Protein AF-A0A0Q3FVW2-F1 (afdb_monomer_lite)

pLDDT: mean 77.29, std 19.33, range [20.8, 97.88]

Foldseek 3Di:
DDDDPPPPPDDDDDDDDDDDDDDPPDDDPDPPPPPDPDDPVVVVVVVVVVVVVVVVVLVCLVVCCVPPPVLLCLLLQQAQPAALLDPSVLLLQVLCCVQLVAREAEFESCLVSVVVVVDDPVVVVVVSVVCLNRSYHYHHDNPDGFWHKDWDWQDLDDADDPPPDPAKAKEKAKAWDADPVLQFIWIKIWIAINVSDTPDIDIDGGHHHNDRVVSRLVNLVVRLVVCLVVVRAHYEDADDDDDPPDPCNVSNVVSVVSNVSHPYYHHDDDDVLNRCLNVVRRPDPDPDDPCVPVVCVVCVCNSVRHIGIDIGTDPVSVVSSVCSVVDDDDPVSVVDPQAAAERADDLVCLLVSNLSNCVSQQFQKEKEKEFDDPCPPVVVVSVCVRAHDADPPDPQWDDDPRMIMGMHGHPGHDPQFFYEFEYADLPDDCVVGDDPRYHHYYYDHPVVVVVVPPPHHRRHNVSSSSGRVHDPPDDDDPPPDDPDDD

Secondary structure (DSSP, 8-state):
-------------------------SS------------HHHHHHHHHHHHHHHHHHHHTHHHHHHHHTHHHHHHTT-B-SS-TT-HHHHHHHHHHHHHHS---EEE-HHHHHHHHTTS-HHHHHHHHHHHHHHTEEEP--SS---EEEEEE-----PPPPSSS-----EEEEEEEEEETTTTEEEEEEEEE-TTS-EEEEEEEEEEE-SSHHHHHHHHHHHHHHHHHHTT--EEE-------TT-TTHHHHHHHHHGGGGSSEEE-----GGGGHHHHHHHT----SS-HHHHHHHHHHHHHTT--EEEEEE-HHHHHHHHTGGG----TTTT-----EEEEE--GGGHHHHHHHHHHHH--S-EEEEEE--TTHHHHHHHHHHHH-SBPTTS-SEEEETTEEEEEE--SS--TTPPPEEEE--TTS-HHHH--TT-EEEEEE-HHHHHHHTTSSEEP-THHHHHHHS--TTS---------S--

Structure (mmCIF, N/CA/C/O backbone):
data_AF-A0A0Q3FVW2-F1
#
_entry.id   AF-A0A0Q3FVW2-F1
#
loop_
_atom_site.group_PDB
_atom_site.id
_atom_site.type_symbol
_atom_site.label_atom_id
_atom_site.label_alt_id
_atom_site.label_comp_id
_atom_site.label_asym_id
_atom_site.label_entity_id
_atom_site.label_seq_id
_atom_site.pdbx_PDB_ins_code
_atom_site.Cartn_x
_atom_site.Cartn_y
_atom_site.Cartn_z
_atom_site.occupancy
_atom_site.B_iso_or_equiv
_atom_site.auth_seq_id
_atom_site.auth_comp_id
_atom_site.auth_asym_id
_atom_site.auth_atom_id
_atom_site.pdbx_PDB_model_num
ATOM 1 N N . MET A 1 1 ? -0.718 21.713 9.670 1.00 23.67 1 MET A N 1
ATOM 2 C CA . MET A 1 1 ? -1.608 21.724 10.854 1.00 23.67 1 MET A CA 1
ATOM 3 C C . MET A 1 1 ? -1.710 20.285 11.348 1.00 23.67 1 MET A C 1
ATOM 5 O O . MET A 1 1 ? -2.469 19.516 10.776 1.00 23.67 1 MET A O 1
ATOM 9 N N . LEU A 1 2 ? -0.857 19.885 12.296 1.00 20.80 2 LEU A N 1
ATOM 10 C CA . LEU A 1 2 ? -0.848 18.516 12.828 1.00 20.80 2 LEU A CA 1
ATOM 11 C C . LEU A 1 2 ? -2.113 18.293 13.664 1.00 20.80 2 LEU A C 1
ATOM 13 O O . LEU A 1 2 ? -2.360 19.050 14.602 1.00 20.80 2 LEU A O 1
ATOM 17 N N . ASN A 1 3 ? -2.883 17.247 13.359 1.00 21.73 3 ASN A N 1
ATOM 18 C CA . ASN A 1 3 ? -3.787 16.689 14.359 1.00 21.73 3 ASN A CA 1
ATOM 19 C C . ASN A 1 3 ? -2.905 16.147 15.486 1.00 21.73 3 ASN A C 1
ATOM 21 O O . ASN A 1 3 ? -2.055 15.294 15.226 1.00 21.73 3 ASN A O 1
ATOM 25 N N . LEU A 1 4 ? -3.085 16.641 16.714 1.00 21.98 4 LEU A N 1
ATOM 26 C CA . LEU A 1 4 ? -2.417 16.048 17.867 1.00 21.98 4 LEU A CA 1
ATOM 27 C C . LEU A 1 4 ? -2.860 14.587 17.977 1.00 21.98 4 LEU A C 1
ATOM 29 O O . LEU A 1 4 ? -4.009 14.305 18.317 1.00 21.98 4 LEU A O 1
ATOM 33 N N . ALA A 1 5 ? -1.938 13.663 17.717 1.00 24.33 5 ALA A N 1
ATOM 34 C CA . ALA A 1 5 ? -2.074 12.310 18.212 1.00 24.33 5 ALA A CA 1
ATOM 35 C C . ALA A 1 5 ? -2.044 12.394 19.742 1.00 24.33 5 ALA A C 1
ATOM 37 O O . ALA A 1 5 ? -1.029 12.774 20.331 1.00 24.33 5 ALA A O 1
ATOM 38 N N . THR A 1 6 ? -3.166 12.083 20.390 1.00 21.08 6 THR A N 1
ATOM 39 C CA . THR A 1 6 ? -3.227 11.994 21.849 1.00 21.08 6 THR A CA 1
ATOM 40 C C . THR A 1 6 ? -2.419 10.780 22.293 1.00 21.08 6 THR A C 1
ATOM 42 O O . THR A 1 6 ? -2.944 9.672 22.391 1.00 21.08 6 THR A O 1
ATOM 45 N N . PHE A 1 7 ? -1.130 10.980 22.563 1.00 23.16 7 PHE A N 1
ATOM 46 C CA . PHE A 1 7 ? -0.314 9.992 23.256 1.00 23.16 7 PHE A CA 1
ATOM 47 C C . PHE A 1 7 ? -0.873 9.815 24.671 1.00 23.16 7 PHE A C 1
ATOM 49 O O . PHE A 1 7 ? -0.680 10.670 25.535 1.00 23.16 7 PHE A O 1
ATOM 56 N N . GLN A 1 8 ? -1.575 8.707 24.919 1.00 22.61 8 GLN A N 1
ATOM 57 C CA . GLN A 1 8 ? -1.935 8.299 26.276 1.00 22.61 8 GLN A CA 1
ATOM 58 C C . GLN A 1 8 ? -0.695 7.757 26.995 1.00 22.61 8 GLN A C 1
ATOM 60 O O . GLN A 1 8 ? -0.506 6.550 27.125 1.00 22.61 8 GLN A O 1
ATOM 65 N N . LEU A 1 9 ? 0.145 8.668 27.488 1.00 23.92 9 LEU A N 1
ATOM 66 C CA . LEU A 1 9 ? 1.087 8.346 28.550 1.00 23.92 9 LEU A CA 1
ATOM 67 C C . LEU A 1 9 ? 0.301 8.347 29.870 1.00 23.92 9 LEU A C 1
ATOM 69 O O . LEU A 1 9 ? -0.035 9.403 30.404 1.00 23.92 9 LEU A O 1
ATOM 73 N N . VAL A 1 10 ? -0.058 7.165 30.376 1.00 24.05 10 VAL A N 1
ATOM 74 C CA . VAL A 1 10 ? -0.748 7.055 31.669 1.00 24.05 10 VAL A CA 1
ATOM 75 C C . VAL A 1 10 ? 0.271 7.260 32.786 1.00 24.05 10 VAL A C 1
ATOM 77 O O . VAL A 1 10 ? 0.966 6.331 33.186 1.00 24.05 10 VAL A O 1
ATOM 80 N N . GLN A 1 11 ? 0.344 8.483 33.307 1.00 28.31 11 GLN A N 1
ATOM 81 C CA . GLN A 1 11 ? 1.119 8.808 34.501 1.00 28.31 11 GLN A CA 1
ATOM 82 C C . GLN A 1 11 ? 0.186 9.467 35.525 1.00 28.31 11 GLN A C 1
ATOM 84 O O . GLN A 1 11 ? -0.362 10.543 35.286 1.00 28.31 11 GLN A O 1
ATOM 89 N N . ARG A 1 12 ? -0.067 8.779 36.647 1.00 29.97 12 ARG A N 1
ATOM 90 C CA . ARG A 1 12 ? -0.931 9.288 37.725 1.00 29.97 12 ARG A CA 1
ATOM 91 C C . ARG A 1 12 ? -0.245 10.450 38.444 1.00 29.97 12 ARG A C 1
ATOM 93 O O . ARG A 1 12 ? 0.883 10.302 38.903 1.00 29.97 12 ARG A O 1
ATOM 100 N N . VAL A 1 13 ? -0.986 11.537 38.645 1.00 31.20 13 VAL A N 1
ATOM 101 C CA . VAL A 1 13 ? -0.695 12.567 39.648 1.00 31.20 13 VAL A CA 1
ATOM 102 C C . VAL A 1 13 ? -1.976 12.820 40.441 1.00 31.20 13 VAL A C 1
ATOM 104 O O . VAL A 1 13 ? -3.027 13.078 39.859 1.00 31.20 13 VAL A O 1
ATOM 107 N N . ALA A 1 14 ? -1.877 12.750 41.765 1.00 31.91 14 ALA A N 1
ATOM 108 C CA . ALA A 1 14 ? -2.827 13.313 42.720 1.00 31.91 14 ALA A CA 1
ATOM 109 C C . ALA A 1 14 ? -1.989 14.118 43.725 1.00 31.91 14 ALA A C 1
ATOM 111 O O . ALA A 1 14 ? -0.894 13.680 44.077 1.00 31.91 14 ALA A O 1
ATOM 112 N N . GLY A 1 15 ? -2.426 15.327 44.080 1.00 31.48 15 GLY A N 1
ATOM 113 C CA . GLY A 1 15 ? -1.549 16.336 44.685 1.00 31.48 15 GLY A CA 1
ATOM 114 C C . GLY A 1 15 ? -1.789 16.638 46.166 1.00 31.48 15 GLY A C 1
ATOM 115 O O . GLY A 1 15 ? -2.793 16.225 46.734 1.00 31.48 15 GLY A O 1
ATOM 116 N N . LEU A 1 16 ? -0.865 17.446 46.699 1.00 31.83 16 LEU A N 1
ATOM 117 C CA . LEU A 1 16 ? -0.977 18.377 47.835 1.00 31.83 16 LEU A CA 1
ATOM 118 C C . LEU A 1 16 ? -1.552 17.854 49.168 1.00 31.83 16 LEU A C 1
ATOM 120 O O . LEU A 1 16 ? -2.742 17.955 49.446 1.00 31.83 16 LEU A O 1
ATOM 124 N N . ASP A 1 17 ? -0.629 17.418 50.026 1.00 32.62 17 ASP A N 1
ATOM 125 C CA . ASP A 1 17 ? -0.419 17.875 51.411 1.00 32.62 17 ASP A CA 1
ATOM 126 C C . ASP A 1 17 ? -1.635 18.266 52.283 1.00 32.62 17 ASP A C 1
ATOM 128 O O . ASP A 1 17 ? -2.078 19.414 52.312 1.00 32.62 17 ASP A O 1
ATOM 132 N N . SER A 1 18 ? -2.048 17.344 53.161 1.00 31.27 18 SER A N 1
ATOM 133 C CA . SER A 1 18 ? -2.043 17.570 54.624 1.00 31.27 18 SER A CA 1
ATOM 134 C C . SER A 1 18 ? -2.119 16.232 55.392 1.00 31.27 18 SER A C 1
ATOM 136 O O . SER A 1 18 ? -2.773 15.289 54.956 1.00 31.27 18 SER A O 1
ATOM 138 N N . GLU A 1 19 ? -1.364 16.133 56.489 1.00 30.73 19 GLU A N 1
ATOM 139 C CA . GLU A 1 19 ? -1.042 14.924 57.283 1.00 30.73 19 GLU A CA 1
ATOM 140 C C . GLU A 1 19 ? -2.177 14.439 58.242 1.00 30.73 19 GLU A C 1
ATOM 142 O O . GLU A 1 19 ? -3.188 15.131 58.360 1.00 30.73 19 GLU A O 1
ATOM 147 N N . PRO A 1 20 ? -1.981 13.420 59.125 1.00 40.66 20 PRO A N 1
ATOM 148 C CA . PRO A 1 20 ? -1.539 12.014 58.958 1.00 40.66 20 PRO A CA 1
ATOM 149 C C . PRO A 1 20 ? -2.500 11.035 59.725 1.00 40.66 20 PRO A C 1
ATOM 151 O O . PRO A 1 20 ? -3.626 11.408 60.045 1.00 40.66 20 PRO A O 1
ATOM 154 N N . PRO A 1 21 ? -2.084 9.826 60.165 1.00 41.47 21 PRO A N 1
ATOM 155 C CA . PRO A 1 21 ? -1.683 8.650 59.393 1.00 41.47 21 PRO A CA 1
ATOM 156 C C . PRO A 1 21 ? -2.607 7.435 59.657 1.00 41.47 21 PRO A C 1
ATOM 158 O O . PRO A 1 21 ? -3.233 7.323 60.710 1.00 41.47 21 PRO A O 1
ATOM 161 N N . LEU A 1 22 ? -2.573 6.429 58.778 1.00 29.55 22 LEU A N 1
ATOM 162 C CA . LEU A 1 22 ? -2.857 5.046 59.179 1.00 29.55 22 LEU A CA 1
ATOM 163 C C . LEU A 1 22 ? -1.777 4.120 58.620 1.00 29.55 22 LEU A C 1
ATOM 165 O O . LEU A 1 22 ? -1.446 4.163 57.436 1.00 29.55 22 LEU A O 1
ATOM 169 N N . ASP A 1 23 ? -1.188 3.341 59.522 1.00 36.72 23 ASP A N 1
ATOM 170 C CA . ASP A 1 23 ? 0.009 2.545 59.285 1.00 36.72 23 ASP A CA 1
ATOM 171 C C . ASP A 1 23 ? -0.305 1.290 58.455 1.00 36.72 23 ASP A C 1
ATOM 173 O O . ASP A 1 23 ? -0.976 0.367 58.914 1.00 36.72 23 ASP A O 1
ATOM 177 N N . LEU A 1 24 ? 0.205 1.268 57.223 1.00 31.33 24 LEU A N 1
ATOM 178 C CA . LEU A 1 24 ? 0.318 0.078 56.376 1.00 31.33 24 LEU A CA 1
ATOM 179 C C . LEU A 1 24 ? 1.775 -0.106 55.925 1.00 31.33 24 LEU A C 1
ATOM 181 O O . LEU A 1 24 ? 2.076 -0.396 54.763 1.00 31.33 24 LEU A O 1
ATOM 185 N N . SER A 1 25 ? 2.710 0.066 56.861 1.00 34.66 25 SER A N 1
ATOM 186 C CA . SER A 1 25 ? 4.094 -0.345 56.667 1.00 34.66 25 SER A CA 1
ATOM 187 C C . SER A 1 25 ? 4.200 -1.876 56.678 1.00 34.66 25 SER A C 1
ATOM 189 O O . SER A 1 25 ? 4.247 -2.504 57.728 1.00 34.66 25 SER A O 1
ATOM 191 N N . ASN A 1 26 ? 4.195 -2.487 55.485 1.00 35.50 26 ASN A N 1
ATOM 192 C CA . ASN A 1 26 ? 5.016 -3.651 55.089 1.00 35.50 26 ASN A CA 1
ATOM 193 C C . ASN A 1 26 ? 4.541 -4.228 53.741 1.00 35.50 26 ASN A C 1
ATOM 195 O O . ASN A 1 26 ? 3.621 -5.037 53.684 1.00 35.50 26 ASN A O 1
ATOM 199 N N . GLY A 1 27 ? 5.209 -3.853 52.645 1.00 32.59 27 GLY A N 1
ATOM 200 C CA . GLY A 1 27 ? 5.011 -4.491 51.334 1.00 32.59 27 GLY A CA 1
ATOM 201 C C . GLY A 1 27 ? 5.628 -3.708 50.178 1.00 32.59 27 GLY A C 1
ATOM 202 O O . GLY A 1 27 ? 6.456 -4.226 49.432 1.00 32.59 27 GLY A O 1
ATOM 203 N N . LEU A 1 28 ? 5.300 -2.419 50.074 1.00 35.78 28 LEU A N 1
ATOM 204 C CA . LEU A 1 28 ? 5.797 -1.551 49.007 1.00 35.78 28 LEU A CA 1
ATOM 205 C C . LEU A 1 28 ? 7.192 -0.999 49.334 1.00 35.78 28 LEU A C 1
ATOM 207 O O . LEU A 1 28 ? 7.349 0.071 49.923 1.00 35.78 28 LEU A O 1
ATOM 211 N N . LYS A 1 29 ? 8.234 -1.713 48.887 1.00 36.66 29 LYS A N 1
ATOM 212 C CA . LYS A 1 29 ? 9.569 -1.122 48.698 1.00 36.66 29 LYS A CA 1
ATOM 213 C C . LYS A 1 29 ? 9.493 -0.091 47.572 1.00 36.66 29 LYS A C 1
ATOM 215 O O . LYS A 1 29 ? 9.755 -0.398 46.411 1.00 36.66 29 LYS A O 1
ATOM 220 N N . ASN A 1 30 ? 9.133 1.135 47.941 1.00 40.81 30 ASN A N 1
ATOM 221 C CA . ASN A 1 30 ? 9.057 2.282 47.049 1.00 40.81 30 ASN A CA 1
ATOM 222 C C . ASN A 1 30 ? 10.379 2.482 46.289 1.00 40.81 30 ASN A C 1
ATOM 224 O O . ASN A 1 30 ? 11.316 3.097 46.798 1.00 40.81 30 ASN A O 1
ATOM 228 N N . LYS A 1 31 ? 10.416 2.085 45.010 1.00 42.28 31 LYS A N 1
ATOM 229 C CA . LYS A 1 31 ? 11.119 2.904 44.020 1.00 42.28 31 LYS A CA 1
ATOM 230 C C . LYS A 1 31 ? 10.343 4.215 43.945 1.00 42.28 31 LYS A C 1
ATOM 232 O O . LYS A 1 31 ? 9.355 4.301 43.221 1.00 42.28 31 LYS A O 1
ATOM 237 N N . MET A 1 32 ? 10.760 5.203 44.739 1.00 42.97 32 MET A N 1
ATOM 238 C CA . MET A 1 32 ? 10.251 6.569 44.626 1.00 42.97 32 MET A CA 1
ATOM 239 C C . MET A 1 32 ? 10.381 6.997 43.164 1.00 42.97 32 MET A C 1
ATOM 241 O O . MET A 1 32 ? 11.490 7.097 42.638 1.00 42.97 32 MET A O 1
ATOM 245 N N . LEU A 1 33 ? 9.244 7.216 42.506 1.00 42.22 33 LEU A N 1
ATOM 246 C CA . LEU A 1 33 ? 9.203 7.817 41.182 1.00 42.22 33 LEU A CA 1
ATOM 247 C C . LEU A 1 33 ? 9.634 9.276 41.332 1.00 42.22 33 LEU A C 1
ATOM 249 O O . LEU A 1 33 ? 8.835 10.138 41.690 1.00 42.22 33 LEU A O 1
ATOM 253 N N . SER A 1 34 ? 10.916 9.545 41.091 1.00 44.81 34 SER A N 1
ATOM 254 C CA . SER A 1 34 ? 11.440 10.903 41.020 1.00 44.81 34 SER A CA 1
ATOM 255 C C . SER A 1 34 ? 10.862 11.592 39.785 1.00 44.81 34 SER A C 1
ATOM 257 O O . SER A 1 34 ? 11.325 11.361 38.666 1.00 44.81 34 SER A O 1
ATOM 259 N N . VAL A 1 35 ? 9.845 12.429 39.980 1.00 48.97 35 VAL A N 1
ATOM 260 C CA . VAL A 1 35 ? 9.367 13.339 38.937 1.00 48.97 35 VAL A CA 1
ATOM 261 C C . VAL A 1 35 ? 10.406 14.447 38.786 1.00 48.97 35 VAL A C 1
ATOM 263 O O . VAL A 1 35 ? 10.513 15.329 39.637 1.00 48.97 35 VAL A O 1
ATOM 266 N N . GLY A 1 36 ? 11.209 14.367 37.726 1.00 57.25 36 GLY A N 1
ATOM 267 C CA . GLY A 1 36 ? 12.152 15.421 37.368 1.00 57.25 36 GLY A CA 1
ATOM 268 C C . GLY A 1 36 ? 11.408 16.682 36.933 1.00 57.25 36 GLY A C 1
ATOM 269 O O . GLY A 1 36 ? 10.550 16.630 36.053 1.00 57.25 36 GLY A O 1
ATOM 270 N N . LEU A 1 37 ? 11.743 17.820 37.542 1.00 59.22 37 LEU A N 1
ATOM 271 C CA . LEU A 1 37 ? 11.379 19.134 37.017 1.00 59.22 37 LEU A CA 1
ATOM 272 C C . LEU A 1 37 ? 12.413 19.527 35.955 1.00 59.22 37 LEU A C 1
ATOM 274 O O . LEU A 1 37 ? 13.389 20.214 36.252 1.00 59.22 37 LEU A O 1
ATOM 278 N N . ASP A 1 38 ? 12.212 19.042 34.730 1.00 65.19 38 ASP A N 1
ATOM 279 C CA . ASP A 1 38 ? 13.121 19.302 33.609 1.00 65.19 38 ASP A CA 1
ATOM 280 C C . ASP A 1 38 ? 13.143 20.784 33.204 1.00 65.19 38 ASP A C 1
ATOM 282 O O . ASP A 1 38 ? 12.133 21.497 33.223 1.00 65.19 38 ASP A O 1
ATOM 286 N N . ASN A 1 39 ? 14.316 21.257 32.782 1.00 80.56 39 ASN A N 1
ATOM 287 C CA . ASN A 1 39 ? 14.511 22.646 32.393 1.00 80.56 39 ASN A CA 1
ATOM 288 C C . ASN A 1 39 ? 13.911 22.929 31.003 1.00 80.56 39 ASN A C 1
ATOM 290 O O . ASN A 1 39 ? 14.435 22.505 29.971 1.00 80.56 39 ASN A O 1
ATOM 294 N N . ALA A 1 40 ? 12.852 23.742 30.956 1.00 83.06 40 ALA A N 1
ATOM 295 C CA . ALA A 1 40 ? 12.215 24.162 29.707 1.00 83.06 40 ALA A CA 1
ATOM 296 C C . ALA A 1 40 ? 13.183 24.846 28.716 1.00 83.06 40 ALA A C 1
ATOM 298 O O . ALA A 1 40 ? 13.008 24.722 27.503 1.00 83.06 40 ALA A O 1
ATOM 299 N N . GLN A 1 41 ? 14.224 25.541 29.194 1.00 83.38 41 GLN A N 1
ATOM 300 C CA . GLN A 1 41 ? 15.242 26.137 28.320 1.00 83.38 41 GLN A CA 1
ATOM 301 C C . GLN A 1 41 ? 16.121 25.074 27.651 1.00 83.38 41 GLN A C 1
ATOM 303 O O . GLN A 1 41 ? 16.447 25.215 26.473 1.00 83.38 41 GLN A O 1
ATOM 308 N N . GLU A 1 42 ? 16.462 24.001 28.366 1.00 84.62 42 GLU A N 1
ATOM 309 C CA . GLU A 1 42 ? 17.235 22.876 27.834 1.00 84.62 42 GLU A CA 1
ATOM 310 C C . GLU A 1 42 ? 16.426 22.114 26.779 1.00 84.62 42 GLU A C 1
ATOM 312 O O . GLU A 1 42 ? 16.920 21.863 25.678 1.00 84.62 42 GLU A O 1
ATOM 317 N N . LEU A 1 43 ? 15.137 21.862 27.044 1.00 85.81 43 LEU A N 1
ATOM 318 C CA . LEU A 1 43 ? 14.219 21.301 26.050 1.00 85.81 43 LEU A CA 1
ATOM 319 C C . LEU A 1 43 ? 14.137 22.183 24.792 1.00 85.81 43 LEU A C 1
ATOM 321 O O . LEU A 1 43 ? 14.230 21.671 23.677 1.00 85.81 43 LEU A O 1
ATOM 325 N N . LEU A 1 44 ? 14.021 23.507 24.939 1.00 88.31 44 LEU A N 1
ATOM 326 C CA . LEU A 1 44 ? 14.000 24.437 23.803 1.00 88.31 44 LEU A CA 1
ATOM 327 C C . LEU A 1 44 ? 15.328 24.466 23.029 1.00 88.31 44 LEU A C 1
ATOM 329 O O . LEU A 1 44 ? 15.312 24.568 21.801 1.00 88.31 44 LEU A O 1
ATOM 333 N N . GLN A 1 45 ? 16.474 24.365 23.708 1.00 88.88 45 GLN A N 1
ATOM 334 C CA . GLN A 1 45 ? 17.784 24.240 23.058 1.00 88.88 45 GLN A CA 1
ATOM 335 C C . GLN A 1 45 ? 17.900 22.918 22.291 1.00 88.88 45 GLN A C 1
ATOM 337 O O . GLN A 1 45 ? 18.324 22.920 21.133 1.00 88.88 45 GLN A O 1
ATOM 342 N N . ARG A 1 46 ? 17.445 21.806 22.882 1.00 89.00 46 ARG A N 1
ATOM 343 C CA . ARG A 1 46 ? 17.399 20.492 22.231 1.00 89.00 46 ARG A CA 1
ATOM 344 C C . ARG A 1 46 ? 16.495 20.509 21.000 1.00 89.00 46 ARG A C 1
ATOM 346 O O . ARG A 1 46 ? 16.946 20.118 19.930 1.00 89.00 46 ARG A O 1
ATOM 353 N N . ILE A 1 47 ? 15.274 21.041 21.104 1.00 91.00 47 ILE A N 1
ATOM 354 C CA . ILE A 1 47 ? 14.347 21.188 19.967 1.00 91.00 47 ILE A CA 1
ATOM 355 C C . ILE A 1 47 ? 14.986 22.013 18.842 1.00 91.00 47 ILE A C 1
ATOM 357 O O . ILE A 1 47 ? 14.917 21.608 17.683 1.00 91.00 47 ILE A O 1
ATOM 361 N N . LYS A 1 48 ? 15.648 23.138 19.154 1.00 91.00 48 LYS A N 1
ATOM 362 C CA . LYS A 1 48 ? 16.370 23.942 18.150 1.00 91.00 48 LYS A CA 1
ATOM 363 C C . LYS A 1 48 ? 17.507 23.159 17.485 1.00 91.00 48 LYS A C 1
ATOM 365 O O . LYS A 1 48 ? 17.629 23.213 16.265 1.00 91.00 48 LYS A O 1
ATOM 370 N N . SER A 1 49 ? 18.302 22.422 18.262 1.00 90.62 49 SER A N 1
ATOM 371 C CA . SER A 1 49 ? 19.401 21.589 17.755 1.00 90.62 49 SER A CA 1
ATOM 372 C C . SER A 1 49 ? 18.893 20.493 16.809 1.00 90.62 49 SER A C 1
ATOM 374 O O . SER A 1 49 ? 19.335 20.416 15.662 1.00 90.62 49 SER A O 1
ATOM 376 N N . GLU A 1 50 ? 17.893 19.713 17.231 1.00 89.31 50 GLU A N 1
ATOM 377 C CA . GLU A 1 50 ? 17.295 18.660 16.399 1.00 89.31 50 GLU A CA 1
ATOM 378 C C . GLU A 1 50 ? 16.574 19.228 15.163 1.00 89.31 50 GLU A C 1
ATOM 380 O O . GLU A 1 50 ? 16.665 18.649 14.083 1.00 89.31 50 GLU A O 1
ATOM 385 N N . THR A 1 51 ? 15.939 20.403 15.267 1.00 89.94 51 THR A N 1
ATOM 386 C CA . THR A 1 51 ? 15.338 21.096 14.109 1.00 89.94 51 THR A CA 1
ATOM 387 C C . THR A 1 51 ? 16.395 21.464 13.066 1.00 89.94 51 THR A C 1
ATOM 389 O O . THR A 1 51 ? 16.160 21.298 11.870 1.00 89.94 51 THR A O 1
ATOM 392 N N . SER A 1 52 ? 17.565 21.950 13.491 1.00 89.38 52 SER A N 1
ATOM 393 C CA . SER A 1 52 ? 18.663 22.279 12.574 1.00 89.38 52 SER A CA 1
ATOM 394 C C . SER A 1 52 ? 19.248 21.036 11.899 1.00 89.38 52 SER A C 1
ATOM 396 O O . SER A 1 52 ? 19.497 21.077 10.696 1.00 89.38 52 SER A O 1
ATOM 398 N N . LYS A 1 53 ? 19.400 19.919 12.627 1.00 87.56 53 LYS A N 1
ATOM 399 C CA . LYS A 1 53 ? 19.814 18.630 12.038 1.00 87.56 53 LYS A CA 1
ATOM 400 C C . LYS A 1 53 ? 18.806 18.142 10.997 1.00 87.56 53 LYS A C 1
ATOM 402 O O . LYS A 1 53 ? 19.191 17.845 9.873 1.00 87.56 53 LYS A O 1
ATOM 407 N N . MET A 1 54 ? 17.517 18.143 11.346 1.00 87.06 54 MET A N 1
ATOM 408 C CA . MET A 1 54 ? 16.437 17.719 10.450 1.00 87.06 54 MET A CA 1
ATOM 409 C C . MET A 1 54 ? 16.401 18.554 9.163 1.00 87.06 54 MET A C 1
ATOM 411 O O . MET A 1 54 ? 16.246 18.004 8.079 1.00 87.06 54 MET A O 1
ATOM 415 N N . LYS A 1 55 ? 16.608 19.875 9.256 1.00 88.31 55 LYS A N 1
ATOM 416 C CA . LYS A 1 55 ? 16.705 20.747 8.073 1.00 88.31 55 LYS A CA 1
ATOM 417 C C . LYS A 1 55 ? 17.860 20.374 7.147 1.00 88.31 55 LYS A C 1
ATOM 419 O O . LYS A 1 55 ? 17.674 20.434 5.941 1.00 88.31 55 LYS A O 1
ATOM 424 N N . ALA A 1 56 ? 19.021 20.007 7.692 1.00 85.69 56 ALA A N 1
ATOM 425 C CA . ALA A 1 56 ? 20.140 19.534 6.880 1.00 85.69 56 ALA A CA 1
ATOM 426 C C . ALA A 1 56 ? 19.803 18.194 6.203 1.00 85.69 56 ALA A C 1
ATOM 428 O O . ALA A 1 56 ? 20.003 18.053 5.006 1.00 85.69 56 ALA A O 1
ATOM 429 N N . MET A 1 57 ? 19.201 17.256 6.938 1.00 84.56 57 MET A N 1
ATOM 430 C CA . MET A 1 57 ? 18.834 15.927 6.426 1.00 84.56 57 MET A CA 1
ATOM 431 C C . MET A 1 57 ? 17.756 15.956 5.335 1.00 84.56 57 MET A C 1
ATOM 433 O O . MET A 1 57 ? 17.796 15.133 4.429 1.00 84.56 57 MET A O 1
ATOM 437 N N . ILE A 1 58 ? 16.810 16.902 5.387 1.00 88.44 58 ILE A N 1
ATOM 438 C CA . ILE A 1 58 ? 15.779 17.060 4.346 1.00 88.44 58 ILE A CA 1
ATOM 439 C C . ILE A 1 58 ? 16.399 17.413 2.981 1.00 88.44 58 ILE A C 1
ATOM 441 O O . ILE A 1 58 ? 15.848 17.017 1.958 1.00 88.44 58 ILE A O 1
ATOM 445 N N . ILE A 1 59 ? 17.555 18.088 2.946 1.00 88.69 59 ILE A N 1
ATOM 446 C CA . ILE A 1 59 ? 18.271 18.404 1.694 1.00 88.69 59 ILE A CA 1
ATOM 447 C C . ILE A 1 59 ? 18.741 17.117 0.992 1.00 88.69 59 ILE A C 1
ATOM 449 O O . ILE A 1 59 ? 18.714 17.038 -0.234 1.00 88.69 59 ILE A O 1
ATOM 453 N N . ASP A 1 60 ? 19.096 16.083 1.758 1.00 89.56 60 ASP A N 1
ATOM 454 C CA . ASP A 1 60 ? 19.561 14.799 1.222 1.00 89.56 60 ASP A CA 1
ATOM 455 C C . ASP A 1 60 ? 18.409 13.876 0.769 1.00 89.56 60 ASP A C 1
ATOM 457 O O . ASP A 1 60 ? 18.657 12.847 0.136 1.00 89.56 60 ASP A O 1
ATOM 461 N N . PHE A 1 61 ? 17.139 14.217 1.045 1.00 93.06 61 PHE A N 1
ATOM 462 C CA . PHE A 1 61 ? 15.996 13.344 0.735 1.00 93.06 61 PHE A CA 1
ATOM 463 C C . PHE A 1 61 ? 15.846 13.069 -0.763 1.00 93.06 61 PHE A C 1
ATOM 465 O O . PHE A 1 61 ? 15.647 11.915 -1.141 1.00 93.06 61 PHE A O 1
ATOM 472 N N . GLU A 1 62 ? 15.939 14.093 -1.612 1.00 94.69 62 GLU A N 1
ATOM 473 C CA . GLU A 1 62 ? 15.774 13.935 -3.060 1.00 94.69 62 GLU A CA 1
ATOM 474 C C . GLU A 1 62 ? 16.932 13.152 -3.709 1.00 94.69 62 GLU A C 1
ATOM 476 O O . GLU A 1 62 ? 16.652 12.157 -4.392 1.00 94.69 62 GLU A O 1
ATOM 481 N N . PRO A 1 63 ? 18.218 13.472 -3.446 1.00 93.81 63 PRO A N 1
ATOM 482 C CA . PRO A 1 63 ? 19.338 12.646 -3.895 1.00 93.81 63 PRO A CA 1
ATOM 483 C C . PRO A 1 63 ? 19.235 11.181 -3.440 1.00 93.81 63 PRO A C 1
ATOM 485 O O . PRO A 1 63 ? 19.400 10.270 -4.255 1.00 93.81 63 PRO A O 1
ATOM 488 N N . SER A 1 64 ? 18.917 10.929 -2.163 1.00 91.69 64 SER A N 1
ATOM 489 C CA . SER A 1 64 ? 18.773 9.565 -1.634 1.00 91.69 64 SER A CA 1
ATOM 490 C C . SER A 1 64 ? 17.563 8.823 -2.205 1.00 91.69 64 SER A C 1
ATOM 492 O O . SER A 1 64 ? 17.635 7.614 -2.429 1.00 91.69 64 SER A O 1
ATOM 494 N N . TYR A 1 65 ? 16.450 9.513 -2.465 1.00 94.19 65 TYR A N 1
ATOM 495 C CA . TYR A 1 65 ? 15.283 8.912 -3.106 1.00 94.19 65 TYR A CA 1
ATOM 496 C C . TYR A 1 65 ? 15.601 8.476 -4.534 1.00 94.19 65 TYR A C 1
ATOM 498 O O . TYR A 1 65 ? 15.393 7.311 -4.874 1.00 94.19 65 TYR A O 1
ATOM 506 N N . ASN A 1 66 ? 16.140 9.386 -5.349 1.00 93.12 66 ASN A N 1
ATOM 507 C CA . ASN A 1 66 ? 16.428 9.122 -6.757 1.00 93.12 66 ASN A CA 1
ATOM 508 C C . ASN A 1 66 ? 17.470 8.010 -6.931 1.00 93.12 66 ASN A C 1
ATOM 510 O O . ASN A 1 66 ? 17.340 7.194 -7.840 1.00 93.12 66 ASN A O 1
ATOM 514 N N . LYS A 1 67 ? 18.448 7.923 -6.022 1.00 90.25 67 LYS A N 1
ATOM 515 C CA . LYS A 1 67 ? 19.466 6.870 -6.028 1.00 90.25 67 LYS A CA 1
ATOM 516 C C . LYS A 1 67 ? 18.951 5.515 -5.523 1.00 90.25 67 LYS A C 1
ATOM 518 O O . LYS A 1 67 ? 19.112 4.509 -6.205 1.00 90.25 67 LYS A O 1
ATOM 523 N N . ASP A 1 68 ? 18.355 5.468 -4.328 1.00 88.25 68 ASP A N 1
ATOM 524 C CA . ASP A 1 68 ? 18.171 4.202 -3.597 1.00 88.25 68 ASP A CA 1
ATOM 525 C C . ASP A 1 68 ? 16.725 3.668 -3.616 1.00 88.25 68 ASP A C 1
ATOM 527 O O . ASP A 1 68 ? 16.495 2.498 -3.288 1.00 88.25 68 ASP A O 1
ATOM 531 N N . ILE A 1 69 ? 15.739 4.519 -3.932 1.00 92.38 69 ILE A N 1
ATOM 532 C CA . ILE A 1 69 ? 14.302 4.222 -3.796 1.00 92.38 69 ILE A CA 1
ATOM 533 C C . ILE A 1 69 ? 13.561 4.260 -5.135 1.00 92.38 69 ILE A C 1
ATOM 535 O O . ILE A 1 69 ? 12.836 3.308 -5.438 1.00 92.38 69 ILE A O 1
ATOM 539 N N . ARG A 1 70 ? 13.757 5.293 -5.965 1.00 94.44 70 ARG A N 1
ATOM 540 C CA . ARG A 1 70 ? 13.105 5.410 -7.280 1.00 94.44 70 ARG A CA 1
ATOM 541 C C . ARG A 1 70 ? 13.291 4.151 -8.147 1.00 94.44 70 ARG A C 1
ATOM 543 O O . ARG A 1 70 ? 12.272 3.658 -8.631 1.00 94.44 70 ARG A O 1
ATOM 550 N N . PRO A 1 71 ? 14.490 3.538 -8.274 1.00 92.62 71 PRO A N 1
ATOM 551 C CA . PRO A 1 71 ? 14.661 2.338 -9.103 1.00 92.62 71 PRO A CA 1
ATOM 552 C C . PRO A 1 71 ? 13.843 1.130 -8.608 1.00 92.62 71 PRO A C 1
ATOM 554 O O . PRO A 1 71 ? 13.328 0.342 -9.405 1.00 92.62 71 PRO A O 1
ATOM 557 N N . LYS A 1 72 ? 13.643 1.005 -7.287 1.00 93.25 72 LYS A N 1
ATOM 558 C CA . LYS A 1 72 ? 12.809 -0.048 -6.669 1.00 93.25 72 LYS A CA 1
ATOM 559 C C . LYS A 1 72 ? 11.318 0.175 -6.938 1.00 93.25 72 LYS A C 1
ATOM 561 O O . LYS A 1 72 ? 10.570 -0.765 -7.197 1.00 93.25 72 LYS A O 1
ATOM 566 N N . LEU A 1 73 ? 10.883 1.435 -6.947 1.00 96.00 73 LEU A N 1
ATOM 567 C CA . LEU A 1 73 ? 9.512 1.818 -7.290 1.00 96.00 73 LEU A CA 1
ATOM 568 C C . LEU A 1 73 ? 9.222 1.664 -8.791 1.00 96.00 73 LEU A C 1
ATOM 570 O O . LEU A 1 73 ? 8.141 1.195 -9.148 1.00 96.00 73 LEU A O 1
ATOM 574 N N . ALA A 1 74 ? 10.177 2.008 -9.661 1.00 95.31 74 ALA A N 1
ATOM 575 C CA . ALA A 1 74 ? 10.083 1.826 -11.110 1.00 95.31 74 ALA A CA 1
ATOM 576 C C . ALA A 1 74 ? 10.010 0.334 -11.484 1.00 95.31 74 ALA A C 1
ATOM 578 O O . ALA A 1 74 ? 9.072 -0.094 -12.158 1.00 95.31 74 ALA A O 1
ATOM 579 N N . SER A 1 75 ? 10.918 -0.491 -10.947 1.00 94.56 75 SER A N 1
ATOM 580 C CA . SER A 1 75 ? 10.890 -1.958 -11.112 1.00 94.56 75 SER A CA 1
ATOM 581 C C . SER A 1 75 ? 9.644 -2.613 -10.500 1.00 94.56 75 SER A C 1
ATOM 583 O O . SER A 1 75 ? 9.163 -3.627 -10.998 1.00 94.56 75 SER A O 1
ATOM 585 N N . SER A 1 76 ? 9.042 -2.004 -9.478 1.00 95.19 76 SER A N 1
ATOM 586 C CA . SER A 1 76 ? 7.737 -2.413 -8.945 1.00 95.19 76 SER A CA 1
ATOM 587 C C . SER A 1 76 ? 6.531 -1.844 -9.717 1.00 95.19 76 SER A C 1
ATOM 589 O O . SER A 1 76 ? 5.391 -2.154 -9.361 1.00 95.19 76 SER A O 1
ATOM 591 N N . CYS A 1 77 ? 6.732 -1.043 -10.772 1.00 95.31 77 CYS A N 1
ATOM 592 C CA . CYS A 1 77 ? 5.684 -0.335 -11.526 1.00 95.31 77 CYS A CA 1
ATOM 593 C C . CYS A 1 77 ? 4.755 0.504 -10.623 1.00 95.31 77 CYS A C 1
ATOM 595 O O . CYS A 1 77 ? 3.527 0.441 -10.730 1.00 95.31 77 CYS A O 1
ATOM 597 N N . LEU A 1 78 ? 5.349 1.263 -9.697 1.00 97.12 78 LEU A N 1
ATOM 598 C CA . LEU A 1 78 ? 4.643 2.103 -8.723 1.00 97.12 78 LEU A CA 1
ATOM 599 C C . LEU A 1 78 ? 4.722 3.606 -9.014 1.00 97.12 78 LEU A C 1
ATOM 601 O O . LEU A 1 78 ? 3.948 4.361 -8.432 1.00 97.12 78 LEU A O 1
ATOM 605 N N . LEU A 1 79 ? 5.602 4.058 -9.908 1.00 97.25 79 LEU A N 1
ATOM 606 C CA . LEU A 1 79 ? 5.647 5.465 -10.321 1.00 97.25 79 LEU A CA 1
ATOM 607 C C . LEU A 1 79 ? 4.392 5.821 -11.132 1.00 97.25 79 LEU A C 1
ATOM 609 O O . LEU A 1 79 ? 4.021 5.091 -12.049 1.00 97.25 79 LEU A O 1
ATOM 613 N N . ALA A 1 80 ? 3.717 6.918 -10.799 1.00 95.69 80 ALA A N 1
ATOM 614 C CA . ALA A 1 80 ? 2.591 7.423 -11.579 1.00 95.69 80 ALA A CA 1
ATOM 615 C C . ALA A 1 80 ? 3.078 8.014 -12.921 1.00 95.69 80 ALA A C 1
ATOM 617 O O . ALA A 1 80 ? 4.197 8.518 -12.987 1.00 95.69 80 ALA A O 1
ATOM 618 N N . PRO A 1 81 ? 2.256 7.995 -13.987 1.00 91.56 81 PRO A N 1
ATOM 619 C CA . PRO A 1 81 ? 2.632 8.552 -15.291 1.00 91.56 81 PRO A CA 1
ATOM 620 C C . PRO A 1 81 ? 2.696 10.090 -15.314 1.00 91.56 81 PRO A C 1
ATOM 622 O O . PRO A 1 81 ? 3.177 10.658 -16.288 1.00 91.56 81 PRO A O 1
ATOM 625 N N . GLY A 1 82 ? 2.195 10.765 -14.276 1.00 92.38 82 GLY A N 1
ATOM 626 C CA . GLY A 1 82 ? 2.188 12.219 -14.170 1.00 92.38 82 GLY A CA 1
ATOM 627 C C . GLY A 1 82 ? 1.558 12.713 -12.861 1.00 92.38 82 GLY A C 1
ATOM 628 O O . GLY A 1 82 ? 1.287 11.909 -11.961 1.00 92.38 82 GLY A O 1
ATOM 629 N N . PRO A 1 83 ? 1.303 14.031 -12.743 1.00 94.19 83 PRO A N 1
ATOM 630 C CA . PRO A 1 83 ? 0.677 14.654 -11.575 1.00 94.19 83 PRO A CA 1
ATOM 631 C C . PRO A 1 83 ? -0.681 14.050 -11.180 1.00 94.19 83 PRO A C 1
ATOM 633 O O . PRO A 1 83 ? -1.351 13.381 -11.970 1.00 94.19 83 PRO A O 1
ATOM 636 N N . ILE A 1 84 ? -1.158 14.348 -9.964 1.00 93.06 84 ILE A N 1
ATOM 637 C CA . ILE A 1 84 ? -2.444 13.815 -9.466 1.00 93.06 84 ILE A CA 1
ATOM 638 C C . ILE A 1 84 ? -3.654 14.284 -10.281 1.00 93.06 84 ILE A C 1
ATOM 640 O O . ILE A 1 84 ? -4.667 13.598 -10.326 1.00 93.06 84 ILE A O 1
ATOM 644 N N . THR A 1 85 ? -3.557 15.443 -10.929 1.00 91.00 85 THR A N 1
ATOM 645 C CA . THR A 1 85 ? -4.602 16.000 -11.799 1.00 91.00 85 THR A CA 1
ATOM 646 C C . THR A 1 85 ? -4.506 15.530 -13.250 1.00 91.00 85 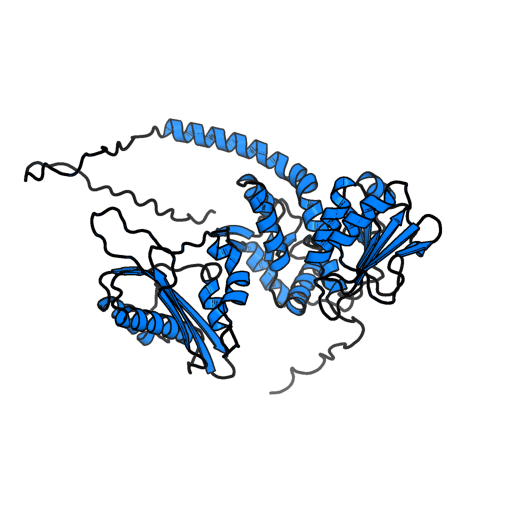THR A C 1
ATOM 648 O O . THR A 1 85 ? -5.340 15.933 -14.057 1.00 91.00 85 THR A O 1
ATOM 651 N N . ASP A 1 86 ? -3.500 14.726 -13.600 1.00 91.94 86 ASP A N 1
ATOM 652 C CA . ASP A 1 86 ? -3.262 14.311 -14.979 1.00 91.94 86 ASP A CA 1
ATOM 653 C C . ASP A 1 86 ? -4.301 13.274 -15.465 1.00 91.94 86 ASP A C 1
ATOM 655 O O . ASP A 1 86 ? -4.605 12.321 -14.734 1.00 91.94 86 ASP A O 1
ATOM 659 N N . PRO A 1 87 ? -4.840 13.401 -16.694 1.00 92.50 87 PRO A N 1
ATOM 660 C CA . PRO A 1 87 ? -5.754 12.418 -17.275 1.00 92.50 87 PRO A CA 1
ATOM 661 C C . PRO A 1 87 ? -5.230 10.972 -17.289 1.00 92.50 87 PRO A C 1
ATOM 663 O O . PRO A 1 87 ? -6.016 10.047 -17.072 1.00 92.50 87 PRO A O 1
ATOM 666 N N . TRP A 1 88 ? -3.923 10.738 -17.463 1.00 91.12 88 TRP A N 1
ATOM 667 C CA . TRP A 1 88 ? -3.329 9.399 -17.362 1.00 91.12 88 TRP A CA 1
ATOM 668 C C . TRP A 1 88 ? -3.318 8.866 -15.930 1.00 91.12 88 TRP A C 1
ATOM 670 O O . TRP A 1 88 ? -3.494 7.663 -15.731 1.00 91.12 88 TRP A O 1
ATOM 680 N N . THR A 1 89 ? -3.200 9.732 -14.921 1.00 93.81 89 THR A N 1
ATOM 681 C CA . THR A 1 89 ? -3.356 9.345 -13.509 1.00 93.81 89 THR A CA 1
ATOM 682 C C . THR A 1 89 ? -4.813 8.990 -13.187 1.00 93.81 89 THR A C 1
ATOM 684 O O . THR A 1 89 ? -5.063 8.031 -12.450 1.00 93.81 89 THR A O 1
ATOM 687 N N . VAL A 1 90 ? -5.788 9.677 -13.797 1.00 94.12 90 VAL A N 1
ATOM 688 C CA . VAL A 1 90 ? -7.219 9.314 -13.723 1.00 94.12 90 VAL A CA 1
ATOM 689 C C . VAL A 1 90 ? -7.501 7.982 -14.425 1.00 94.12 90 VAL A C 1
ATOM 691 O O . VAL A 1 90 ? -8.210 7.129 -13.883 1.00 94.12 90 VAL A O 1
ATOM 694 N N . PHE A 1 91 ? -6.937 7.774 -15.617 1.00 93.00 91 PHE A N 1
ATOM 695 C CA . PHE A 1 91 ? -7.024 6.508 -16.345 1.00 93.00 91 PHE A CA 1
ATOM 696 C C . PHE A 1 91 ? -6.443 5.358 -15.513 1.00 93.00 91 PHE A C 1
ATOM 698 O O . PHE A 1 91 ? -7.139 4.371 -15.272 1.00 93.00 91 PHE A O 1
ATOM 705 N N . LEU A 1 92 ? -5.221 5.525 -14.995 1.00 93.38 92 LEU A N 1
ATOM 706 C CA . LEU A 1 92 ? -4.572 4.586 -14.081 1.00 93.38 92 LEU A CA 1
ATOM 707 C C . LEU A 1 92 ? -5.478 4.260 -12.887 1.00 93.38 92 LEU A C 1
ATOM 709 O O . LEU A 1 92 ? -5.704 3.088 -12.608 1.00 93.38 92 LEU A O 1
ATOM 713 N N . HIS A 1 93 ? -6.061 5.270 -12.230 1.00 94.56 93 HIS A N 1
ATOM 714 C CA . HIS A 1 93 ? -6.966 5.073 -11.092 1.00 94.56 93 HIS A CA 1
ATOM 715 C C . HIS A 1 93 ? -8.109 4.102 -11.416 1.00 94.56 93 HIS A C 1
ATOM 717 O O . HIS A 1 93 ? -8.329 3.113 -10.711 1.00 94.56 93 HIS A O 1
ATOM 723 N N . ARG A 1 94 ? -8.823 4.386 -12.512 1.00 92.44 94 ARG A N 1
ATOM 724 C CA . ARG A 1 94 ? -10.000 3.630 -12.956 1.00 92.44 94 ARG A CA 1
ATOM 725 C C . ARG A 1 94 ? -9.629 2.213 -13.397 1.00 92.44 94 ARG A C 1
ATOM 727 O O . ARG A 1 94 ? -10.319 1.262 -13.027 1.00 92.44 94 ARG A O 1
ATOM 734 N N . GLN A 1 95 ? -8.538 2.051 -14.149 1.00 91.56 95 GLN A N 1
ATOM 735 C CA . GLN A 1 95 ? -8.107 0.731 -14.618 1.00 91.56 95 GLN A CA 1
ATOM 736 C C . GLN A 1 95 ? -7.526 -0.127 -13.487 1.00 91.56 95 GLN A C 1
ATOM 738 O O . GLN A 1 95 ? -7.812 -1.320 -13.436 1.00 91.56 95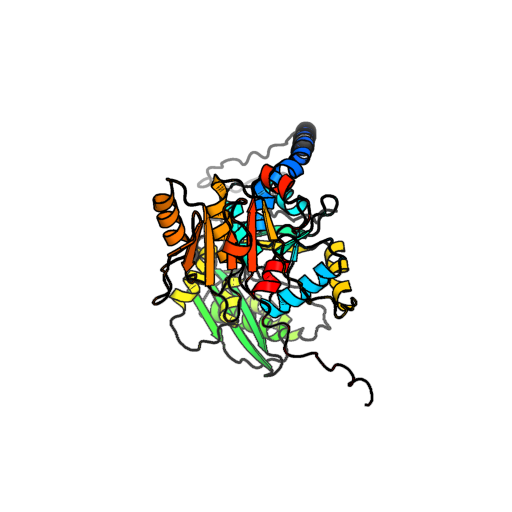 GLN A O 1
ATOM 743 N N . THR A 1 96 ? -6.801 0.453 -12.525 1.00 93.00 96 THR A N 1
ATOM 744 C CA . THR A 1 96 ? -6.333 -0.279 -11.337 1.00 93.00 96 THR A CA 1
ATOM 745 C C . THR A 1 96 ? -7.499 -0.812 -10.513 1.00 93.00 96 THR A C 1
ATOM 747 O O . THR A 1 96 ? -7.464 -1.977 -10.116 1.00 93.00 96 THR A O 1
ATOM 750 N N . PHE A 1 97 ? -8.562 -0.023 -10.320 1.00 91.62 97 PHE A N 1
ATOM 751 C CA . PHE A 1 97 ? -9.773 -0.522 -9.670 1.00 91.62 97 PHE A CA 1
ATOM 752 C C . PHE A 1 97 ? -10.417 -1.667 -10.470 1.00 91.62 97 PHE A C 1
ATOM 754 O O . PHE A 1 97 ? -10.702 -2.717 -9.900 1.00 91.62 97 PHE A O 1
ATOM 761 N N . LYS A 1 98 ? -10.564 -1.519 -11.795 1.00 90.44 98 LYS A N 1
ATOM 762 C CA . LYS A 1 98 ? -11.129 -2.558 -12.678 1.00 90.44 98 LYS A CA 1
ATOM 763 C C . LYS A 1 98 ? -10.333 -3.873 -12.663 1.00 90.44 98 LYS A C 1
ATOM 765 O O . LYS A 1 98 ? -10.934 -4.940 -12.689 1.00 90.44 98 LYS A O 1
ATOM 770 N N . ILE A 1 99 ? -9.000 -3.799 -12.646 1.00 88.94 99 ILE A N 1
ATOM 771 C CA . ILE A 1 99 ? -8.098 -4.959 -12.745 1.00 88.94 99 ILE A CA 1
ATOM 772 C C . ILE A 1 99 ? -7.871 -5.622 -11.380 1.00 88.94 99 ILE A C 1
ATOM 774 O O . ILE A 1 99 ? -7.920 -6.843 -11.270 1.00 88.94 99 ILE A O 1
ATOM 778 N N . ALA A 1 100 ? -7.586 -4.833 -10.341 1.00 87.31 100 ALA A N 1
ATOM 779 C CA . ALA A 1 100 ? -7.169 -5.346 -9.034 1.00 87.31 100 ALA A CA 1
ATOM 780 C C . ALA A 1 100 ? -8.299 -5.394 -7.991 1.00 87.31 100 ALA A C 1
ATOM 782 O O . ALA A 1 100 ? -8.092 -5.948 -6.914 1.00 87.31 100 ALA A O 1
ATOM 783 N N . ASN A 1 101 ? -9.462 -4.788 -8.268 1.00 86.69 101 ASN A N 1
ATOM 784 C CA . ASN A 1 101 ? -10.532 -4.531 -7.292 1.00 86.69 101 ASN A CA 1
ATOM 785 C C . ASN A 1 101 ? -10.028 -3.799 -6.026 1.00 86.69 101 ASN A C 1
ATOM 787 O O . ASN A 1 101 ? -10.467 -4.043 -4.900 1.00 86.69 101 ASN A O 1
ATOM 791 N N . VAL A 1 102 ? -9.057 -2.899 -6.212 1.00 86.56 102 VAL A N 1
ATOM 792 C CA . VAL A 1 102 ? -8.462 -2.064 -5.163 1.00 86.56 102 VAL A CA 1
ATOM 793 C C . VAL A 1 102 ? -8.503 -0.615 -5.627 1.00 86.56 102 VAL A C 1
ATOM 795 O O . VAL A 1 102 ? -8.022 -0.299 -6.710 1.00 86.56 102 VAL A O 1
ATOM 798 N N . ASN A 1 103 ? -9.060 0.270 -4.798 1.00 89.50 103 ASN A N 1
ATOM 799 C CA . ASN A 1 103 ? -8.973 1.712 -5.018 1.00 89.50 103 ASN A CA 1
ATOM 800 C C . ASN A 1 103 ? -7.545 2.177 -4.694 1.00 89.50 103 ASN A C 1
ATOM 802 O O . ASN A 1 103 ? -7.174 2.130 -3.515 1.00 89.50 103 ASN A O 1
ATOM 806 N N . PRO A 1 104 ? -6.747 2.628 -5.679 1.00 93.00 104 PRO A N 1
ATOM 807 C CA . PRO A 1 104 ? -5.370 3.017 -5.420 1.00 93.00 104 PRO A CA 1
ATOM 808 C C . PRO A 1 104 ? -5.303 4.276 -4.550 1.00 93.00 104 PRO A C 1
ATOM 810 O O . PRO A 1 104 ? -6.201 5.128 -4.560 1.00 93.00 104 PRO A O 1
ATOM 813 N N . SER A 1 105 ? -4.221 4.378 -3.784 1.00 94.94 105 SER A N 1
ATOM 814 C CA . SER A 1 105 ? -3.831 5.566 -3.014 1.00 94.94 105 SER A CA 1
ATOM 815 C C . SER A 1 105 ? -2.550 6.157 -3.597 1.00 94.94 105 SER A C 1
ATOM 817 O O . SER A 1 105 ? -1.880 5.508 -4.396 1.00 94.94 105 SER A O 1
ATOM 819 N N . TYR A 1 106 ? -2.213 7.377 -3.180 1.00 96.62 106 TYR A N 1
ATOM 820 C CA . TYR A 1 106 ? -1.065 8.108 -3.705 1.00 96.62 106 TYR A CA 1
ATOM 821 C C . TYR A 1 106 ? -0.206 8.674 -2.579 1.00 96.62 106 TYR A C 1
ATOM 823 O O . TYR A 1 106 ? -0.738 9.113 -1.555 1.00 96.62 106 TYR A O 1
ATOM 831 N N . LEU A 1 107 ? 1.102 8.654 -2.795 1.00 97.62 107 LEU A N 1
ATOM 832 C CA . LEU A 1 107 ? 2.141 9.243 -1.953 1.00 97.62 107 LEU A CA 1
ATOM 833 C C . LEU A 1 107 ? 3.033 10.117 -2.838 1.00 97.62 107 LEU A C 1
ATOM 835 O O . LEU A 1 107 ? 3.142 9.855 -4.038 1.00 97.62 107 LEU A O 1
ATOM 839 N N . SER A 1 108 ? 3.694 11.113 -2.261 1.00 96.94 108 SER A N 1
ATOM 840 C CA . SER A 1 108 ? 4.845 11.763 -2.894 1.00 96.94 108 SER A CA 1
ATOM 841 C C . SER A 1 108 ? 6.178 11.110 -2.492 1.00 96.94 108 SER A C 1
ATOM 843 O O . SER A 1 108 ? 6.234 10.366 -1.504 1.00 96.94 108 SER A O 1
ATOM 845 N N . PRO A 1 109 ? 7.285 11.398 -3.205 1.00 96.38 109 PRO A N 1
ATOM 846 C CA . PRO A 1 109 ? 8.633 11.094 -2.735 1.00 96.38 109 PRO A CA 1
ATOM 847 C C . PRO A 1 109 ? 8.902 11.627 -1.320 1.00 96.38 109 PRO A C 1
ATOM 849 O O . PRO A 1 109 ? 9.493 10.923 -0.499 1.00 96.38 109 PRO A O 1
ATOM 852 N N . PHE A 1 110 ? 8.391 12.821 -0.990 1.00 94.06 110 PHE A N 1
ATOM 853 C CA . PHE A 1 110 ? 8.495 13.394 0.352 1.00 94.06 110 PHE A CA 1
ATOM 854 C C . PHE A 1 110 ? 7.752 12.555 1.407 1.00 94.06 110 PHE A C 1
ATOM 856 O O . PHE A 1 110 ? 8.309 12.286 2.475 1.00 94.06 110 PHE A O 1
ATOM 863 N N . ASP A 1 111 ? 6.537 12.077 1.109 1.00 94.25 111 ASP A N 1
ATOM 864 C CA . ASP A 1 111 ? 5.782 11.189 2.008 1.00 94.25 111 ASP A CA 1
ATOM 865 C C . ASP A 1 111 ? 6.546 9.878 2.293 1.00 94.25 111 ASP A C 1
ATOM 867 O O . ASP A 1 111 ? 6.534 9.381 3.420 1.00 94.25 111 ASP A O 1
ATOM 871 N N . ILE A 1 112 ? 7.256 9.328 1.297 1.00 93.69 112 ILE A N 1
ATOM 872 C CA . ILE A 1 112 ? 8.114 8.150 1.491 1.00 93.69 112 ILE A CA 1
ATOM 873 C C . ILE A 1 112 ? 9.351 8.491 2.323 1.00 93.69 112 ILE A C 1
ATOM 875 O O . ILE A 1 112 ? 9.651 7.782 3.283 1.00 93.69 112 ILE A O 1
ATOM 879 N N . MET A 1 113 ? 10.103 9.531 1.954 1.00 92.62 113 MET A N 1
ATOM 880 C CA . MET A 1 113 ? 11.407 9.807 2.566 1.00 92.62 113 MET A CA 1
ATOM 881 C C . MET A 1 113 ? 11.285 10.292 4.008 1.00 92.62 113 MET A C 1
ATOM 883 O O . MET A 1 113 ? 12.039 9.831 4.867 1.00 92.62 113 MET A O 1
ATOM 887 N N . SER A 1 114 ? 10.283 11.124 4.303 1.00 88.44 114 SER A N 1
ATOM 888 C CA . SER A 1 114 ? 9.965 11.545 5.675 1.00 88.44 114 SER A CA 1
ATOM 889 C C . SER A 1 114 ? 9.641 10.364 6.597 1.00 88.44 114 SER A C 1
ATOM 891 O O . SER A 1 114 ? 9.960 10.403 7.785 1.00 88.44 114 SER A O 1
ATOM 893 N N . TYR A 1 115 ? 9.074 9.287 6.048 1.00 85.56 115 TYR A N 1
ATOM 894 C CA . TYR A 1 115 ? 8.767 8.061 6.776 1.00 85.56 115 TYR A CA 1
AT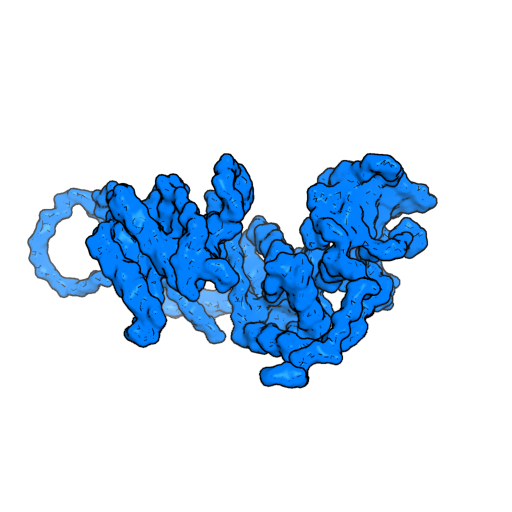OM 895 C C . TYR A 1 115 ? 9.967 7.099 6.855 1.00 85.56 115 TYR A C 1
ATOM 897 O O . TYR A 1 115 ? 10.294 6.616 7.940 1.00 85.56 115 TYR A O 1
ATOM 905 N N . LYS A 1 116 ? 10.688 6.883 5.741 1.00 84.38 116 LYS A N 1
ATOM 906 C CA . LYS A 1 116 ? 11.913 6.061 5.680 1.00 84.38 116 LYS A CA 1
ATOM 907 C C . LYS A 1 116 ? 12.993 6.573 6.637 1.00 84.38 116 LYS A C 1
ATOM 909 O O . LYS A 1 116 ? 13.681 5.765 7.252 1.00 84.38 116 LYS A O 1
ATOM 914 N N . TYR A 1 117 ? 13.127 7.892 6.793 1.00 79.25 117 TYR A N 1
ATOM 915 C CA . TYR A 1 117 ? 14.121 8.504 7.679 1.00 79.25 117 TYR A CA 1
ATOM 916 C C . TYR A 1 117 ? 14.025 8.013 9.141 1.00 79.25 117 TYR A C 1
ATOM 918 O O . TYR A 1 117 ? 15.037 7.914 9.830 1.00 79.25 117 TYR A O 1
ATOM 926 N N . GLY A 1 118 ? 12.828 7.667 9.628 1.00 69.12 118 GLY A N 1
ATOM 927 C CA . GLY A 1 118 ? 12.636 7.204 11.006 1.00 69.12 118 GLY A CA 1
ATOM 928 C C . GLY A 1 118 ? 12.946 5.721 11.256 1.00 69.12 118 GLY A C 1
ATOM 929 O O . GLY A 1 118 ? 12.705 5.246 12.368 1.00 69.12 118 GLY A O 1
ATOM 930 N N . TRP A 1 119 ? 13.379 4.963 10.245 1.00 71.69 119 TRP A N 1
ATOM 931 C CA . TRP A 1 119 ? 13.196 3.509 10.187 1.00 71.69 119 TRP A CA 1
ATOM 932 C C . TRP A 1 119 ? 14.471 2.691 9.943 1.00 71.69 119 TRP A C 1
ATOM 934 O O . TRP A 1 119 ? 15.500 3.193 9.503 1.00 71.69 119 TRP A O 1
ATOM 944 N N . LYS A 1 120 ? 14.375 1.386 10.230 1.00 67.75 120 LYS A N 1
ATOM 945 C CA . LYS A 1 120 ? 15.390 0.367 9.923 1.00 67.75 120 LYS A CA 1
ATOM 946 C C . LYS A 1 120 ? 15.072 -0.335 8.601 1.00 67.75 120 LYS A C 1
ATOM 948 O O . LYS A 1 120 ? 13.901 -0.544 8.286 1.00 67.75 120 LYS A O 1
ATOM 953 N N . ASP A 1 121 ? 16.101 -0.798 7.894 1.00 69.50 121 ASP A N 1
ATOM 954 C CA . ASP A 1 121 ? 15.983 -1.332 6.525 1.00 69.50 121 ASP A CA 1
ATOM 955 C C . ASP A 1 121 ? 14.944 -2.452 6.358 1.00 69.50 121 ASP A C 1
ATOM 957 O O . ASP A 1 121 ? 14.182 -2.430 5.3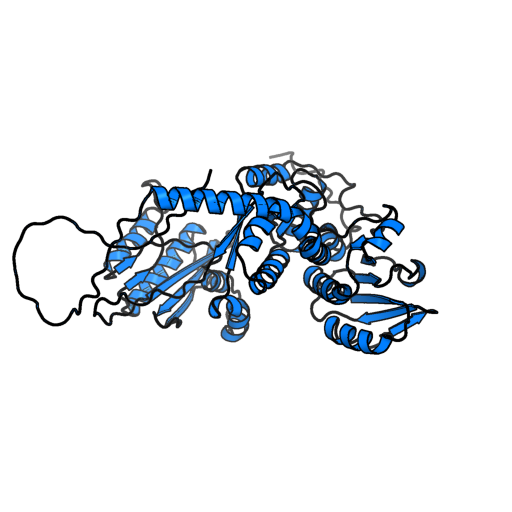98 1.00 69.50 121 ASP A O 1
ATOM 961 N N . PHE A 1 122 ? 14.806 -3.375 7.319 1.00 74.19 122 PHE A N 1
ATOM 962 C CA . PHE A 1 122 ? 13.815 -4.466 7.229 1.00 74.19 122 PHE A CA 1
ATOM 963 C C . PHE A 1 122 ? 12.356 -3.975 7.119 1.00 74.19 122 PHE A C 1
ATOM 965 O O . PHE A 1 122 ? 11.477 -4.699 6.651 1.00 74.19 122 PHE A O 1
ATOM 972 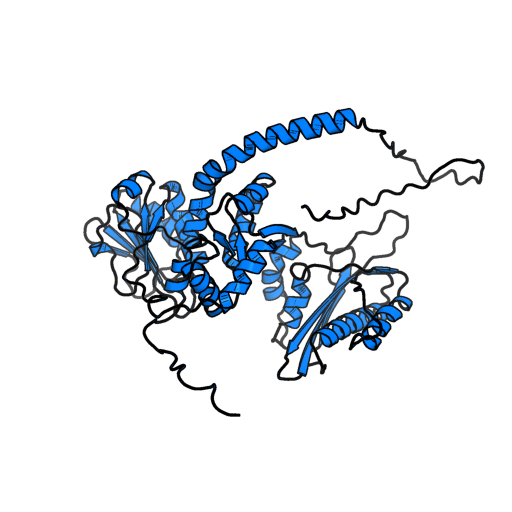N N . GLN A 1 123 ? 12.077 -2.746 7.566 1.00 78.25 123 GLN A N 1
ATOM 973 C CA . GLN A 1 123 ? 10.751 -2.138 7.482 1.00 78.25 123 GLN A CA 1
ATOM 974 C C . GLN A 1 123 ? 10.459 -1.623 6.061 1.00 78.25 123 GLN A C 1
ATOM 976 O O . GLN A 1 123 ? 9.291 -1.531 5.681 1.00 78.25 123 GLN A O 1
ATOM 981 N N . TRP A 1 124 ? 11.495 -1.347 5.255 1.00 84.88 124 TRP A N 1
ATOM 982 C CA . TRP A 1 124 ? 11.350 -0.995 3.841 1.00 84.88 124 TRP A CA 1
ATOM 983 C C . TRP A 1 124 ? 10.756 -2.156 3.038 1.00 84.88 124 TRP A C 1
ATOM 985 O O . TRP A 1 124 ? 9.733 -1.972 2.385 1.00 84.88 124 TRP A O 1
ATOM 995 N N . ASP A 1 125 ? 11.321 -3.362 3.145 1.00 84.25 125 ASP A N 1
ATOM 996 C CA . ASP A 1 125 ? 10.853 -4.536 2.386 1.00 84.25 125 ASP A CA 1
ATOM 997 C C . ASP A 1 125 ? 9.402 -4.917 2.730 1.00 84.25 125 ASP A C 1
ATOM 999 O O . ASP A 1 125 ? 8.654 -5.461 1.914 1.00 84.25 125 ASP A O 1
ATOM 1003 N N . MET A 1 126 ? 8.974 -4.613 3.957 1.00 84.75 126 MET A N 1
ATOM 1004 C CA . MET A 1 126 ? 7.578 -4.712 4.370 1.00 84.75 126 MET A CA 1
ATOM 1005 C C . MET A 1 126 ? 6.696 -3.649 3.711 1.00 84.75 126 MET A C 1
ATOM 1007 O O . MET A 1 126 ? 5.637 -3.981 3.171 1.00 84.75 126 MET A O 1
ATOM 1011 N N . LEU A 1 127 ? 7.113 -2.380 3.757 1.00 88.62 127 LEU A N 1
ATOM 1012 C CA . LEU A 1 127 ? 6.372 -1.277 3.153 1.00 88.62 127 LEU A CA 1
ATOM 1013 C C . LEU A 1 127 ? 6.245 -1.466 1.642 1.00 88.62 127 LEU A C 1
ATOM 1015 O O . LEU A 1 127 ? 5.148 -1.337 1.115 1.00 88.62 127 LEU A O 1
ATOM 1019 N N . GLU A 1 128 ? 7.315 -1.845 0.950 1.00 89.62 128 GLU A N 1
ATOM 1020 C CA . GLU A 1 128 ? 7.309 -2.040 -0.499 1.00 89.62 128 GLU A CA 1
ATOM 1021 C C . GLU A 1 128 ? 6.349 -3.162 -0.927 1.00 89.62 128 GLU A C 1
ATOM 1023 O O . GLU A 1 128 ? 5.526 -2.957 -1.824 1.00 89.62 128 GLU A O 1
ATOM 1028 N N . ARG A 1 129 ? 6.342 -4.306 -0.218 1.00 88.31 129 ARG A N 1
ATOM 1029 C CA . ARG A 1 129 ? 5.325 -5.359 -0.421 1.00 88.31 129 ARG A CA 1
ATOM 1030 C C . ARG A 1 129 ? 3.904 -4.813 -0.266 1.00 88.31 129 ARG A C 1
ATOM 1032 O O . ARG A 1 129 ? 3.030 -5.155 -1.064 1.00 88.31 129 ARG A O 1
ATOM 1039 N N . TYR A 1 130 ? 3.671 -3.948 0.720 1.00 89.75 130 TYR A N 1
ATOM 1040 C CA . TYR A 1 130 ? 2.375 -3.308 0.939 1.00 89.75 130 TYR A CA 1
ATOM 1041 C C . TYR A 1 130 ? 2.015 -2.289 -0.159 1.00 89.75 130 TYR A C 1
ATOM 1043 O O . TYR A 1 130 ? 0.871 -2.298 -0.620 1.00 89.75 130 TYR A O 1
ATOM 1051 N N . LEU A 1 131 ? 2.966 -1.474 -0.640 1.00 94.69 131 LEU A N 1
ATOM 1052 C CA . LEU A 1 131 ? 2.763 -0.553 -1.769 1.00 94.69 131 LEU A CA 1
ATOM 1053 C C . LEU A 1 131 ? 2.328 -1.317 -3.030 1.00 94.69 131 LEU A C 1
ATOM 1055 O O . LEU A 1 131 ? 1.334 -0.948 -3.660 1.00 94.69 131 LEU A O 1
ATOM 1059 N N . VAL A 1 132 ? 3.002 -2.431 -3.344 1.00 93.06 132 VAL A N 1
ATOM 1060 C CA . VAL A 1 132 ? 2.644 -3.328 -4.457 1.00 93.06 132 VAL A CA 1
ATOM 1061 C C . VAL A 1 132 ? 1.261 -3.950 -4.252 1.00 93.06 132 VAL A C 1
ATOM 1063 O O . VAL A 1 132 ? 0.408 -3.852 -5.136 1.00 93.06 132 VAL A O 1
ATOM 1066 N N . GLN A 1 133 ? 1.001 -4.549 -3.085 1.00 88.75 133 GLN A N 1
ATOM 1067 C CA . GLN A 1 133 ? -0.263 -5.238 -2.793 1.00 88.75 133 GLN A CA 1
ATOM 1068 C C . GLN A 1 133 ? -1.477 -4.296 -2.822 1.00 88.75 133 GLN A C 1
ATOM 1070 O O . GLN A 1 133 ? -2.562 -4.698 -3.244 1.00 88.75 133 GLN A O 1
ATOM 1075 N N . ARG A 1 134 ? -1.314 -3.053 -2.357 1.00 90.94 134 ARG A N 1
ATOM 1076 C CA . ARG A 1 134 ? -2.383 -2.046 -2.287 1.00 90.94 134 ARG A CA 1
ATOM 1077 C C . ARG A 1 134 ? -2.429 -1.104 -3.489 1.00 90.94 134 ARG A C 1
ATOM 1079 O O . ARG A 1 134 ? -3.305 -0.245 -3.514 1.00 90.94 134 ARG A O 1
ATOM 1086 N N . ARG A 1 135 ? -1.521 -1.260 -4.461 1.00 94.62 135 ARG A N 1
ATOM 1087 C CA . ARG A 1 135 ? -1.362 -0.360 -5.617 1.00 94.62 135 ARG A CA 1
ATOM 1088 C C . ARG A 1 135 ? -1.316 1.106 -5.184 1.00 94.62 135 ARG A C 1
ATOM 1090 O O . ARG A 1 135 ? -2.131 1.931 -5.591 1.00 94.62 135 ARG A O 1
ATOM 1097 N N . ILE A 1 136 ? -0.376 1.392 -4.289 1.00 96.94 136 ILE A N 1
ATOM 1098 C CA . ILE A 1 136 ? -0.096 2.748 -3.826 1.00 96.94 136 ILE A CA 1
ATOM 1099 C C . ILE A 1 136 ? 0.941 3.340 -4.775 1.00 96.94 136 ILE A C 1
ATOM 1101 O O . ILE A 1 136 ? 2.078 2.874 -4.811 1.00 96.94 136 ILE A O 1
ATOM 1105 N N . TYR A 1 137 ? 0.522 4.326 -5.562 1.00 97.69 137 TYR A N 1
ATOM 1106 C CA . TYR A 1 137 ? 1.348 4.929 -6.603 1.00 97.69 137 TYR A CA 1
ATOM 1107 C C . TYR A 1 137 ? 2.062 6.180 -6.105 1.00 97.69 137 TYR A C 1
ATOM 1109 O O . TYR A 1 137 ? 1.537 6.918 -5.270 1.00 97.69 137 TYR A O 1
ATOM 1117 N N . ILE A 1 138 ? 3.257 6.420 -6.631 1.00 97.88 138 ILE A N 1
ATOM 1118 C CA . ILE A 1 138 ? 4.099 7.544 -6.234 1.00 97.88 138 ILE A CA 1
ATOM 1119 C C . ILE A 1 138 ? 4.015 8.617 -7.309 1.00 97.88 138 ILE A C 1
ATOM 1121 O O . ILE A 1 138 ? 4.348 8.363 -8.464 1.00 97.88 138 ILE A O 1
ATOM 1125 N N . ILE A 1 139 ? 3.522 9.792 -6.934 1.00 96.94 139 ILE A N 1
ATOM 1126 C CA . ILE A 1 139 ? 3.406 10.954 -7.815 1.00 96.94 139 ILE A CA 1
ATOM 1127 C C . ILE A 1 139 ? 4.600 11.853 -7.540 1.00 96.94 139 ILE A C 1
ATOM 1129 O O . ILE A 1 139 ? 4.818 12.231 -6.393 1.00 96.94 139 ILE A O 1
ATOM 1133 N N . ASP A 1 140 ? 5.355 12.173 -8.586 1.00 94.38 140 ASP A N 1
ATOM 1134 C CA . ASP A 1 140 ? 6.630 12.889 -8.510 1.00 94.38 140 ASP A CA 1
ATOM 1135 C C . ASP A 1 140 ? 6.416 14.394 -8.239 1.00 94.38 140 ASP A C 1
ATOM 1137 O O . ASP A 1 140 ? 6.489 15.239 -9.127 1.00 94.38 140 ASP A O 1
ATOM 1141 N N . ASP A 1 141 ? 6.043 14.706 -6.998 1.00 93.75 141 ASP A N 1
ATOM 1142 C CA . ASP A 1 141 ? 5.757 16.046 -6.481 1.00 93.75 141 ASP A CA 1
ATOM 1143 C C . ASP A 1 141 ? 6.429 16.196 -5.108 1.00 93.75 141 ASP A C 1
ATOM 1145 O O . ASP A 1 141 ? 5.936 15.683 -4.105 1.00 93.75 141 ASP A O 1
ATOM 1149 N N . TRP A 1 142 ? 7.582 16.865 -5.062 1.00 93.12 142 TRP A N 1
ATOM 1150 C CA . TRP A 1 142 ? 8.333 17.101 -3.822 1.00 93.12 142 TRP A CA 1
ATOM 1151 C C . TRP A 1 142 ? 7.746 18.208 -2.936 1.00 93.12 142 TRP A C 1
ATOM 1153 O O . TRP A 1 142 ? 8.034 18.245 -1.740 1.00 93.12 142 TRP A O 1
ATOM 1163 N N . GLU A 1 143 ? 6.911 19.081 -3.500 1.00 90.62 143 GLU A N 1
ATOM 1164 C CA . GLU A 1 143 ? 6.344 20.247 -2.816 1.00 90.62 143 GLU A CA 1
ATOM 1165 C C . GLU A 1 143 ? 5.075 19.882 -2.026 1.00 90.62 143 GLU A C 1
ATOM 1167 O O . GLU A 1 143 ? 4.757 20.506 -1.007 1.00 90.62 143 GLU A O 1
ATOM 1172 N N . SER A 1 144 ? 4.351 18.846 -2.466 1.00 88.31 144 SER A N 1
ATOM 1173 C CA . SER A 1 144 ? 3.104 18.391 -1.845 1.00 88.31 144 SER A CA 1
ATOM 1174 C C . SER A 1 144 ? 3.255 17.087 -1.057 1.00 88.31 144 SER A C 1
ATOM 1176 O O . SER A 1 144 ? 3.739 16.069 -1.551 1.00 88.31 144 SER A O 1
ATOM 1178 N N . SER A 1 145 ? 2.682 17.056 0.149 1.00 92.50 145 SER A N 1
ATOM 1179 C CA . SER A 1 145 ? 2.318 15.797 0.812 1.00 92.50 145 SER A CA 1
ATOM 1180 C C . SER A 1 145 ? 0.940 15.335 0.327 1.00 92.50 145 SER A C 1
ATOM 1182 O O . SER A 1 145 ? -0.043 16.085 0.392 1.00 92.50 145 SER A O 1
ATOM 1184 N N . LEU A 1 146 ? 0.846 14.097 -0.160 1.00 94.19 146 LEU A N 1
ATOM 1185 C CA . LEU A 1 146 ? -0.400 13.515 -0.666 1.00 94.19 146 LEU A CA 1
ATOM 1186 C C . LEU A 1 146 ? -1.076 12.626 0.379 1.00 94.19 146 LEU A C 1
ATOM 1188 O O . LEU A 1 146 ? -2.306 12.651 0.508 1.00 94.19 146 LEU A O 1
ATOM 1192 N N . SER A 1 147 ? -0.295 11.877 1.158 1.00 94.50 147 SER A N 1
ATOM 1193 C CA . SER A 1 147 ? -0.798 11.074 2.273 1.00 94.50 147 SER A CA 1
ATOM 1194 C C . SER A 1 147 ? 0.237 10.899 3.380 1.00 94.50 147 SER A C 1
ATOM 1196 O O . SER A 1 147 ? 1.431 10.816 3.133 1.00 94.50 147 SER A O 1
ATOM 1198 N N . THR A 1 148 ? -0.224 10.709 4.612 1.00 90.94 148 THR A N 1
ATOM 1199 C CA . THR A 1 148 ? 0.629 10.230 5.706 1.00 90.94 148 THR A CA 1
ATOM 1200 C C . THR A 1 148 ? 0.644 8.703 5.730 1.00 90.94 148 THR A C 1
ATOM 1202 O O . THR A 1 148 ? -0.409 8.070 5.605 1.00 90.94 148 THR A O 1
ATOM 1205 N N . ILE A 1 149 ? 1.824 8.110 5.921 1.00 90.75 149 ILE A N 1
ATOM 1206 C CA . ILE A 1 149 ? 1.970 6.680 6.210 1.00 90.75 149 ILE A CA 1
ATOM 1207 C C . ILE A 1 149 ? 1.924 6.499 7.734 1.00 90.75 149 ILE A C 1
ATOM 1209 O O . ILE A 1 149 ? 2.725 7.072 8.467 1.00 90.75 149 ILE A O 1
ATOM 1213 N N . GLU A 1 150 ? 0.962 5.721 8.221 1.00 87.31 150 GLU A N 1
ATOM 1214 C CA . GLU A 1 150 ? 0.808 5.375 9.634 1.00 87.31 150 GLU A CA 1
ATOM 1215 C C . GLU A 1 150 ? 1.321 3.950 9.879 1.00 87.31 150 GLU A C 1
ATOM 1217 O O . GLU A 1 150 ? 0.890 3.002 9.213 1.00 87.31 150 GLU A O 1
ATOM 1222 N N . THR A 1 151 ? 2.201 3.783 10.872 1.00 83.88 151 THR A N 1
ATOM 1223 C CA . THR A 1 151 ? 2.573 2.463 11.396 1.00 83.88 151 THR A CA 1
ATOM 1224 C C . THR A 1 151 ? 1.589 2.059 12.483 1.00 83.88 151 THR A C 1
ATOM 1226 O O . THR A 1 151 ? 1.527 2.677 13.545 1.00 83.88 151 THR A O 1
ATOM 1229 N N . LEU A 1 152 ? 0.836 0.997 12.237 1.00 81.25 152 LEU A N 1
ATOM 1230 C CA . LEU A 1 152 ? -0.085 0.400 13.189 1.00 81.25 152 LEU A CA 1
ATOM 1231 C C . LEU A 1 152 ? 0.539 -0.898 13.708 1.00 81.25 152 LEU A C 1
ATOM 1233 O O . LEU A 1 152 ? 0.963 -1.753 12.933 1.00 81.25 152 LEU A O 1
ATOM 1237 N N . MET A 1 153 ? 0.592 -1.050 15.029 1.00 75.88 153 MET A N 1
ATOM 1238 C CA . MET A 1 153 ? 1.027 -2.291 15.670 1.00 75.88 153 MET A CA 1
ATOM 1239 C C . MET A 1 153 ? -0.195 -3.060 16.149 1.00 75.88 153 MET A C 1
ATOM 1241 O O . MET A 1 153 ? -1.103 -2.480 16.753 1.00 75.88 153 MET A O 1
ATOM 1245 N N . TYR A 1 154 ? -0.221 -4.364 15.879 1.00 73.25 154 TYR A N 1
ATOM 1246 C CA . TYR A 1 154 ? -1.312 -5.206 16.336 1.00 73.25 154 TYR A CA 1
ATOM 1247 C C . TYR A 1 154 ? -1.150 -5.543 17.821 1.00 73.25 154 TYR A C 1
ATOM 1249 O O . TYR A 1 154 ? -0.284 -6.316 18.228 1.00 73.25 154 TYR A O 1
ATOM 1257 N N . ASP A 1 155 ? -2.009 -4.939 18.632 1.00 72.50 155 ASP A N 1
ATOM 1258 C CA . ASP A 1 155 ? -2.126 -5.199 20.059 1.00 72.50 155 ASP A CA 1
ATOM 1259 C C . ASP A 1 155 ? -3.058 -6.398 20.284 1.00 72.50 155 ASP A C 1
ATOM 1261 O O . ASP A 1 155 ? -4.274 -6.287 20.120 1.00 72.50 155 ASP A O 1
ATOM 1265 N N . HIS A 1 156 ? -2.485 -7.557 20.614 1.00 67.06 156 HIS A N 1
ATOM 1266 C CA . HIS A 1 156 ? -3.225 -8.799 20.892 1.00 67.06 156 HIS A CA 1
ATOM 1267 C C . HIS A 1 156 ? -3.899 -8.819 22.275 1.00 67.06 156 HIS A C 1
ATOM 1269 O O . HIS A 1 156 ? -4.655 -9.739 22.560 1.00 67.06 156 HIS A O 1
ATOM 1275 N N . GLY A 1 157 ? -3.659 -7.813 23.120 1.00 63.72 157 GLY A N 1
ATOM 1276 C CA . GLY A 1 157 ? -4.206 -7.736 24.470 1.00 63.72 157 GLY A CA 1
ATOM 1277 C C . GLY A 1 157 ? -3.269 -6.992 25.418 1.00 63.72 157 GLY A C 1
ATOM 1278 O O . GLY A 1 157 ? -2.045 -7.147 25.362 1.00 63.72 157 GLY A O 1
ATOM 1279 N N . LEU A 1 158 ? -3.858 -6.213 26.326 1.00 61.81 158 LEU A N 1
ATOM 1280 C CA . LEU A 1 158 ? -3.130 -5.640 27.452 1.00 61.81 158 LEU A CA 1
ATOM 1281 C C . LEU A 1 158 ? -2.803 -6.756 28.446 1.00 61.81 158 LEU A C 1
ATOM 1283 O O . LEU A 1 158 ? -3.695 -7.503 28.844 1.00 61.81 158 LEU A O 1
ATOM 1287 N N . LYS A 1 159 ? -1.544 -6.823 28.890 1.00 59.91 159 LYS A N 1
ATOM 1288 C CA . LYS A 1 159 ? -1.232 -7.521 30.139 1.00 59.91 159 LYS A CA 1
ATOM 1289 C C . LYS A 1 159 ? -1.893 -6.790 31.306 1.00 59.91 159 LYS A C 1
ATOM 1291 O O . LYS A 1 159 ? -2.048 -5.568 31.259 1.00 59.91 159 LYS A O 1
ATOM 1296 N N . GLU A 1 160 ? -2.249 -7.553 32.332 1.00 58.56 160 GLU A N 1
ATOM 1297 C CA . GLU A 1 160 ? -2.750 -7.042 33.606 1.00 58.56 160 GLU A CA 1
ATOM 1298 C C . GLU A 1 160 ? -1.853 -5.903 34.139 1.00 58.56 160 GLU A C 1
ATOM 1300 O O . GLU A 1 160 ? -0.621 -6.007 34.064 1.00 58.56 160 GLU A O 1
ATOM 1305 N N . PRO A 1 161 ? -2.431 -4.788 34.631 1.00 57.25 161 PRO A N 1
ATOM 1306 C CA . PRO A 1 161 ? -1.689 -3.842 35.451 1.00 57.25 161 PRO A CA 1
ATOM 1307 C C . PRO A 1 161 ? -1.108 -4.574 36.662 1.00 57.25 161 PRO A C 1
ATOM 1309 O O . PRO A 1 161 ? -1.802 -5.377 37.271 1.00 57.25 161 PRO A O 1
ATOM 1312 N N . ASP A 1 162 ? 0.132 -4.270 37.039 1.00 58.22 162 ASP A N 1
ATOM 1313 C CA . ASP A 1 162 ? 0.772 -4.824 38.242 1.00 58.22 162 ASP A CA 1
ATOM 1314 C C . ASP A 1 162 ? 0.159 -4.176 39.505 1.00 58.22 162 ASP A C 1
ATOM 1316 O O . ASP A 1 162 ? 0.746 -3.296 40.137 1.00 58.22 162 ASP A O 1
ATOM 1320 N N . ASP A 1 163 ? -1.105 -4.521 39.782 1.00 60.78 163 ASP A N 1
ATOM 1321 C CA . ASP A 1 163 ? -1.940 -4.004 40.874 1.00 60.78 163 ASP A CA 1
ATOM 1322 C C . ASP A 1 163 ? -2.179 -5.029 41.998 1.00 60.78 163 ASP A C 1
ATOM 1324 O O . ASP A 1 163 ? -2.851 -4.725 42.987 1.00 60.78 163 ASP A O 1
ATOM 1328 N N . GLY A 1 164 ? -1.570 -6.213 41.881 1.00 57.72 164 GLY A N 1
ATOM 1329 C CA . GLY A 1 164 ? -1.670 -7.301 42.851 1.00 57.72 164 GLY A CA 1
ATOM 1330 C C . GLY A 1 164 ? -2.945 -8.140 42.737 1.00 57.72 164 GLY A C 1
ATOM 1331 O O . GLY A 1 164 ? -3.200 -8.951 43.628 1.00 57.72 164 GLY A O 1
ATOM 1332 N N . THR A 1 165 ? -3.744 -7.964 41.681 1.00 58.72 165 THR A N 1
ATOM 1333 C CA . THR A 1 165 ? -4.801 -8.913 41.308 1.00 58.72 165 THR A CA 1
ATOM 1334 C C . THR A 1 165 ? -4.324 -9.854 40.194 1.00 58.72 165 THR A C 1
ATOM 1336 O O . THR A 1 165 ? -3.554 -9.442 39.337 1.00 58.72 165 THR A O 1
ATOM 1339 N N . ASP A 1 166 ? -4.762 -11.120 40.235 1.00 64.81 166 ASP A N 1
ATOM 1340 C CA . ASP A 1 166 ? -4.540 -12.137 39.187 1.00 64.81 166 ASP A CA 1
ATOM 1341 C C . ASP A 1 166 ? -5.833 -12.304 38.348 1.00 64.81 166 ASP A C 1
ATOM 1343 O O . ASP A 1 166 ? -6.411 -13.395 38.272 1.00 64.81 166 ASP A O 1
ATOM 1347 N N . ILE A 1 167 ? -6.402 -11.208 37.827 1.00 68.25 167 ILE A N 1
ATOM 1348 C CA . ILE A 1 167 ? -7.722 -11.213 37.176 1.00 68.25 167 ILE A CA 1
ATOM 1349 C C . ILE A 1 167 ? -7.577 -10.957 35.664 1.00 68.25 167 ILE A C 1
ATOM 1351 O O . ILE A 1 167 ? -7.572 -9.796 35.229 1.00 68.25 167 ILE A O 1
ATOM 1355 N N . PRO A 1 168 ? -7.611 -12.013 34.829 1.00 73.06 168 PRO A N 1
ATOM 1356 C CA . PRO A 1 168 ? -7.253 -11.917 33.420 1.00 73.06 168 PRO A CA 1
ATOM 1357 C C . PRO A 1 168 ? -8.104 -10.913 32.639 1.00 73.06 168 PRO A C 1
ATOM 1359 O O . PRO A 1 168 ? -9.322 -10.781 32.826 1.00 73.06 168 PRO A O 1
ATOM 1362 N N . PHE A 1 169 ? -7.444 -10.213 31.719 1.00 78.00 169 PHE A N 1
ATOM 1363 C CA . PHE A 1 169 ? -8.082 -9.295 30.781 1.00 78.00 169 PHE A CA 1
ATOM 1364 C C . PHE A 1 169 ? -8.352 -9.998 29.451 1.00 78.00 169 PHE A C 1
ATOM 1366 O O . PHE A 1 169 ? -7.500 -10.713 28.928 1.00 78.00 169 PHE A O 1
ATOM 1373 N N . TYR A 1 170 ? -9.522 -9.737 28.865 1.00 83.62 170 TYR A N 1
ATOM 1374 C CA . TYR A 1 170 ? -9.894 -10.285 27.564 1.00 83.62 170 TYR A CA 1
ATOM 1375 C C . TYR A 1 170 ? -10.069 -9.172 26.531 1.00 83.62 170 TYR A C 1
ATOM 1377 O O . TYR A 1 170 ? -10.643 -8.114 26.806 1.00 83.62 170 TYR A O 1
ATOM 1385 N N . LYS A 1 171 ? -9.601 -9.411 25.305 1.00 85.00 171 LYS A N 1
ATOM 1386 C CA . LYS A 1 171 ? -9.836 -8.515 24.167 1.00 85.00 171 LYS A CA 1
ATOM 1387 C C . LYS A 1 171 ? -10.931 -9.114 23.292 1.00 85.00 171 LYS A C 1
ATOM 1389 O O . LYS A 1 171 ? -10.806 -10.242 22.822 1.00 85.00 171 LYS A O 1
ATOM 1394 N N . GLY A 1 172 ? -12.004 -8.356 23.082 1.00 87.12 172 GLY A N 1
ATOM 1395 C CA . GLY A 1 172 ? -13.097 -8.740 22.199 1.00 87.12 172 GLY A CA 1
ATOM 1396 C C . GLY A 1 172 ? -13.010 -8.006 20.867 1.00 87.12 172 GLY A C 1
ATOM 1397 O O . GLY A 1 172 ? -12.872 -6.786 20.829 1.00 87.12 172 GLY A O 1
ATOM 1398 N N . GLU A 1 173 ? -13.130 -8.740 19.770 1.00 87.69 173 GLU A N 1
ATOM 1399 C CA . GLU A 1 173 ? -13.176 -8.194 18.416 1.00 87.69 173 GLU A CA 1
ATOM 1400 C C . GLU A 1 173 ? -14.410 -8.689 17.683 1.00 87.69 173 GLU A C 1
ATOM 1402 O O . GLU A 1 173 ? -14.827 -9.834 17.848 1.00 87.69 173 GLU A O 1
ATOM 1407 N N . CYS A 1 174 ? -14.976 -7.839 16.832 1.00 88.81 174 CYS A N 1
ATOM 1408 C CA . CYS A 1 174 ? -16.094 -8.195 15.973 1.00 88.81 174 CYS A CA 1
ATOM 1409 C C . CYS A 1 174 ? -16.100 -7.351 14.692 1.00 88.81 174 CYS A C 1
ATOM 1411 O O . CYS A 1 174 ? -15.772 -6.163 14.724 1.00 88.81 174 CYS A O 1
ATOM 1413 N N . ASP A 1 175 ? -16.520 -7.948 13.579 1.00 89.69 175 ASP A N 1
ATOM 1414 C CA . ASP A 1 175 ? -16.906 -7.228 12.360 1.00 89.69 175 ASP A CA 1
ATOM 1415 C C . ASP A 1 175 ? -17.976 -8.019 11.591 1.00 89.69 175 ASP A C 1
ATOM 1417 O O . ASP A 1 175 ? -18.209 -9.203 11.853 1.00 89.69 175 ASP A O 1
ATOM 1421 N N . ALA A 1 176 ? -18.639 -7.362 10.640 1.00 89.94 176 ALA A N 1
ATOM 1422 C CA . ALA A 1 176 ? -19.699 -7.951 9.832 1.00 89.94 176 ALA A CA 1
ATOM 1423 C C . ALA A 1 176 ? -19.558 -7.601 8.343 1.00 89.94 176 ALA A C 1
ATOM 1425 O O . ALA A 1 176 ? -19.254 -6.460 7.982 1.00 89.94 176 ALA A O 1
ATOM 1426 N N . SER A 1 177 ? -19.849 -8.576 7.479 1.00 91.12 177 SER A N 1
ATOM 1427 C CA . SER A 1 177 ? -19.977 -8.402 6.031 1.00 91.12 177 SER A CA 1
ATOM 1428 C C . SER A 1 177 ? -21.457 -8.478 5.671 1.00 91.12 177 SER A C 1
ATOM 1430 O O . SER A 1 177 ? -22.072 -9.521 5.867 1.00 91.12 177 SER A O 1
ATOM 1432 N N . TYR A 1 178 ? -22.033 -7.375 5.193 1.00 92.50 178 TYR A N 1
ATOM 1433 C CA . TYR A 1 178 ? -23.452 -7.252 4.843 1.00 92.50 178 TYR A CA 1
ATOM 1434 C C . TYR A 1 178 ? -23.630 -7.188 3.326 1.00 92.50 178 TYR A C 1
ATOM 1436 O O . TYR A 1 178 ? -22.915 -6.442 2.657 1.00 92.50 178 TYR A O 1
ATOM 1444 N N . ASP A 1 179 ? -24.608 -7.932 2.819 1.00 91.44 179 ASP A N 1
ATOM 1445 C CA . ASP A 1 179 ? -25.042 -7.920 1.429 1.00 91.44 179 ASP A CA 1
ATOM 1446 C C . ASP A 1 179 ? -26.388 -7.186 1.294 1.00 91.44 179 ASP A C 1
ATOM 1448 O O . ASP A 1 179 ? -27.421 -7.593 1.835 1.00 91.44 179 ASP A O 1
ATOM 1452 N N . GLU A 1 180 ? -26.361 -6.095 0.530 1.00 90.56 180 GLU A N 1
ATOM 1453 C CA . GLU A 1 180 ? -27.508 -5.230 0.252 1.00 90.56 180 GLU A CA 1
ATOM 1454 C C . GLU A 1 180 ? -28.585 -5.927 -0.600 1.00 90.56 180 GLU A C 1
ATOM 1456 O O . GLU A 1 180 ? -29.760 -5.561 -0.508 1.00 90.56 180 GLU A O 1
ATOM 1461 N N . HIS A 1 181 ? -28.211 -6.936 -1.398 1.00 91.75 181 HIS A N 1
ATOM 1462 C CA . HIS A 1 181 ? -29.127 -7.664 -2.277 1.00 91.75 181 HIS A CA 1
ATOM 1463 C C . HIS A 1 181 ? -29.955 -8.698 -1.507 1.00 91.75 181 HIS A C 1
ATOM 1465 O O . HIS A 1 181 ? -31.180 -8.704 -1.617 1.00 91.75 181 HIS A O 1
ATOM 1471 N N . THR A 1 182 ? -29.315 -9.549 -0.696 1.00 91.19 182 THR A N 1
ATOM 1472 C CA . THR A 1 182 ? -30.026 -10.553 0.123 1.00 91.19 182 THR A CA 1
ATOM 1473 C C . THR A 1 182 ? -30.572 -10.010 1.444 1.00 91.19 182 THR A C 1
ATOM 1475 O O . THR A 1 182 ? -31.357 -10.703 2.095 1.00 91.19 182 THR A O 1
ATOM 1478 N N . LYS A 1 183 ? -30.179 -8.794 1.859 1.00 94.38 183 LYS A N 1
ATOM 1479 C CA . LYS A 1 183 ? -30.486 -8.211 3.184 1.00 94.38 183 LYS A CA 1
ATOM 1480 C C . LYS A 1 183 ? -30.021 -9.109 4.336 1.00 94.38 183 LYS A C 1
ATOM 1482 O O . LYS A 1 183 ? -30.683 -9.239 5.372 1.00 94.38 183 LYS A O 1
ATOM 1487 N N . THR A 1 184 ? -28.880 -9.765 4.140 1.00 93.44 184 THR A N 1
ATOM 1488 C CA . THR A 1 184 ? -28.255 -10.625 5.146 1.00 93.44 184 THR A CA 1
ATOM 1489 C C . THR A 1 184 ? -26.810 -10.221 5.394 1.00 93.44 184 THR A C 1
ATOM 1491 O O . THR A 1 184 ? -26.174 -9.570 4.568 1.00 93.44 184 THR A O 1
ATOM 1494 N N . ALA A 1 185 ? -26.289 -10.591 6.558 1.00 93.31 185 ALA A N 1
ATOM 1495 C CA . ALA A 1 185 ? -24.901 -10.393 6.915 1.00 93.31 185 ALA A CA 1
ATOM 1496 C C . ALA A 1 185 ? -24.287 -11.651 7.520 1.00 93.31 185 ALA A C 1
ATOM 1498 O O . ALA A 1 185 ? -24.927 -12.378 8.279 1.00 93.31 185 ALA A O 1
ATOM 1499 N N . ASN A 1 186 ? -23.007 -11.848 7.239 1.00 91.88 186 ASN A N 1
ATOM 1500 C CA . ASN A 1 186 ? -22.159 -12.729 8.017 1.00 91.88 186 ASN A CA 1
ATOM 1501 C C . ASN A 1 186 ? -21.557 -11.903 9.154 1.00 91.88 186 ASN A C 1
ATOM 1503 O O . ASN A 1 186 ? -20.886 -10.895 8.912 1.00 91.88 186 ASN A O 1
ATOM 1507 N N . LEU A 1 187 ? -21.812 -12.317 10.390 1.00 91.88 187 LEU A N 1
ATOM 1508 C CA . LEU A 1 187 ? -21.238 -11.714 11.588 1.00 91.88 187 LEU A CA 1
ATOM 1509 C C . LEU A 1 187 ? -20.038 -12.547 12.014 1.00 91.88 187 LEU A C 1
ATOM 1511 O O . LEU A 1 187 ? -20.083 -13.771 11.935 1.00 91.88 187 LEU A O 1
ATOM 1515 N N . SER A 1 188 ? -18.990 -11.907 12.508 1.00 90.38 188 SER A N 1
ATOM 1516 C CA . SER A 1 188 ? -17.826 -12.602 13.048 1.00 90.38 188 SER A CA 1
ATOM 1517 C C . SER A 1 188 ? -17.373 -11.954 14.341 1.00 90.38 188 SER A C 1
ATOM 1519 O O . SER A 1 188 ? -17.480 -10.733 14.503 1.00 90.38 188 SER A O 1
ATOM 1521 N N . TYR A 1 189 ? -16.851 -12.769 15.248 1.00 89.81 189 TYR A N 1
ATOM 1522 C CA . TYR A 1 189 ? -16.225 -12.272 16.459 1.00 89.81 189 TYR A CA 1
ATOM 1523 C C . TYR A 1 189 ? -15.136 -13.211 16.982 1.00 89.81 189 TYR A C 1
ATOM 1525 O O . TYR A 1 189 ? -15.038 -14.385 16.606 1.00 89.81 189 TYR A O 1
ATOM 1533 N N . MET A 1 190 ? -14.273 -12.653 17.824 1.00 87.44 190 MET A N 1
ATOM 1534 C CA . MET A 1 190 ? -13.118 -13.320 18.408 1.00 87.44 190 MET A CA 1
ATOM 1535 C C . MET A 1 190 ? -12.872 -12.788 19.821 1.00 87.44 190 MET A C 1
ATOM 1537 O O . MET A 1 190 ? -13.042 -11.597 20.086 1.00 87.44 190 MET A O 1
ATOM 1541 N N . LEU A 1 191 ? -12.494 -13.683 20.728 1.00 87.25 191 LEU A N 1
ATOM 1542 C CA . LEU A 1 191 ? -12.111 -13.387 22.103 1.00 87.25 191 LEU A CA 1
ATOM 1543 C C . LEU A 1 191 ? -10.680 -13.870 22.322 1.00 87.25 191 LEU A C 1
ATOM 1545 O O . LEU A 1 191 ? -10.400 -15.058 22.160 1.00 87.25 191 LEU A O 1
ATOM 1549 N N . TRP A 1 192 ? -9.805 -12.951 22.712 1.00 84.44 192 TRP A N 1
ATOM 1550 C CA . TRP A 1 192 ? -8.417 -13.211 23.084 1.00 84.44 192 TRP A CA 1
ATOM 1551 C C . TRP A 1 192 ? -8.241 -13.108 24.598 1.00 84.44 192 TRP A C 1
ATOM 1553 O O . TRP A 1 192 ? -8.943 -12.325 25.241 1.00 84.44 192 TRP A O 1
ATOM 1563 N N . ASP A 1 193 ? -7.289 -13.856 25.148 1.00 82.44 193 ASP A N 1
ATOM 1564 C CA . ASP A 1 193 ? -6.766 -13.652 26.501 1.00 82.44 193 ASP A CA 1
ATOM 1565 C C . ASP A 1 193 ? -5.480 -12.803 26.526 1.00 82.44 193 ASP A C 1
ATOM 1567 O O . ASP A 1 193 ? -4.896 -12.453 25.498 1.00 82.44 193 ASP A O 1
ATOM 1571 N N . ASP A 1 194 ? -5.048 -12.474 27.737 1.00 77.19 194 ASP A N 1
ATOM 1572 C CA . ASP A 1 194 ? -3.804 -11.783 28.088 1.00 77.19 194 ASP A CA 1
ATOM 1573 C C . ASP A 1 194 ? -2.520 -12.567 27.741 1.00 77.19 194 ASP A C 1
ATOM 1575 O O . ASP A 1 194 ? -1.458 -11.970 27.528 1.00 77.19 194 ASP A O 1
ATOM 1579 N N . GLU A 1 195 ? -2.613 -13.891 27.587 1.00 75.50 195 GLU A N 1
ATOM 1580 C CA . GLU A 1 195 ? -1.569 -14.743 27.004 1.00 75.50 195 GLU A CA 1
ATOM 1581 C C . GLU A 1 195 ? -1.519 -14.691 25.461 1.00 75.50 195 GLU A C 1
ATOM 1583 O O . GLU A 1 195 ? -0.689 -15.376 24.851 1.00 75.50 195 GLU A O 1
ATOM 1588 N N . LYS A 1 196 ? -2.349 -13.851 24.819 1.00 76.25 196 LYS A N 1
ATOM 1589 C CA . LYS A 1 196 ? -2.479 -13.678 23.357 1.00 76.25 196 LYS A CA 1
ATOM 1590 C C . LYS A 1 196 ? -3.012 -14.915 22.625 1.00 76.25 196 LYS A C 1
ATOM 1592 O O . LYS A 1 196 ? -2.733 -15.111 21.440 1.00 76.25 196 LYS A O 1
ATOM 1597 N N . LYS A 1 197 ? -3.779 -15.764 23.305 1.00 80.56 197 LYS A N 1
ATOM 1598 C CA . LYS A 1 197 ? -4.425 -16.951 22.736 1.00 80.56 197 LYS A CA 1
ATOM 1599 C C . LYS A 1 197 ? -5.892 -16.652 22.446 1.00 80.56 197 LYS A C 1
ATOM 1601 O O . LYS A 1 197 ? -6.579 -15.978 23.210 1.00 80.56 197 LYS A O 1
ATOM 1606 N N . ILE A 1 198 ? -6.395 -17.200 21.344 1.00 84.38 198 ILE A N 1
ATOM 1607 C CA . ILE A 1 198 ? -7.819 -17.133 21.005 1.00 84.38 198 ILE A CA 1
ATOM 1608 C C . ILE A 1 198 ? -8.571 -18.084 21.947 1.00 84.38 198 ILE A C 1
ATOM 1610 O O . ILE A 1 198 ? -8.435 -19.302 21.835 1.00 84.38 198 ILE A O 1
ATOM 1614 N N . LYS A 1 199 ? -9.371 -17.535 22.868 1.00 85.69 199 LYS A N 1
ATOM 1615 C CA . LYS A 1 199 ? -10.283 -18.301 23.733 1.00 85.69 199 LYS A CA 1
ATOM 1616 C C . LYS A 1 199 ? -11.509 -18.797 22.972 1.00 85.69 199 LYS A C 1
ATOM 1618 O O . LYS A 1 199 ? -11.969 -19.906 23.218 1.00 85.69 199 LYS A O 1
ATOM 1623 N N . HIS A 1 200 ? -12.045 -17.977 22.066 1.00 87.81 200 HIS A N 1
ATOM 1624 C CA . HIS A 1 200 ? -13.209 -18.317 21.244 1.00 87.81 200 HIS A CA 1
ATOM 1625 C C . HIS A 1 200 ? -13.199 -17.530 19.934 1.00 87.81 200 HIS A C 1
ATOM 1627 O O . HIS A 1 200 ? -12.764 -16.379 19.901 1.00 87.81 200 HIS A O 1
ATOM 1633 N N . SER A 1 201 ? -13.719 -18.115 18.859 1.00 88.31 201 SER A N 1
ATOM 1634 C CA . SER A 1 201 ? -14.029 -17.391 17.626 1.00 88.31 201 SER A CA 1
ATOM 1635 C C . SER A 1 201 ? -15.195 -18.054 16.909 1.00 88.31 201 SER A C 1
ATOM 1637 O O . SER A 1 201 ? -15.323 -19.277 16.930 1.00 88.31 201 SER A O 1
ATOM 1639 N N . GLU A 1 202 ? -16.054 -17.246 16.294 1.00 88.19 202 GLU A N 1
ATOM 1640 C CA . GLU A 1 202 ? -17.298 -17.717 15.696 1.00 88.19 202 GLU A CA 1
ATOM 1641 C C . GLU A 1 202 ? -17.691 -16.869 14.486 1.00 88.19 202 GLU A C 1
ATOM 1643 O O . GLU A 1 202 ? -17.386 -15.673 14.417 1.00 88.19 202 GLU A O 1
ATOM 1648 N N . VAL A 1 203 ? -18.389 -17.498 13.537 1.00 89.00 203 VAL A N 1
ATOM 1649 C CA . VAL A 1 203 ? -18.980 -16.838 12.369 1.00 89.00 203 VAL A CA 1
ATOM 1650 C C . VAL A 1 203 ? -20.446 -17.245 12.263 1.00 89.00 203 VAL A C 1
ATOM 1652 O O . VAL A 1 203 ? -20.760 -18.417 12.067 1.00 89.00 203 VAL A O 1
ATOM 1655 N N . LEU A 1 204 ? -21.343 -16.268 12.377 1.00 89.56 204 LEU A N 1
ATOM 1656 C CA . LEU A 1 204 ? -22.784 -16.441 12.220 1.00 89.56 204 LEU A CA 1
ATOM 1657 C C . LEU A 1 204 ? -23.163 -16.047 10.792 1.00 89.56 204 LEU A C 1
ATOM 1659 O O . LEU A 1 204 ? -23.084 -14.874 10.427 1.00 89.56 204 LEU A O 1
ATOM 1663 N N . LEU A 1 205 ? -23.537 -17.027 9.972 1.00 89.50 205 LEU A N 1
ATOM 1664 C CA . LEU A 1 205 ? -23.802 -16.828 8.546 1.00 89.50 205 LEU A CA 1
ATOM 1665 C C . LEU A 1 205 ? -25.244 -16.380 8.273 1.00 89.50 205 LEU A C 1
ATOM 1667 O O . LEU A 1 205 ? -26.181 -16.843 8.923 1.00 89.50 205 LEU A O 1
ATOM 1671 N N . SER A 1 206 ? -25.421 -15.543 7.246 1.00 89.81 206 SER A N 1
ATOM 1672 C CA . SER A 1 206 ? -26.732 -15.173 6.680 1.00 89.81 206 SER A CA 1
ATOM 1673 C C . SER A 1 206 ? -27.749 -14.595 7.687 1.00 89.81 206 SER A C 1
ATOM 1675 O O . SER A 1 206 ? -28.960 -14.786 7.547 1.00 89.81 206 SER A O 1
ATOM 1677 N N . VAL A 1 207 ? -27.280 -13.848 8.689 1.00 93.50 207 VAL A N 1
ATOM 1678 C CA . VAL A 1 207 ? -28.126 -13.158 9.673 1.00 93.50 207 VAL A CA 1
ATOM 1679 C C . VAL A 1 207 ? -28.896 -12.027 8.990 1.00 93.50 207 VAL A C 1
ATOM 1681 O O . VAL A 1 207 ? -28.300 -11.109 8.427 1.00 93.50 207 VAL A O 1
ATOM 1684 N N . LYS A 1 208 ? -30.232 -12.068 9.035 1.00 95.12 208 LYS A N 1
ATOM 1685 C CA . LYS A 1 208 ? -31.084 -11.015 8.459 1.00 95.12 208 LYS A CA 1
ATOM 1686 C C . LYS A 1 208 ? -30.894 -9.693 9.202 1.00 95.12 208 LYS A C 1
ATOM 1688 O O . LYS A 1 208 ? -30.978 -9.663 10.426 1.00 95.12 208 LYS A O 1
ATOM 1693 N N . CYS A 1 209 ? -30.685 -8.608 8.462 1.00 92.19 209 CYS A N 1
ATOM 1694 C CA . CYS A 1 209 ? -30.610 -7.248 9.000 1.00 92.19 209 CYS A CA 1
ATOM 1695 C C . CYS A 1 209 ? -30.938 -6.213 7.909 1.00 92.19 209 CYS A C 1
ATOM 1697 O O . CYS A 1 209 ? -30.843 -6.485 6.716 1.00 92.19 209 CYS A O 1
ATOM 1699 N N . SER A 1 210 ? -31.341 -5.013 8.318 1.00 91.62 210 SER A N 1
ATOM 1700 C CA . SER A 1 210 ? -31.745 -3.912 7.435 1.00 91.62 210 SER A CA 1
ATOM 1701 C C . SER A 1 210 ? -30.578 -3.131 6.826 1.00 91.62 210 SER A C 1
ATOM 1703 O O . SER A 1 210 ? -30.783 -2.363 5.887 1.00 91.62 210 SER A O 1
ATOM 1705 N N . SER A 1 211 ? -29.373 -3.229 7.406 1.00 91.88 211 SER A N 1
ATOM 1706 C CA . SER A 1 211 ? -28.206 -2.453 6.971 1.00 91.88 211 SER A CA 1
ATOM 1707 C C . SER A 1 211 ? -26.883 -2.939 7.569 1.00 91.88 211 SER A C 1
ATOM 1709 O O . SER A 1 211 ? -26.837 -3.460 8.683 1.00 91.88 211 SER A O 1
ATOM 1711 N N . ALA A 1 212 ? -25.773 -2.610 6.901 1.00 88.88 212 ALA A N 1
ATOM 1712 C CA . ALA A 1 212 ? -24.413 -2.862 7.389 1.00 88.88 212 ALA A CA 1
ATOM 1713 C C . ALA A 1 212 ? -24.122 -2.296 8.797 1.00 88.88 212 ALA A C 1
ATOM 1715 O O . ALA A 1 212 ? -23.325 -2.865 9.541 1.00 88.88 212 ALA A O 1
ATOM 1716 N N . THR A 1 213 ? -24.755 -1.184 9.191 1.00 88.31 213 THR A N 1
ATOM 1717 C CA . THR A 1 213 ? -24.609 -0.629 10.549 1.00 88.31 213 THR A CA 1
ATOM 1718 C C . THR A 1 213 ? -25.238 -1.541 11.600 1.00 88.31 213 THR A C 1
ATOM 1720 O O . THR A 1 213 ? -24.641 -1.762 12.647 1.00 88.31 213 THR A O 1
ATOM 1723 N N . GLU A 1 214 ? -26.422 -2.087 11.317 1.00 90.31 214 GLU A N 1
ATOM 1724 C CA . GLU A 1 214 ? -27.115 -3.018 12.212 1.00 90.31 214 GLU A CA 1
ATOM 1725 C C . GLU A 1 214 ? -26.346 -4.336 12.327 1.00 90.31 214 GLU A C 1
ATOM 1727 O O . GLU A 1 214 ? -26.103 -4.796 13.438 1.00 90.31 214 GLU A O 1
ATOM 1732 N N . ALA A 1 215 ? -25.839 -4.864 11.206 1.00 90.44 215 ALA A N 1
ATOM 1733 C CA . ALA A 1 215 ? -24.971 -6.040 11.195 1.00 90.44 215 ALA A CA 1
ATOM 1734 C C . ALA A 1 215 ? -23.766 -5.891 12.148 1.00 90.44 215 ALA A C 1
ATOM 1736 O O . ALA A 1 215 ? -23.474 -6.788 12.937 1.00 90.44 215 ALA A O 1
ATOM 1737 N N . LYS A 1 216 ? -23.092 -4.732 12.144 1.00 89.31 216 LYS A N 1
ATOM 1738 C CA . LYS A 1 216 ? -21.972 -4.469 13.065 1.00 89.31 216 LYS A CA 1
ATOM 1739 C C . LYS A 1 216 ? -22.407 -4.390 14.532 1.00 89.31 216 LYS A C 1
ATOM 1741 O O . LYS A 1 216 ? -21.670 -4.856 15.396 1.00 89.31 216 LYS A O 1
ATOM 1746 N N . ILE A 1 217 ? -23.596 -3.852 14.823 1.00 88.69 217 ILE A N 1
ATOM 1747 C CA . ILE A 1 217 ? -24.139 -3.850 16.191 1.00 88.69 217 ILE A CA 1
ATOM 1748 C C . ILE A 1 217 ? -24.486 -5.282 16.628 1.00 88.69 217 ILE A C 1
ATOM 1750 O O . ILE A 1 217 ? -24.153 -5.666 17.745 1.00 88.69 217 ILE A O 1
ATOM 1754 N N . PHE A 1 218 ? -25.067 -6.105 15.749 1.00 92.38 218 PHE A N 1
ATOM 1755 C CA . PHE A 1 218 ? -25.343 -7.519 16.030 1.00 92.38 218 PHE A CA 1
ATOM 1756 C C . PHE A 1 218 ? -24.061 -8.321 16.294 1.00 92.38 218 PHE A C 1
ATOM 1758 O O . PHE A 1 218 ? -24.029 -9.102 17.241 1.00 92.38 218 PHE A O 1
ATOM 1765 N N . ALA A 1 219 ? -22.989 -8.098 15.525 1.00 90.75 219 ALA A N 1
ATOM 1766 C CA . ALA A 1 219 ? -21.696 -8.742 15.770 1.00 90.75 219 ALA A CA 1
ATOM 1767 C C . ALA A 1 219 ? -21.115 -8.362 17.148 1.00 90.75 219 ALA A C 1
ATOM 1769 O O . ALA A 1 219 ? -20.625 -9.227 17.873 1.00 90.75 219 ALA A O 1
ATOM 1770 N N . ALA A 1 220 ? -21.235 -7.090 17.546 1.00 90.00 220 ALA A N 1
ATOM 1771 C CA . ALA A 1 220 ? -20.813 -6.619 18.865 1.00 90.00 220 ALA A CA 1
ATOM 1772 C C . ALA A 1 220 ? -21.679 -7.183 20.010 1.00 90.00 220 ALA A C 1
ATOM 1774 O O . ALA A 1 220 ? -21.149 -7.537 21.060 1.00 90.00 220 ALA A O 1
ATOM 1775 N N . LEU A 1 221 ? -22.995 -7.310 19.816 1.00 89.56 221 LEU A N 1
ATOM 1776 C CA . LEU A 1 221 ? -23.898 -7.931 20.793 1.00 89.56 221 LEU A CA 1
ATOM 1777 C C . LEU A 1 221 ? -23.609 -9.428 20.960 1.00 89.56 221 LEU A C 1
ATOM 1779 O O . LEU A 1 221 ? -23.518 -9.898 22.091 1.00 89.56 221 LEU A O 1
ATOM 1783 N N . ALA A 1 222 ? -23.406 -10.160 19.859 1.00 91.44 222 ALA A N 1
ATOM 1784 C CA . ALA A 1 222 ? -23.064 -11.582 19.886 1.00 91.44 222 ALA A CA 1
ATOM 1785 C C . ALA A 1 222 ? -21.750 -11.836 20.645 1.00 91.44 222 ALA A C 1
ATOM 1787 O O . ALA A 1 222 ? -21.706 -12.700 21.519 1.00 91.44 222 ALA A O 1
ATOM 1788 N N . LEU A 1 223 ? -20.723 -11.013 20.395 1.00 91.19 223 LEU A N 1
ATOM 1789 C CA . LEU A 1 223 ? -19.466 -11.008 21.148 1.00 91.19 223 LEU A CA 1
ATOM 1790 C C . LEU A 1 223 ? -19.694 -10.832 22.661 1.00 91.19 223 LEU A C 1
ATOM 1792 O O . LEU A 1 223 ? -19.166 -11.613 23.452 1.00 91.19 223 LEU A O 1
ATOM 1796 N N . LEU A 1 224 ? -20.483 -9.832 23.078 1.00 89.75 224 LEU A N 1
ATOM 1797 C CA . LEU A 1 224 ? -20.752 -9.584 24.501 1.00 89.75 224 LEU A CA 1
ATOM 1798 C C . LEU A 1 224 ? -21.586 -10.706 25.139 1.00 89.75 224 LEU A C 1
ATOM 1800 O O . LEU A 1 224 ? -21.300 -11.117 26.262 1.00 89.75 224 LEU A O 1
ATOM 1804 N N . TYR A 1 225 ? -22.586 -11.247 24.440 1.00 91.56 225 TYR A N 1
ATOM 1805 C CA . TYR A 1 225 ? -23.363 -12.380 24.946 1.00 91.56 225 TYR A CA 1
ATOM 1806 C C . TYR A 1 225 ? -22.498 -13.631 25.108 1.00 91.56 225 TYR A C 1
ATOM 1808 O O . TYR A 1 225 ? -22.559 -14.259 26.166 1.00 91.56 225 TYR A O 1
ATOM 1816 N N . LYS A 1 226 ? -21.623 -13.940 24.140 1.00 92.12 226 LYS A N 1
ATOM 1817 C CA . LYS A 1 226 ? -20.674 -15.052 24.266 1.00 92.12 226 LYS A CA 1
ATOM 1818 C C . LYS A 1 226 ? -19.699 -14.841 25.421 1.00 92.12 226 LYS A C 1
ATOM 1820 O O . LYS A 1 226 ? -19.446 -15.764 26.188 1.00 92.12 226 LYS A O 1
ATOM 1825 N N . ALA A 1 227 ? -19.179 -13.629 25.587 1.00 89.88 227 ALA A N 1
ATOM 1826 C CA . ALA A 1 227 ? -18.251 -13.335 26.670 1.00 89.88 227 ALA A CA 1
ATOM 1827 C C . ALA A 1 227 ? -18.907 -13.449 28.059 1.00 89.88 227 ALA A C 1
ATOM 1829 O O . ALA A 1 227 ? -18.292 -13.987 28.977 1.00 89.88 227 ALA A O 1
ATOM 1830 N N . LYS A 1 228 ? -20.177 -13.039 28.202 1.00 90.12 228 LYS A N 1
ATOM 1831 C CA . LYS A 1 228 ? -20.973 -13.298 29.414 1.00 90.12 228 LYS A CA 1
ATOM 1832 C C . LYS A 1 228 ? -21.180 -14.797 29.650 1.00 90.12 228 LYS A C 1
ATOM 1834 O O . LYS A 1 228 ? -21.056 -15.252 30.781 1.00 90.12 228 LYS A O 1
ATOM 1839 N N . GLU A 1 229 ? -21.507 -15.556 28.605 1.00 91.62 229 GLU A N 1
ATOM 1840 C CA . GLU A 1 229 ? -21.709 -17.011 28.677 1.00 91.62 229 GLU A CA 1
ATOM 1841 C C . GLU A 1 229 ? -20.430 -17.750 29.116 1.00 91.62 229 GLU A C 1
ATOM 1843 O O . GLU A 1 229 ? -20.499 -18.729 29.854 1.00 91.62 229 GLU A O 1
ATOM 1848 N N . LEU A 1 230 ? -19.262 -17.225 28.736 1.00 87.44 230 LEU A N 1
ATOM 1849 C CA . LEU A 1 230 ? -17.937 -17.685 29.165 1.00 87.44 230 LEU A CA 1
ATOM 1850 C C . LEU A 1 230 ? -17.483 -17.121 30.530 1.00 87.44 230 LEU A C 1
ATOM 1852 O O . LEU A 1 230 ? -16.366 -17.403 30.958 1.00 87.44 230 LEU A O 1
ATOM 1856 N N . GLY A 1 231 ? -18.310 -16.324 31.217 1.00 83.75 231 GLY A N 1
ATOM 1857 C CA . GLY A 1 231 ? -17.989 -15.744 32.527 1.00 83.75 231 GLY A CA 1
ATOM 1858 C C . GLY A 1 231 ? -16.892 -14.670 32.513 1.00 83.75 231 GLY A C 1
ATOM 1859 O O . GLY A 1 231 ? -16.303 -14.389 33.555 1.00 83.75 231 GLY A O 1
ATOM 1860 N N . LEU A 1 232 ? -16.593 -14.068 31.357 1.00 82.00 232 LEU A N 1
ATOM 1861 C CA . LEU A 1 232 ? -15.529 -13.070 31.223 1.00 82.00 232 LEU A CA 1
ATOM 1862 C C . LEU A 1 232 ? -15.985 -11.731 31.816 1.00 82.00 232 LEU A C 1
ATOM 1864 O O . LEU A 1 232 ? -17.033 -11.215 31.436 1.00 82.00 232 LEU A O 1
ATOM 1868 N N . ILE A 1 233 ? -15.193 -11.148 32.722 1.00 66.75 233 ILE A N 1
ATOM 1869 C CA . ILE A 1 233 ? -15.585 -9.963 33.514 1.00 66.75 233 ILE A CA 1
ATOM 1870 C C . ILE A 1 233 ? -14.918 -8.640 33.094 1.00 66.75 233 ILE A C 1
ATOM 1872 O O . ILE A 1 233 ? -15.396 -7.573 33.494 1.00 66.75 233 ILE A O 1
ATOM 1876 N N . LYS A 1 234 ? -13.858 -8.692 32.273 1.00 66.81 234 LYS A N 1
ATOM 1877 C CA . LYS A 1 234 ? -13.107 -7.533 31.751 1.00 66.81 234 LYS A CA 1
ATOM 1878 C C . LYS A 1 234 ? -12.968 -7.629 30.218 1.00 66.81 234 LYS A C 1
ATOM 1880 O O . LYS A 1 234 ? -12.384 -8.598 29.740 1.00 66.81 234 LYS A O 1
ATOM 1885 N N . ILE A 1 235 ? -13.482 -6.654 29.452 1.00 55.94 235 ILE A N 1
ATOM 1886 C CA . ILE A 1 235 ? -13.440 -6.628 27.965 1.00 55.94 235 ILE A CA 1
ATOM 1887 C C . ILE A 1 235 ? -13.100 -5.223 27.425 1.00 55.94 235 ILE A C 1
ATOM 1889 O O . ILE A 1 235 ? -13.472 -4.215 28.024 1.00 55.94 235 ILE A O 1
ATOM 1893 N N . LEU A 1 236 ? -12.451 -5.135 26.257 1.00 52.19 236 LEU A N 1
ATOM 1894 C CA . LEU A 1 236 ? -12.225 -3.888 25.496 1.00 52.19 236 LEU A CA 1
ATOM 1895 C C . LEU A 1 236 ? -12.981 -3.921 24.135 1.00 52.19 236 LEU A C 1
ATOM 1897 O O . LEU A 1 236 ? -12.898 -4.933 23.446 1.00 52.19 236 LEU A O 1
ATOM 1901 N N . ASN A 1 237 ? -13.698 -2.850 23.745 1.00 47.72 237 ASN A N 1
ATOM 1902 C CA . ASN A 1 237 ? -14.423 -2.638 22.455 1.00 47.72 237 ASN A CA 1
ATOM 1903 C C . ASN A 1 237 ? -14.755 -1.121 22.278 1.00 47.72 237 ASN A C 1
ATOM 1905 O O . ASN A 1 237 ? -14.571 -0.397 23.232 1.00 47.72 237 ASN A O 1
ATOM 1909 N N . GLY A 1 238 ? -15.244 -0.581 21.149 1.00 48.16 238 GLY A N 1
ATOM 1910 C CA . GLY A 1 238 ? -15.352 0.877 20.875 1.00 48.16 238 GLY A CA 1
ATOM 1911 C C . GLY A 1 238 ? -16.693 1.595 21.134 1.00 48.16 238 GLY A C 1
ATOM 1912 O O . GLY A 1 238 ? -17.758 1.004 20.977 1.00 48.16 238 GLY A O 1
ATOM 1913 N N . GLU A 1 239 ? -16.661 2.901 21.466 1.00 56.06 239 GLU A N 1
ATOM 1914 C CA . GLU A 1 239 ? -17.861 3.765 21.559 1.00 56.06 239 GLU A CA 1
ATOM 1915 C C . GLU A 1 239 ? -17.882 4.890 20.517 1.00 56.06 239 GLU A C 1
ATOM 1917 O O . GLU A 1 239 ? -16.884 5.563 20.270 1.00 56.06 239 GLU A O 1
ATOM 1922 N N . LEU A 1 240 ? -19.066 5.137 19.951 1.00 60.91 240 LEU A N 1
ATOM 1923 C CA . LEU A 1 240 ? -19.352 6.282 19.088 1.00 60.91 240 LEU A CA 1
ATOM 1924 C C . LEU A 1 240 ? -20.343 7.228 19.778 1.00 60.91 240 LEU A C 1
ATOM 1926 O O . LEU A 1 240 ? -21.243 6.794 20.505 1.00 60.91 240 LEU A O 1
ATOM 1930 N N . ALA A 1 241 ? -20.205 8.528 19.520 1.00 66.19 241 ALA A N 1
ATOM 1931 C CA . ALA A 1 241 ? -21.225 9.510 19.870 1.00 66.19 241 ALA A CA 1
ATOM 1932 C C . ALA A 1 241 ? -22.436 9.334 18.939 1.00 66.19 241 ALA A C 1
ATOM 1934 O O . ALA A 1 241 ? -22.295 9.319 17.718 1.00 66.19 241 ALA A O 1
ATOM 1935 N N . ILE A 1 242 ? -23.627 9.176 19.518 1.00 70.44 242 ILE A N 1
ATOM 1936 C CA . ILE A 1 242 ? -24.866 8.846 18.801 1.00 70.44 242 ILE A CA 1
ATOM 1937 C C . ILE A 1 242 ? -25.960 9.780 19.310 1.00 70.44 242 ILE A C 1
ATOM 1939 O O . ILE A 1 242 ? -26.201 9.855 20.515 1.00 70.44 242 ILE A O 1
ATOM 1943 N N . GLY A 1 243 ? -26.600 10.505 18.392 1.00 73.69 243 GLY A N 1
ATOM 1944 C CA . GLY A 1 243 ? -27.721 11.390 18.705 1.00 73.69 243 GLY A CA 1
ATOM 1945 C C . GLY A 1 243 ? -29.036 10.628 18.882 1.00 73.69 243 GLY A C 1
ATOM 1946 O O . GLY A 1 243 ? -29.239 9.574 18.282 1.00 73.69 243 GLY A O 1
ATOM 1947 N N . LYS A 1 244 ? -29.967 11.205 19.655 1.00 81.25 244 LYS A N 1
ATOM 1948 C CA . LYS A 1 244 ? -31.287 10.618 19.963 1.00 81.25 244 LYS A CA 1
ATOM 1949 C C . LYS A 1 244 ? -32.088 10.196 18.720 1.00 81.25 244 LYS A C 1
ATOM 1951 O O . LYS A 1 244 ? -32.798 9.200 18.775 1.00 81.25 244 LYS A O 1
ATOM 1956 N N . ASN A 1 245 ? -31.937 10.926 17.614 1.00 86.88 245 ASN A N 1
ATOM 1957 C CA . ASN A 1 245 ? -32.673 10.711 16.363 1.00 86.88 245 ASN A CA 1
ATOM 1958 C C . ASN A 1 245 ? -31.959 9.740 15.396 1.00 86.88 245 ASN A C 1
ATOM 1960 O O . ASN A 1 245 ? -32.307 9.675 14.220 1.00 86.88 245 ASN A O 1
ATOM 1964 N N . HIS A 1 246 ? -30.920 9.027 15.843 1.00 83.69 246 HIS A N 1
ATOM 1965 C CA . HIS A 1 246 ? -30.232 8.048 15.005 1.00 83.69 246 HIS A CA 1
ATOM 1966 C C . HIS A 1 246 ? -31.127 6.826 14.739 1.00 83.69 246 HIS A C 1
ATOM 1968 O O . HIS A 1 246 ? -31.728 6.293 15.668 1.00 83.69 246 HIS A O 1
ATOM 1974 N N . LYS A 1 247 ? -31.161 6.332 13.493 1.00 87.31 247 LYS A N 1
ATOM 1975 C CA . LYS A 1 247 ? -32.047 5.229 13.055 1.00 87.31 247 LYS A CA 1
ATOM 1976 C C . LYS A 1 247 ? -31.962 3.931 13.879 1.00 87.31 247 LYS A C 1
ATOM 1978 O O . LYS A 1 247 ? -32.929 3.191 13.916 1.00 87.31 247 LYS A O 1
ATOM 1983 N N . HIS A 1 248 ? -30.820 3.702 14.533 1.00 84.50 248 HIS A N 1
ATOM 1984 C CA . HIS A 1 248 ? -30.495 2.511 15.340 1.00 84.50 248 HIS A CA 1
ATOM 1985 C C . HIS A 1 248 ? -30.233 2.860 16.818 1.00 84.50 248 HIS A C 1
ATOM 1987 O O . HIS A 1 248 ? -29.340 2.296 17.452 1.00 84.50 248 HIS A O 1
ATOM 1993 N N . CYS A 1 249 ? -30.879 3.912 17.335 1.00 85.38 249 CYS A N 1
ATOM 1994 C CA . CYS A 1 249 ? -30.635 4.436 18.686 1.00 85.38 249 CYS A CA 1
ATOM 1995 C C . CYS A 1 249 ? -30.910 3.384 19.776 1.00 85.38 249 CYS A C 1
ATOM 1997 O O . CYS A 1 249 ? -30.119 3.226 20.700 1.00 85.38 249 CYS A O 1
ATOM 1999 N N . ASP A 1 250 ? -31.985 2.621 19.613 1.00 89.06 250 ASP A N 1
ATOM 2000 C CA . ASP A 1 250 ? -32.388 1.466 20.416 1.00 89.06 250 ASP A CA 1
ATOM 2001 C C . ASP A 1 250 ? -31.315 0.364 20.479 1.00 89.06 250 ASP A C 1
ATOM 2003 O O . ASP A 1 250 ? -30.890 -0.020 21.570 1.00 89.06 250 ASP A O 1
ATOM 2007 N N . LEU A 1 251 ? -30.803 -0.088 19.330 1.00 86.56 251 LEU A N 1
ATOM 2008 C CA . LEU A 1 251 ? -29.752 -1.107 19.255 1.00 86.56 251 LEU A CA 1
ATOM 2009 C C . LEU A 1 251 ? -28.447 -0.632 19.907 1.00 86.56 251 LEU A C 1
ATOM 2011 O O . LEU A 1 251 ? -27.780 -1.391 20.613 1.00 86.56 251 LEU A O 1
ATOM 2015 N N . TYR A 1 252 ? -28.093 0.642 19.724 1.00 84.00 252 TYR A N 1
ATOM 2016 C CA . TYR A 1 252 ? -26.939 1.237 20.395 1.00 84.00 252 TYR A CA 1
ATOM 2017 C C . TYR A 1 252 ? -27.137 1.402 21.906 1.00 84.00 252 TYR A C 1
ATOM 2019 O O . TYR A 1 252 ? -26.183 1.217 22.664 1.00 84.00 252 TYR A O 1
ATOM 2027 N N . LEU A 1 253 ? -28.348 1.729 22.364 1.00 85.00 253 LEU A N 1
ATOM 2028 C CA . LEU A 1 253 ? -28.674 1.746 23.789 1.00 85.00 253 LEU A CA 1
ATOM 2029 C C . LEU A 1 253 ? -28.577 0.337 24.379 1.00 85.00 253 LEU A C 1
ATOM 2031 O O . LEU A 1 253 ? -27.958 0.185 25.424 1.00 85.00 253 LEU A O 1
ATOM 2035 N N . MET A 1 254 ? -29.060 -0.699 23.688 1.00 85.50 254 MET A N 1
ATOM 2036 C CA . MET A 1 254 ? -28.916 -2.094 24.122 1.00 85.50 254 MET A CA 1
ATOM 2037 C C . MET A 1 254 ? -27.442 -2.532 24.218 1.00 85.50 254 MET A C 1
ATOM 2039 O O . MET A 1 254 ? -27.041 -3.173 25.196 1.00 85.50 254 MET A O 1
ATOM 2043 N N . LEU A 1 255 ? -26.604 -2.126 23.256 1.00 83.56 255 LEU A N 1
ATOM 2044 C CA . LEU A 1 255 ? -25.158 -2.366 23.303 1.00 83.56 255 LEU A CA 1
ATOM 2045 C C . LEU A 1 255 ? -24.499 -1.642 24.494 1.00 83.56 255 LEU A C 1
ATOM 2047 O O . LEU A 1 255 ? -23.697 -2.240 25.208 1.00 83.56 255 LEU A O 1
ATOM 2051 N N . ARG A 1 256 ? -24.878 -0.387 24.772 1.00 82.81 256 ARG A N 1
ATOM 2052 C CA . ARG A 1 256 ? -24.395 0.363 25.948 1.00 82.81 256 ARG A CA 1
ATOM 2053 C C . ARG A 1 256 ? -24.873 -0.239 27.268 1.00 82.81 256 ARG A C 1
ATOM 2055 O O . ARG A 1 256 ? -24.073 -0.368 28.190 1.00 82.81 256 ARG A O 1
ATOM 2062 N N . SER A 1 257 ? -26.139 -0.638 27.360 1.00 84.12 257 SER A N 1
ATOM 2063 C CA . SER A 1 257 ? -26.714 -1.299 28.536 1.00 84.12 257 SER A CA 1
ATOM 2064 C C . SER A 1 257 ? -26.044 -2.638 28.830 1.00 84.12 257 SER A C 1
ATOM 2066 O O . SER A 1 257 ? -25.955 -3.016 29.992 1.00 84.12 257 SER A O 1
ATOM 2068 N N . SER A 1 258 ? -25.484 -3.314 27.823 1.00 82.75 258 SER A N 1
ATOM 2069 C CA . SER A 1 258 ? -24.710 -4.548 28.019 1.00 82.75 258 SER A CA 1
ATOM 2070 C C . SER A 1 258 ? -23.446 -4.351 28.877 1.00 82.75 258 SER A C 1
ATOM 2072 O O . SER A 1 258 ? -22.905 -5.333 29.374 1.00 82.75 258 SER A O 1
ATOM 2074 N N . ARG A 1 259 ? -23.014 -3.105 29.149 1.00 81.06 259 ARG A N 1
ATOM 2075 C CA . ARG A 1 259 ? -21.972 -2.789 30.149 1.00 81.06 259 ARG A CA 1
ATOM 2076 C C . ARG A 1 259 ? -22.268 -3.341 31.542 1.00 81.06 259 ARG A C 1
ATOM 2078 O O . ARG A 1 259 ? -21.329 -3.742 32.214 1.00 81.06 259 ARG A O 1
ATOM 2085 N N . ILE A 1 260 ? -23.536 -3.415 31.959 1.00 84.00 260 ILE A N 1
ATOM 2086 C CA . ILE A 1 260 ? -23.917 -3.908 33.300 1.00 84.00 260 ILE A CA 1
ATOM 2087 C C . ILE A 1 260 ? -23.599 -5.396 33.517 1.00 84.00 260 ILE A C 1
ATOM 2089 O O . ILE A 1 260 ? -23.719 -5.896 34.630 1.00 84.00 260 ILE A O 1
ATOM 2093 N N . LEU A 1 261 ? -23.251 -6.116 32.447 1.00 83.44 261 LEU A N 1
ATOM 2094 C CA . LEU A 1 261 ? -22.923 -7.539 32.464 1.00 83.44 261 LEU A CA 1
ATOM 2095 C C . LEU A 1 261 ? -21.448 -7.798 32.818 1.00 83.44 261 LEU A C 1
ATOM 2097 O O . LEU A 1 261 ? -21.072 -8.952 32.999 1.00 83.44 261 LEU A O 1
ATOM 2101 N N . PHE A 1 262 ? -20.628 -6.745 32.905 1.00 84.19 262 PHE A N 1
ATOM 2102 C CA . PHE A 1 262 ? -19.178 -6.811 33.071 1.00 84.19 262 PHE A CA 1
ATOM 2103 C C . PHE A 1 262 ? -18.728 -5.910 34.218 1.00 84.19 262 PHE A C 1
ATOM 2105 O O . PHE A 1 262 ? -19.294 -4.842 34.437 1.00 84.19 262 PHE A O 1
ATOM 2112 N N . GLN A 1 263 ? -17.665 -6.307 34.918 1.00 80.06 263 GLN A N 1
ATOM 2113 C CA . GLN A 1 263 ? -17.030 -5.445 35.916 1.00 80.06 263 GLN A CA 1
ATOM 2114 C C . GLN A 1 263 ? -16.328 -4.262 35.229 1.00 80.06 263 GLN A C 1
ATOM 2116 O O . GLN A 1 263 ? -16.387 -3.136 35.716 1.00 80.06 263 GLN A O 1
ATOM 2121 N N . TRP A 1 264 ? -15.705 -4.515 34.069 1.00 74.81 264 TRP A N 1
ATOM 2122 C CA . TRP A 1 264 ? -15.031 -3.504 33.255 1.00 74.81 264 TRP A CA 1
ATOM 2123 C C . TRP A 1 264 ? -15.273 -3.752 31.757 1.00 74.81 264 TRP A C 1
ATOM 2125 O O . TRP A 1 264 ? -14.908 -4.801 31.229 1.00 74.81 264 TRP A O 1
ATOM 2135 N N . LEU A 1 265 ? -15.851 -2.776 31.046 1.00 77.69 265 LEU A N 1
ATOM 2136 C CA . LEU A 1 265 ? -16.025 -2.816 29.585 1.00 77.69 265 LEU A CA 1
ATOM 2137 C C . LEU A 1 265 ? -15.551 -1.491 28.949 1.00 77.69 265 LEU A C 1
ATOM 2139 O O . LEU A 1 265 ? -16.239 -0.469 29.039 1.00 77.69 265 LEU A O 1
ATOM 2143 N N . VAL A 1 266 ? -14.362 -1.495 28.329 1.00 74.12 266 VAL A N 1
ATOM 2144 C CA . VAL A 1 266 ? -13.608 -0.277 27.952 1.00 74.12 266 VAL A CA 1
ATOM 2145 C C . VAL A 1 266 ? -13.701 0.079 26.465 1.00 74.12 266 VAL A C 1
ATOM 2147 O O . VAL A 1 266 ? -13.248 -0.668 25.604 1.00 74.12 266 VAL A O 1
ATOM 2150 N N . LEU A 1 267 ? -14.205 1.296 26.237 1.00 70.88 267 LEU A N 1
ATOM 2151 C CA . LEU A 1 267 ? -14.661 1.986 25.018 1.00 70.88 267 LEU A CA 1
ATOM 2152 C C . LEU A 1 267 ? -13.753 2.244 23.756 1.00 70.88 267 LEU A C 1
ATOM 2154 O O . LEU A 1 267 ? -14.033 3.207 23.039 1.00 70.88 267 LEU A O 1
ATOM 2158 N N . SER A 1 268 ? -12.666 1.508 23.463 1.00 70.00 268 SER A N 1
ATOM 2159 C CA . SER A 1 268 ? -11.688 1.776 22.360 1.00 70.00 268 SER A CA 1
ATOM 2160 C C . SER A 1 268 ? -12.105 1.408 20.898 1.00 70.00 268 SER A C 1
ATOM 2162 O O . SER A 1 268 ? -12.308 0.237 20.589 1.00 70.00 268 SER A O 1
ATOM 2164 N N . TRP A 1 269 ? -12.152 2.379 19.958 1.00 71.62 269 TRP A N 1
ATOM 2165 C CA . TRP A 1 269 ? -12.256 2.168 18.483 1.00 71.62 269 TRP A CA 1
ATOM 2166 C C . TRP A 1 269 ? -10.887 1.859 17.848 1.00 71.62 269 TRP A C 1
ATOM 2168 O O . TRP A 1 269 ? -9.878 2.428 18.266 1.00 71.62 269 TRP A O 1
ATOM 2178 N N . ARG A 1 270 ? -10.840 1.020 16.800 1.00 75.31 270 ARG A N 1
ATOM 2179 C CA . ARG A 1 270 ? -9.607 0.678 16.062 1.00 75.31 270 ARG A CA 1
ATOM 2180 C C . ARG A 1 270 ? -9.782 0.815 14.533 1.00 75.31 270 ARG A C 1
ATOM 2182 O O . ARG A 1 270 ? -10.873 0.531 14.033 1.00 75.31 270 ARG A O 1
ATOM 2189 N N . PRO A 1 271 ? -8.728 1.206 13.782 1.00 75.56 271 PRO A N 1
ATOM 2190 C CA . PRO A 1 271 ? -8.714 1.155 12.317 1.00 75.56 271 PRO A CA 1
ATOM 2191 C C . PRO A 1 271 ? -9.005 -0.256 11.786 1.00 75.56 271 PRO A C 1
ATOM 2193 O O . PRO A 1 271 ? -8.654 -1.245 12.430 1.00 75.56 271 PRO A O 1
ATOM 2196 N N . ARG A 1 272 ? -9.607 -0.367 10.593 1.00 76.12 272 ARG A N 1
ATOM 2197 C CA . ARG A 1 272 ? -10.001 -1.662 9.996 1.00 76.12 272 ARG A CA 1
ATOM 2198 C C . ARG A 1 272 ? -8.795 -2.566 9.725 1.00 76.12 272 ARG A C 1
ATOM 2200 O O . ARG A 1 272 ? -8.903 -3.785 9.782 1.00 76.12 272 ARG A O 1
ATOM 2207 N N . GLU A 1 273 ? -7.647 -1.957 9.469 1.00 78.56 273 GLU A N 1
ATOM 2208 C CA . GLU A 1 273 ? -6.343 -2.592 9.317 1.00 78.56 273 GLU A CA 1
ATOM 2209 C C . GLU A 1 273 ? -5.948 -3.407 10.564 1.00 78.56 273 GLU A C 1
ATOM 2211 O O . GLU A 1 273 ? -5.316 -4.448 10.434 1.00 78.56 273 GLU A O 1
ATOM 2216 N N . LEU A 1 274 ? -6.399 -2.998 11.758 1.00 79.25 274 LEU A N 1
ATOM 2217 C CA . LEU A 1 274 ? -6.225 -3.722 13.025 1.00 79.25 274 LEU A CA 1
ATOM 2218 C C . LEU A 1 274 ? -7.417 -4.631 13.387 1.00 79.25 274 LEU A C 1
ATOM 2220 O O . LEU A 1 274 ? -7.506 -5.104 14.517 1.00 79.25 274 LEU A O 1
ATOM 2224 N N . MET A 1 275 ? -8.319 -4.909 12.442 1.00 80.81 275 MET A N 1
ATOM 2225 C CA . MET A 1 275 ? -9.467 -5.818 12.609 1.00 80.81 275 MET A CA 1
ATOM 2226 C C . MET A 1 275 ? -9.399 -7.010 11.632 1.00 80.81 275 MET A C 1
ATOM 2228 O O . MET A 1 275 ? -10.418 -7.615 11.303 1.00 80.81 275 MET A O 1
ATOM 2232 N N . VAL A 1 276 ? -8.196 -7.347 11.138 1.00 79.75 276 VAL A N 1
ATOM 2233 C CA . VAL A 1 276 ? -7.982 -8.296 10.025 1.00 79.75 276 VAL A CA 1
ATOM 2234 C C . VAL A 1 276 ? -8.560 -9.695 10.262 1.00 79.75 276 VAL A C 1
ATOM 2236 O O . VAL A 1 276 ? -8.990 -10.341 9.307 1.00 79.75 276 VAL A O 1
ATOM 2239 N N . PHE A 1 277 ? -8.573 -10.171 11.510 1.00 82.38 277 PHE A N 1
ATOM 2240 C CA . PHE A 1 277 ? -9.028 -11.516 11.864 1.00 82.38 277 PHE A CA 1
ATOM 2241 C C . PHE A 1 277 ? -10.531 -11.648 11.621 1.00 82.38 277 PHE A C 1
ATOM 2243 O O . PHE A 1 277 ? -10.966 -12.445 10.790 1.00 82.38 277 PHE A O 1
ATOM 2250 N N . VAL A 1 278 ? -11.314 -10.789 12.272 1.00 84.25 278 VAL A N 1
ATOM 2251 C CA . VAL A 1 278 ? -12.772 -10.746 12.134 1.00 84.25 278 VAL A CA 1
ATOM 2252 C C . VAL A 1 278 ? -13.212 -10.266 10.743 1.00 84.25 278 VAL A C 1
ATOM 2254 O O . VAL A 1 278 ? -14.050 -10.910 10.122 1.00 84.25 278 VAL A O 1
ATOM 2257 N N . ASP A 1 279 ? -12.575 -9.249 10.147 1.00 84.75 279 ASP A N 1
ATOM 2258 C CA . ASP A 1 279 ? -12.889 -8.824 8.768 1.00 84.75 279 ASP A CA 1
ATOM 2259 C C . ASP A 1 279 ? -12.681 -9.957 7.739 1.00 84.75 279 ASP A C 1
ATOM 2261 O O . ASP A 1 279 ? -13.484 -10.115 6.816 1.00 84.75 279 ASP A O 1
ATOM 2265 N N . ALA A 1 280 ? -11.636 -10.779 7.906 1.00 80.94 280 ALA A N 1
ATOM 2266 C CA . ALA A 1 280 ? -11.400 -11.942 7.052 1.00 80.94 280 ALA A CA 1
ATOM 2267 C C . ALA A 1 280 ? -12.407 -13.076 7.302 1.00 80.94 280 ALA A C 1
ATOM 2269 O O . ALA A 1 280 ? -12.822 -13.721 6.339 1.00 80.94 280 ALA A O 1
ATOM 2270 N N . LEU A 1 281 ? -12.804 -13.309 8.557 1.00 82.94 281 LEU A N 1
ATOM 2271 C CA . LEU A 1 281 ? -13.793 -14.325 8.929 1.00 82.94 281 LEU A CA 1
ATOM 2272 C C . LEU A 1 281 ? -15.200 -13.971 8.430 1.00 82.94 281 LEU A C 1
ATOM 2274 O O . LEU A 1 281 ? -15.854 -14.817 7.827 1.00 82.94 281 LEU A O 1
ATOM 2278 N N . ALA A 1 282 ? -15.645 -12.719 8.584 1.00 83.69 282 ALA A N 1
ATOM 2279 C CA . ALA A 1 282 ? -16.948 -12.260 8.091 1.00 83.69 282 ALA A CA 1
ATOM 2280 C C . ALA A 1 282 ? -17.100 -12.411 6.565 1.00 83.69 282 ALA A C 1
ATOM 2282 O O . ALA A 1 282 ? -18.201 -12.609 6.056 1.00 83.69 282 ALA A O 1
ATOM 2283 N N . LYS A 1 283 ? -15.990 -12.320 5.824 1.00 82.06 283 LYS A N 1
ATOM 2284 C CA . LYS A 1 283 ? -15.940 -12.466 4.360 1.00 82.06 283 LYS A CA 1
ATOM 2285 C C . LYS A 1 283 ? -15.646 -13.894 3.893 1.00 82.06 283 LYS A C 1
ATOM 2287 O O . LYS A 1 283 ? -15.492 -14.114 2.697 1.00 82.06 283 LYS A O 1
ATOM 2292 N N . SER A 1 284 ? -15.509 -14.853 4.806 1.00 72.62 284 SER A N 1
ATOM 2293 C CA . SER A 1 284 ? -15.214 -16.237 4.446 1.00 72.62 284 SER A CA 1
ATOM 2294 C C . SER A 1 284 ? -16.478 -16.936 3.941 1.00 72.62 284 SER A C 1
ATOM 2296 O O . SER A 1 284 ? -17.437 -17.129 4.684 1.00 72.62 284 SER A O 1
ATOM 2298 N N . GLU A 1 285 ? -16.484 -17.326 2.666 1.00 62.00 285 GLU A N 1
ATOM 2299 C CA . GLU A 1 285 ? -17.598 -18.057 2.039 1.00 62.00 285 GLU A CA 1
ATOM 2300 C C . GLU A 1 285 ? -17.630 -19.548 2.436 1.00 62.00 285 GLU A C 1
ATOM 2302 O O . GLU A 1 285 ? -18.625 -20.249 2.236 1.00 62.00 285 GLU A O 1
ATOM 2307 N N . THR A 1 286 ? -16.538 -20.063 3.008 1.00 54.50 286 THR A N 1
ATOM 2308 C CA . THR A 1 286 ? -16.359 -21.491 3.276 1.00 54.50 286 THR A CA 1
ATOM 2309 C C . THR A 1 286 ? -17.079 -21.948 4.542 1.00 54.50 286 THR A C 1
ATOM 2311 O O . THR A 1 286 ? -16.589 -21.772 5.654 1.00 54.50 286 THR A O 1
ATOM 2314 N N . ARG A 1 287 ? -18.185 -22.680 4.357 1.00 51.44 287 ARG A N 1
ATOM 2315 C CA . ARG A 1 287 ? -18.862 -23.473 5.408 1.00 51.44 287 ARG A CA 1
ATOM 2316 C C . ARG A 1 287 ? -18.048 -24.671 5.929 1.00 51.44 287 ARG A C 1
ATOM 2318 O O . ARG A 1 287 ? -18.528 -25.388 6.802 1.00 51.44 287 ARG A O 1
ATOM 2325 N N . PHE A 1 288 ? -16.860 -24.929 5.380 1.00 43.94 288 PHE A N 1
ATOM 2326 C CA . PHE A 1 288 ? -16.084 -26.142 5.638 1.00 43.94 288 PHE A CA 1
ATOM 2327 C C . PHE A 1 288 ? -14.753 -25.848 6.325 1.00 43.94 288 PHE A C 1
ATOM 2329 O O . PHE A 1 288 ? -13.956 -25.021 5.884 1.00 43.94 288 PHE A O 1
ATOM 2336 N N . LEU A 1 289 ? -14.524 -26.571 7.420 1.00 48.38 289 LEU A N 1
ATOM 2337 C CA . LEU A 1 289 ? -13.352 -26.445 8.270 1.00 48.38 289 LEU A CA 1
ATOM 2338 C C . LEU A 1 289 ? -12.092 -27.039 7.616 1.00 48.38 289 LEU A C 1
ATOM 2340 O O . LEU A 1 289 ? -11.846 -28.238 7.694 1.00 48.38 289 LEU A O 1
ATOM 2344 N N . SER A 1 290 ? -11.215 -26.167 7.125 1.00 45.28 290 SER A N 1
ATOM 2345 C CA . SER A 1 290 ? -9.769 -26.297 7.384 1.00 45.28 290 SER A CA 1
ATOM 2346 C C . SER A 1 290 ? -9.107 -24.925 7.631 1.00 45.28 290 SER A C 1
ATOM 2348 O O . SER A 1 290 ? -8.020 -24.646 7.117 1.00 45.28 290 SER A O 1
ATOM 2350 N N . PRO A 1 291 ? -9.729 -24.021 8.425 1.00 48.94 291 PRO A N 1
ATOM 2351 C CA . PRO A 1 291 ? -9.461 -22.587 8.334 1.00 48.94 291 PRO A CA 1
ATOM 2352 C C . PRO A 1 291 ? -8.066 -22.242 8.846 1.00 48.94 291 PRO A C 1
ATOM 2354 O O . PRO A 1 291 ? -7.441 -21.322 8.335 1.00 48.94 291 PRO A O 1
ATOM 2357 N N . ALA A 1 292 ? -7.561 -23.009 9.818 1.00 51.47 292 ALA A N 1
ATOM 2358 C CA . ALA A 1 292 ? -6.311 -22.733 10.509 1.00 51.47 292 ALA A CA 1
ATOM 2359 C C . ALA A 1 292 ? -5.124 -22.536 9.557 1.00 51.47 292 ALA A C 1
ATOM 2361 O O . ALA A 1 292 ? -4.376 -21.592 9.751 1.00 51.47 292 ALA A O 1
ATOM 2362 N N . LYS A 1 293 ? -4.945 -23.359 8.514 1.00 48.41 293 LYS A N 1
ATOM 2363 C CA . LYS A 1 293 ? -3.728 -23.275 7.686 1.00 48.41 293 LYS A CA 1
ATOM 2364 C C . LYS A 1 293 ? -3.732 -22.049 6.762 1.00 48.41 293 LYS A C 1
ATOM 2366 O O . LYS A 1 293 ? -2.792 -21.263 6.785 1.00 48.41 293 LYS A O 1
ATOM 2371 N N . PHE A 1 294 ? -4.830 -21.835 6.035 1.00 49.59 294 PHE A N 1
ATOM 2372 C CA . PHE A 1 294 ? -4.997 -20.679 5.143 1.00 49.59 294 PHE A CA 1
ATOM 2373 C C . PHE A 1 294 ? -5.128 -19.355 5.915 1.00 49.59 294 PHE A C 1
ATOM 2375 O O . PHE A 1 294 ? -4.606 -18.323 5.493 1.00 49.59 294 PHE A O 1
ATOM 2382 N N . ALA A 1 295 ? -5.792 -19.374 7.076 1.00 57.69 295 ALA A N 1
ATOM 2383 C CA . ALA A 1 295 ? -5.884 -18.205 7.939 1.00 57.69 295 ALA A CA 1
ATOM 2384 C C . ALA A 1 295 ? -4.543 -17.891 8.617 1.00 57.69 295 ALA A C 1
ATOM 2386 O O . ALA A 1 295 ? -4.170 -16.728 8.641 1.00 57.69 295 ALA A O 1
ATOM 2387 N N . VAL A 1 296 ? -3.771 -18.885 9.082 1.00 62.78 296 VAL A N 1
ATOM 2388 C CA . VAL A 1 296 ? -2.424 -18.650 9.638 1.00 62.78 296 VAL A CA 1
ATOM 2389 C C . VAL A 1 296 ? -1.477 -18.072 8.592 1.00 62.78 296 VAL A C 1
ATOM 2391 O O . VAL A 1 296 ? -0.759 -17.143 8.929 1.00 62.78 296 VAL A O 1
ATOM 2394 N N . GLU A 1 297 ? -1.500 -18.517 7.332 1.00 63.19 297 GLU A N 1
ATOM 2395 C CA . GLU A 1 297 ? -0.695 -17.882 6.272 1.00 63.19 297 GLU A CA 1
ATOM 2396 C C . GLU A 1 297 ? -1.117 -16.420 6.029 1.00 63.19 297 GLU A C 1
ATOM 2398 O O . GLU A 1 297 ? -0.274 -15.528 5.973 1.00 63.19 297 GLU A O 1
ATOM 2403 N N . LYS A 1 298 ? -2.427 -16.140 5.972 1.00 67.38 298 LYS A N 1
ATOM 2404 C CA . LYS A 1 298 ? -2.966 -14.778 5.788 1.00 67.38 298 LYS A CA 1
ATOM 2405 C C . LYS A 1 298 ? -2.773 -13.864 7.009 1.00 67.38 298 LYS A C 1
ATOM 2407 O O . LYS A 1 298 ? -2.738 -12.642 6.865 1.00 67.38 298 LYS A O 1
ATOM 2412 N N . TRP A 1 299 ? -2.684 -14.437 8.205 1.00 76.12 299 TRP A N 1
ATOM 2413 C CA . TRP A 1 299 ? -2.521 -13.731 9.477 1.00 76.12 299 TRP A CA 1
ATOM 2414 C C . TRP A 1 299 ? -1.083 -13.767 10.008 1.00 76.12 299 TRP A C 1
ATOM 2416 O O . TRP A 1 299 ? -0.828 -13.142 11.035 1.00 76.12 299 TRP A O 1
ATOM 2426 N N . ALA A 1 300 ? -0.152 -14.453 9.332 1.00 75.12 300 ALA A N 1
ATOM 2427 C CA . ALA A 1 300 ? 1.209 -14.710 9.809 1.00 75.12 300 ALA A CA 1
ATOM 2428 C C . ALA A 1 300 ? 1.899 -13.426 10.275 1.00 75.12 300 ALA A C 1
ATOM 2430 O O . ALA A 1 300 ? 2.310 -13.345 11.429 1.00 75.12 300 ALA A O 1
ATOM 2431 N N . ASP A 1 301 ? 1.916 -12.400 9.422 1.00 74.38 301 ASP A N 1
ATOM 2432 C CA . ASP A 1 301 ? 2.521 -11.100 9.720 1.00 74.38 301 ASP A CA 1
ATOM 2433 C C . ASP A 1 301 ? 1.909 -10.456 10.986 1.00 74.38 301 ASP A C 1
ATOM 2435 O O . ASP A 1 301 ? 2.632 -9.942 11.837 1.00 74.38 301 ASP A O 1
ATOM 2439 N N . HIS A 1 302 ? 0.589 -10.556 11.183 1.00 76.81 302 HIS A N 1
ATOM 2440 C CA . HIS A 1 302 ? -0.099 -9.980 12.350 1.00 76.81 302 HIS A CA 1
ATOM 2441 C C . HIS A 1 302 ? 0.149 -10.790 13.634 1.00 76.81 302 HIS A C 1
ATOM 2443 O O . HIS A 1 302 ? 0.329 -10.216 14.709 1.00 76.81 302 HIS A O 1
ATOM 2449 N N . LEU A 1 303 ? 0.182 -12.122 13.535 1.00 76.62 303 LEU A N 1
ATOM 2450 C CA . LEU A 1 303 ? 0.476 -13.032 14.650 1.00 76.62 303 LEU A CA 1
ATOM 2451 C C . LEU A 1 303 ? 1.950 -12.951 15.083 1.00 76.62 303 LEU A C 1
ATOM 2453 O O . LEU A 1 303 ? 2.250 -13.076 16.267 1.00 76.62 303 LEU A O 1
ATOM 2457 N N . GLN A 1 304 ? 2.858 -12.672 14.146 1.00 75.75 304 GLN A N 1
ATOM 2458 C CA . GLN A 1 304 ? 4.273 -12.385 14.408 1.00 75.75 304 GLN A CA 1
ATOM 2459 C C . GLN A 1 304 ? 4.508 -10.967 14.965 1.00 75.75 304 GLN A C 1
ATOM 2461 O O . GLN A 1 304 ? 5.629 -10.642 15.351 1.00 75.75 304 GLN A O 1
ATOM 2466 N N . GLY A 1 305 ? 3.471 -10.122 15.034 1.00 74.50 305 GLY A N 1
ATOM 2467 C CA . GLY A 1 305 ? 3.580 -8.743 15.514 1.00 74.50 305 GLY A CA 1
ATOM 2468 C C . GLY A 1 305 ? 4.322 -7.812 14.551 1.00 74.50 305 GLY A C 1
ATOM 2469 O O . GLY A 1 305 ? 4.872 -6.801 14.987 1.00 74.50 305 GLY A O 1
ATOM 2470 N N . LEU A 1 306 ? 4.360 -8.148 13.259 1.00 77.38 306 LEU A N 1
ATOM 2471 C CA . LEU A 1 306 ? 4.942 -7.290 12.235 1.00 77.38 306 LEU A CA 1
ATOM 2472 C C . LEU A 1 306 ? 4.066 -6.038 12.016 1.00 77.38 306 LEU A C 1
ATOM 2474 O O . LEU A 1 306 ? 2.845 -6.094 12.203 1.00 77.38 306 LEU A O 1
ATOM 2478 N N . PRO A 1 307 ? 4.660 -4.895 11.628 1.00 78.44 307 PRO A N 1
ATOM 2479 C CA . PRO A 1 307 ? 3.921 -3.655 11.439 1.00 78.44 307 PRO A CA 1
ATOM 2480 C C . PRO A 1 307 ? 2.892 -3.748 10.307 1.00 78.44 307 PRO A C 1
ATOM 2482 O O . PRO A 1 307 ? 3.159 -4.273 9.226 1.00 78.44 307 PRO A O 1
ATOM 2485 N N . VAL A 1 308 ? 1.729 -3.151 10.551 1.00 82.19 308 VAL A N 1
ATOM 2486 C CA . VAL A 1 308 ? 0.653 -2.961 9.579 1.00 82.19 308 VAL A CA 1
ATOM 2487 C C . VAL A 1 308 ? 0.666 -1.501 9.140 1.00 82.19 308 VAL A C 1
ATOM 2489 O O . VAL A 1 308 ? 0.805 -0.607 9.971 1.00 82.19 308 VAL A O 1
ATOM 2492 N N . PHE A 1 309 ? 0.507 -1.229 7.848 1.00 86.62 309 PHE A N 1
ATOM 2493 C CA . PHE A 1 309 ? 0.517 0.144 7.338 1.00 86.62 309 PHE A CA 1
ATOM 2494 C C . PHE A 1 309 ? -0.886 0.629 6.992 1.00 86.62 309 PHE A C 1
ATOM 2496 O O . PHE A 1 309 ? -1.729 -0.133 6.506 1.00 86.62 309 PHE A O 1
ATOM 2503 N N . ARG A 1 310 ? -1.113 1.924 7.200 1.00 88.50 310 ARG A N 1
ATOM 2504 C CA . ARG A 1 310 ? -2.293 2.655 6.735 1.00 88.50 310 ARG A CA 1
ATOM 2505 C C . ARG A 1 310 ? -1.849 3.927 6.019 1.00 88.50 310 ARG A C 1
ATOM 2507 O O . ARG A 1 310 ? -0.888 4.565 6.431 1.00 88.50 310 ARG A O 1
ATOM 2514 N N . ILE A 1 311 ? -2.545 4.277 4.939 1.00 91.69 311 ILE A N 1
ATOM 2515 C CA . ILE A 1 311 ? -2.287 5.487 4.148 1.00 91.69 311 ILE A CA 1
ATOM 2516 C C . ILE A 1 311 ? -3.453 6.450 4.347 1.00 91.69 311 ILE A C 1
ATOM 2518 O O . ILE A 1 311 ? -4.541 6.226 3.811 1.00 91.69 311 ILE A O 1
ATOM 2522 N N . GLU A 1 312 ? -3.237 7.520 5.108 1.00 90.75 312 GLU A N 1
ATOM 2523 C CA . GLU A 1 312 ? -4.256 8.534 5.372 1.00 90.75 312 GLU A CA 1
ATOM 2524 C C . GLU A 1 312 ? -4.037 9.750 4.461 1.00 90.75 312 GLU A C 1
ATOM 2526 O O . GLU A 1 312 ? -3.098 10.526 4.626 1.00 90.75 312 GLU A O 1
ATOM 2531 N N . ARG A 1 313 ? -4.916 9.908 3.466 1.00 92.81 313 ARG A N 1
ATOM 2532 C CA . ARG A 1 313 ? -4.811 10.954 2.432 1.00 92.81 313 ARG A CA 1
ATOM 2533 C C . ARG A 1 313 ? -5.060 12.356 3.001 1.00 92.81 313 ARG A C 1
ATOM 2535 O O . ARG A 1 313 ? -5.992 12.539 3.797 1.00 92.81 313 ARG A O 1
ATOM 2542 N N . THR A 1 314 ? -4.324 13.358 2.521 1.00 93.38 314 THR A N 1
ATOM 2543 C CA . THR A 1 314 ? -4.558 14.778 2.849 1.00 93.38 314 THR A CA 1
ATOM 2544 C C . THR A 1 314 ? -5.930 15.261 2.349 1.00 93.38 314 THR A C 1
ATOM 2546 O O . THR A 1 314 ? -6.610 14.578 1.571 1.00 93.38 314 THR A O 1
ATOM 2549 N N . LYS A 1 315 ? -6.409 16.423 2.820 1.00 92.50 315 LYS A N 1
ATOM 2550 C CA . LYS A 1 315 ? -7.714 16.972 2.381 1.00 92.50 315 LYS A CA 1
ATOM 2551 C C . LYS A 1 315 ? -7.668 17.355 0.901 1.00 92.50 315 LYS A C 1
ATOM 2553 O O . LYS A 1 315 ? -8.650 17.198 0.176 1.00 92.50 315 LYS A O 1
ATOM 2558 N N . GLU A 1 316 ? -6.502 17.805 0.478 1.00 91.00 316 GLU A N 1
ATOM 2559 C CA . GLU A 1 316 ? -6.115 18.250 -0.845 1.00 91.00 316 GLU A CA 1
ATOM 2560 C C . GLU A 1 316 ? -6.139 17.049 -1.802 1.00 91.00 316 GLU A C 1
ATOM 2562 O O . GLU A 1 316 ? -6.931 17.042 -2.746 1.00 91.00 316 GLU A O 1
ATOM 2567 N N . ALA A 1 317 ? -5.426 15.962 -1.475 1.00 92.44 317 ALA A N 1
ATOM 2568 C CA . ALA A 1 317 ? -5.456 14.715 -2.245 1.00 92.44 317 ALA A CA 1
ATOM 2569 C C . ALA A 1 317 ? -6.859 14.077 -2.293 1.00 92.44 317 ALA A C 1
ATOM 2571 O O . ALA A 1 317 ? -7.315 13.646 -3.354 1.00 92.44 317 ALA A O 1
ATOM 2572 N N . LYS A 1 318 ? -7.608 14.074 -1.176 1.00 93.50 318 LYS A N 1
ATOM 2573 C CA . LYS A 1 318 ? -9.022 13.636 -1.153 1.00 93.50 318 LYS A CA 1
ATOM 2574 C C . LYS A 1 318 ? -9.902 14.461 -2.096 1.00 93.50 318 LYS A C 1
ATOM 2576 O O . LYS A 1 318 ? -10.825 13.914 -2.693 1.00 93.50 318 LYS A O 1
ATOM 2581 N N . THR A 1 319 ? -9.634 15.758 -2.226 1.00 93.12 319 THR A N 1
ATOM 2582 C CA . THR A 1 319 ? -10.383 16.663 -3.108 1.00 93.12 319 THR A CA 1
ATOM 2583 C C . THR A 1 319 ? -9.986 16.483 -4.572 1.00 93.12 319 THR A C 1
ATOM 2585 O O . THR A 1 319 ? -10.863 16.507 -5.431 1.00 93.12 319 THR A O 1
ATOM 2588 N N . ALA A 1 320 ? -8.703 16.249 -4.866 1.00 92.38 320 ALA A N 1
ATOM 2589 C CA . ALA A 1 320 ? -8.225 15.933 -6.211 1.00 92.38 320 ALA A CA 1
ATOM 2590 C C . ALA A 1 320 ? -8.843 14.626 -6.734 1.00 92.38 320 ALA A C 1
ATOM 2592 O O . ALA A 1 320 ? -9.485 14.633 -7.781 1.00 92.38 320 ALA A O 1
ATOM 2593 N N . ILE A 1 321 ? -8.760 13.538 -5.959 1.00 92.75 321 ILE A N 1
ATOM 2594 C CA . ILE A 1 321 ? -9.288 12.220 -6.354 1.00 92.75 321 ILE A CA 1
ATOM 2595 C C . ILE A 1 321 ? -10.812 12.262 -6.548 1.00 92.75 321 ILE A C 1
ATOM 2597 O O . ILE A 1 321 ? -11.320 11.688 -7.500 1.00 92.75 321 ILE A O 1
ATOM 2601 N N . LYS A 1 322 ? -11.560 13.009 -5.722 1.00 93.12 322 LYS A N 1
ATOM 2602 C CA . LYS A 1 322 ? -13.012 13.205 -5.924 1.00 93.12 322 LYS A CA 1
ATOM 2603 C C . LYS A 1 322 ? -13.380 13.875 -7.251 1.00 93.12 322 LYS A C 1
ATOM 2605 O O . LYS A 1 322 ? -14.514 13.743 -7.693 1.00 93.12 322 LYS A O 1
ATOM 2610 N N . LYS A 1 323 ? -12.467 14.622 -7.881 1.00 93.81 323 LYS A N 1
ATOM 2611 C CA . LYS A 1 323 ? -12.714 15.218 -9.203 1.00 93.81 323 LYS A CA 1
ATOM 2612 C C . LYS A 1 323 ? -12.537 14.210 -10.338 1.00 93.81 323 LYS A C 1
ATOM 2614 O O . LYS A 1 323 ? -12.976 14.509 -11.443 1.00 93.81 323 LYS A O 1
ATOM 2619 N N . PHE A 1 324 ? -11.943 13.039 -10.085 1.00 93.75 324 PHE A N 1
ATOM 2620 C CA . PHE A 1 324 ? -11.691 12.027 -11.113 1.00 93.75 324 PHE A CA 1
ATOM 2621 C C . PHE A 1 324 ? -12.989 11.549 -11.761 1.00 93.75 324 PHE A C 1
ATOM 2623 O O . PHE A 1 324 ? -12.999 11.301 -12.960 1.00 93.75 324 PHE A O 1
ATOM 2630 N N . ASP A 1 325 ? -14.095 11.486 -11.019 1.00 88.19 325 ASP A N 1
ATOM 2631 C CA . ASP A 1 325 ? -15.409 11.096 -11.548 1.00 88.19 325 ASP A CA 1
ATOM 2632 C C . ASP A 1 325 ? -15.926 12.065 -12.629 1.00 88.19 325 ASP A C 1
ATOM 2634 O O . ASP A 1 325 ? -16.612 11.644 -13.556 1.00 88.19 325 ASP A O 1
ATOM 2638 N N . ASN A 1 326 ? -15.517 13.338 -12.575 1.00 90.38 326 ASN A N 1
ATOM 2639 C CA . ASN A 1 326 ? -15.911 14.376 -13.534 1.00 90.38 326 ASN A CA 1
ATOM 2640 C C . ASN A 1 326 ? -15.001 14.448 -14.775 1.00 90.38 326 ASN A C 1
ATOM 2642 O O . ASN A 1 326 ? -15.265 15.237 -15.680 1.00 90.38 326 ASN A O 1
ATOM 2646 N N . VAL A 1 327 ? -13.906 13.681 -14.818 1.00 90.06 327 VAL A N 1
ATOM 2647 C CA . VAL A 1 327 ? -12.967 13.692 -15.948 1.00 90.06 327 VAL A CA 1
ATOM 2648 C C . VAL A 1 327 ? -13.441 12.714 -17.022 1.00 90.06 327 VAL A C 1
ATOM 2650 O O . VAL A 1 327 ? -13.421 11.490 -16.839 1.00 90.06 327 VAL A O 1
ATOM 2653 N N . THR A 1 328 ? -13.842 13.252 -18.168 1.00 88.12 328 THR A N 1
ATOM 2654 C CA . THR A 1 328 ? -14.074 12.466 -19.384 1.00 88.12 328 THR A CA 1
ATOM 2655 C C . THR A 1 328 ? -12.726 12.098 -19.995 1.00 88.12 328 THR A C 1
ATOM 2657 O O . THR A 1 328 ? -11.903 12.973 -20.244 1.00 88.12 328 THR A O 1
ATOM 2660 N N . LEU A 1 329 ? -12.503 10.805 -20.222 1.00 87.12 329 LEU A N 1
ATOM 2661 C CA . LEU A 1 329 ? -11.349 10.301 -20.965 1.00 87.12 329 LEU A CA 1
ATOM 2662 C C . LEU A 1 329 ? -11.818 10.004 -22.388 1.00 87.12 329 LEU A C 1
ATOM 2664 O O . LEU A 1 329 ? -12.846 9.345 -22.560 1.00 87.12 329 LEU A O 1
ATOM 2668 N N . ASP A 1 330 ? -11.105 10.517 -23.385 1.00 82.44 330 ASP A N 1
ATOM 2669 C CA . ASP A 1 330 ? -11.401 10.254 -24.793 1.00 82.44 330 ASP A CA 1
ATOM 2670 C C . ASP A 1 330 ? -10.856 8.888 -25.263 1.00 82.44 330 ASP A C 1
ATOM 2672 O O . ASP A 1 330 ? -10.285 8.112 -24.494 1.00 82.44 330 ASP A O 1
ATOM 2676 N N . SER A 1 331 ? -11.052 8.579 -26.546 1.00 75.00 331 SER A N 1
ATOM 2677 C CA . SER A 1 331 ? -10.660 7.304 -27.154 1.00 75.00 331 SER A CA 1
ATOM 2678 C C . SER A 1 331 ? -9.151 7.105 -27.349 1.00 75.00 331 SER A C 1
ATOM 2680 O O . SER A 1 331 ? -8.763 6.029 -27.791 1.00 75.00 331 SER A O 1
ATOM 2682 N N . SER A 1 332 ? -8.295 8.093 -27.062 1.00 74.69 332 SER A N 1
ATOM 2683 C CA . SER A 1 332 ? -6.834 7.906 -27.065 1.00 74.69 332 SER A CA 1
ATOM 2684 C C . SER A 1 332 ? -6.344 7.166 -25.813 1.00 74.69 332 SER A C 1
ATOM 2686 O O . SER A 1 332 ? -5.354 6.434 -25.864 1.00 74.69 332 SER A O 1
ATOM 2688 N N . PHE A 1 333 ? -7.072 7.266 -24.697 1.00 74.75 333 PHE A N 1
ATOM 2689 C CA . PHE A 1 333 ? -6.720 6.592 -23.449 1.00 74.75 333 PHE A CA 1
ATOM 2690 C C . PHE A 1 333 ? -6.938 5.079 -23.558 1.00 74.75 333 PHE A C 1
ATOM 2692 O O . PHE A 1 333 ? -8.061 4.592 -23.686 1.00 74.75 333 PHE A O 1
ATOM 2699 N N . GLY A 1 334 ? -5.843 4.320 -23.473 1.00 63.59 334 GLY A N 1
ATOM 2700 C CA . GLY A 1 334 ? -5.831 2.869 -23.689 1.00 63.59 334 GLY A CA 1
ATOM 2701 C C . GLY A 1 334 ? -5.478 2.445 -25.120 1.00 63.59 334 GLY A C 1
ATOM 2702 O O . GLY A 1 334 ? -5.224 1.262 -25.340 1.00 63.59 334 GLY A O 1
ATOM 2703 N N . VAL A 1 335 ? -5.366 3.382 -26.070 1.00 59.00 335 VAL A N 1
ATOM 2704 C CA . VAL A 1 335 ? -4.728 3.129 -27.372 1.00 59.00 335 VAL A CA 1
ATOM 2705 C C . VAL A 1 335 ? -3.230 3.354 -27.206 1.00 59.00 335 VAL A C 1
ATOM 2707 O O . VAL A 1 335 ? -2.714 4.458 -27.349 1.00 59.00 335 VAL A O 1
ATOM 2710 N N . ILE A 1 336 ? -2.541 2.281 -26.834 1.00 56.56 336 ILE A N 1
ATOM 2711 C CA . ILE A 1 336 ? -1.115 2.295 -26.524 1.00 56.56 336 ILE A CA 1
ATOM 2712 C C . ILE A 1 336 ? -0.352 1.701 -27.726 1.00 56.56 336 ILE A C 1
ATOM 2714 O O . ILE A 1 336 ? -0.446 0.485 -27.928 1.00 56.56 336 ILE A O 1
ATOM 2718 N N . PRO A 1 337 ? 0.373 2.506 -28.540 1.00 52.00 337 PRO A N 1
ATOM 2719 C CA . PRO A 1 337 ? 1.298 1.977 -29.553 1.00 52.00 337 PRO A CA 1
ATOM 2720 C C . PRO A 1 337 ? 2.425 1.188 -28.869 1.00 52.00 337 PRO A C 1
ATOM 2722 O O . PRO A 1 337 ? 2.572 1.309 -27.660 1.00 52.00 337 PRO A O 1
ATOM 2725 N N . GLU A 1 338 ? 3.200 0.383 -29.609 1.00 57.47 338 GLU A N 1
ATOM 2726 C CA . GLU A 1 338 ? 4.262 -0.518 -29.102 1.00 57.47 338 GLU A CA 1
ATOM 2727 C C . GLU A 1 338 ? 5.147 0.075 -27.972 1.00 57.47 338 GLU A C 1
ATOM 2729 O O . GLU A 1 338 ? 6.254 0.562 -28.223 1.00 57.47 338 GLU A O 1
ATOM 2734 N N . LEU A 1 339 ? 4.698 0.018 -26.712 1.00 69.12 339 LEU A N 1
ATOM 2735 C CA . LEU A 1 339 ? 5.438 0.622 -25.608 1.00 69.12 339 LEU A CA 1
ATOM 2736 C C . LEU A 1 339 ? 6.545 -0.311 -25.143 1.00 69.12 339 LEU A C 1
ATOM 2738 O O . LEU A 1 339 ? 6.353 -1.212 -24.325 1.00 69.12 339 LEU A O 1
ATOM 2742 N N . HIS A 1 340 ? 7.722 -0.015 -25.675 1.00 85.00 340 HIS A N 1
ATOM 2743 C CA . HIS A 1 340 ? 8.991 -0.444 -25.136 1.00 85.00 340 HIS A CA 1
ATOM 2744 C C . HIS A 1 340 ? 9.356 0.528 -24.015 1.00 85.00 340 HIS A C 1
ATOM 2746 O O . HIS A 1 340 ? 9.516 1.729 -24.246 1.00 85.00 340 HIS A O 1
ATOM 2752 N N . TYR A 1 341 ? 9.476 0.011 -22.801 1.00 90.81 341 TYR A N 1
ATOM 2753 C CA . TYR A 1 341 ? 9.912 0.787 -21.649 1.00 90.81 341 TYR A CA 1
ATOM 2754 C C . TYR A 1 341 ? 11.400 0.571 -21.401 1.00 90.81 341 TYR A C 1
ATOM 2756 O O . TYR A 1 341 ? 11.919 -0.516 -21.661 1.00 90.81 341 TYR A O 1
ATOM 2764 N N . PHE A 1 342 ? 12.070 1.569 -20.833 1.00 93.31 342 PHE A N 1
ATOM 2765 C CA . PHE A 1 342 ? 13.357 1.352 -20.177 1.00 93.31 342 PHE A CA 1
ATOM 2766 C C . PHE A 1 342 ? 13.179 1.324 -18.655 1.00 93.31 342 PHE A C 1
ATOM 2768 O O . PHE A 1 342 ? 12.273 1.950 -18.103 1.00 93.31 342 PHE A O 1
ATOM 2775 N N . LEU A 1 343 ? 14.059 0.605 -17.968 1.00 94.31 343 LEU A N 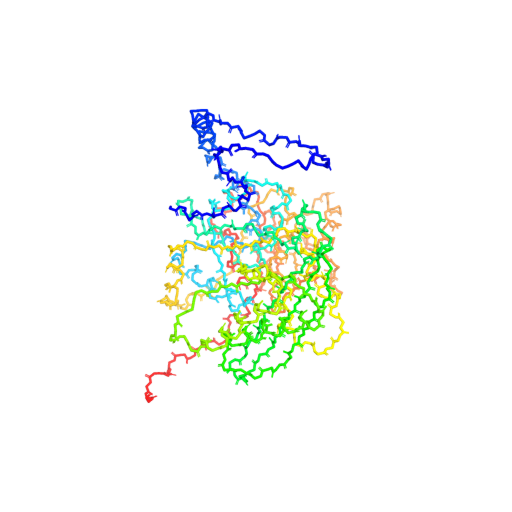1
ATOM 2776 C CA . LEU A 1 343 ? 14.218 0.659 -16.523 1.00 94.31 343 LEU A CA 1
ATOM 2777 C C . LEU A 1 343 ? 15.678 0.993 -16.223 1.00 94.31 343 LEU A C 1
ATOM 2779 O O . LEU A 1 343 ? 16.567 0.225 -16.590 1.00 94.31 343 LEU A O 1
ATOM 2783 N N . GLN A 1 344 ? 15.910 2.113 -15.538 1.00 93.38 344 GLN A N 1
ATOM 2784 C CA . GLN A 1 344 ? 17.241 2.466 -15.057 1.00 93.38 344 GLN A CA 1
ATOM 2785 C C . GLN A 1 344 ? 17.616 1.565 -13.868 1.00 93.38 344 GLN A C 1
ATOM 2787 O O . GLN A 1 344 ? 16.922 1.549 -12.848 1.00 93.38 344 GLN A O 1
ATOM 2792 N N . VAL A 1 345 ? 18.688 0.784 -14.003 1.00 92.25 345 VAL A N 1
ATOM 2793 C CA . VAL A 1 345 ? 19.143 -0.187 -13.003 1.00 92.25 345 VAL A CA 1
ATOM 2794 C C . VAL A 1 345 ? 20.641 -0.484 -13.157 1.00 92.25 345 VAL A C 1
ATOM 2796 O O . VAL A 1 345 ? 21.123 -0.776 -14.248 1.00 92.25 345 VAL A O 1
ATOM 2799 N N . GLU A 1 346 ? 21.376 -0.445 -12.045 1.00 90.31 346 GLU A N 1
ATOM 2800 C CA . GLU A 1 346 ? 22.791 -0.842 -12.000 1.00 90.31 346 GLU A CA 1
ATOM 2801 C C . GLU A 1 346 ? 22.959 -2.367 -12.124 1.00 90.31 346 GLU A C 1
ATOM 2803 O O . GLU A 1 346 ? 22.085 -3.131 -11.706 1.00 90.31 346 GLU A O 1
ATOM 2808 N N . GLU A 1 347 ? 24.093 -2.820 -12.666 1.00 86.06 347 GLU A N 1
ATOM 2809 C CA . GLU A 1 347 ? 24.356 -4.231 -13.002 1.00 86.06 347 GLU A CA 1
ATOM 2810 C C . GLU A 1 347 ? 24.074 -5.207 -11.850 1.00 86.06 347 GLU A C 1
ATOM 2812 O O . GLU A 1 347 ? 23.375 -6.208 -12.032 1.00 86.06 347 GLU A O 1
ATOM 2817 N N . GLU A 1 348 ? 24.556 -4.907 -10.640 1.00 87.19 348 GLU A N 1
ATOM 2818 C CA . GLU A 1 348 ? 24.328 -5.738 -9.453 1.00 87.19 348 GLU A CA 1
ATOM 2819 C C . GLU A 1 348 ? 22.845 -5.877 -9.060 1.00 87.19 348 GLU A C 1
ATOM 2821 O O . GLU A 1 348 ? 22.467 -6.866 -8.428 1.00 87.19 348 GLU A O 1
ATOM 2826 N N . ASN A 1 349 ? 21.997 -4.927 -9.464 1.00 88.81 349 ASN A N 1
ATOM 2827 C CA . ASN A 1 349 ? 20.593 -4.830 -9.069 1.00 88.81 349 ASN A CA 1
ATOM 2828 C C . ASN A 1 349 ? 19.617 -5.355 -10.137 1.00 88.81 349 ASN A C 1
ATOM 2830 O O . ASN A 1 349 ? 18.429 -5.508 -9.847 1.00 88.81 349 ASN A O 1
ATOM 2834 N N . LYS A 1 350 ? 20.084 -5.695 -11.351 1.00 89.75 350 LYS A N 1
ATOM 2835 C CA . LYS A 1 350 ? 19.226 -6.205 -12.442 1.00 89.75 350 LYS A CA 1
ATOM 2836 C C . LYS A 1 350 ? 18.388 -7.423 -12.021 1.00 89.75 350 LYS A C 1
ATOM 2838 O O . LYS A 1 350 ? 17.195 -7.485 -12.312 1.00 89.75 350 LYS A O 1
ATOM 2843 N N . LEU A 1 351 ? 18.973 -8.376 -11.288 1.00 88.81 351 LEU A N 1
ATOM 2844 C CA . LEU A 1 351 ? 18.249 -9.573 -10.832 1.00 88.81 351 LEU A CA 1
ATOM 2845 C C . LEU A 1 351 ? 17.129 -9.236 -9.825 1.00 88.81 351 LEU A C 1
ATOM 2847 O O . LEU A 1 351 ? 16.030 -9.771 -9.940 1.00 88.81 351 LEU A O 1
ATOM 2851 N N . ASP A 1 352 ? 17.385 -8.339 -8.869 1.00 89.69 352 ASP A N 1
ATOM 2852 C CA . ASP A 1 352 ? 16.395 -7.907 -7.870 1.00 89.69 352 ASP A CA 1
ATOM 2853 C C . ASP A 1 352 ? 15.250 -7.119 -8.531 1.00 89.69 352 ASP A C 1
ATOM 2855 O O . ASP A 1 352 ? 14.072 -7.390 -8.292 1.00 89.69 352 ASP A O 1
ATOM 2859 N N . SER A 1 353 ? 15.581 -6.231 -9.472 1.00 92.94 353 SER A N 1
ATOM 2860 C CA . SER A 1 353 ? 14.602 -5.526 -10.306 1.00 92.94 353 SER A CA 1
ATOM 2861 C C . SER A 1 353 ? 13.723 -6.477 -11.127 1.00 92.94 353 SER A C 1
ATOM 2863 O O . SER A 1 353 ? 12.515 -6.262 -11.229 1.00 92.94 353 SER A O 1
ATOM 2865 N N . LEU A 1 354 ? 14.282 -7.569 -11.665 1.00 92.25 354 LEU A N 1
ATOM 2866 C CA . LEU A 1 354 ? 13.497 -8.615 -12.328 1.00 92.25 354 LEU A CA 1
ATOM 2867 C C . LEU A 1 354 ? 12.535 -9.315 -11.349 1.00 92.25 354 LEU A C 1
ATOM 2869 O O . LEU A 1 354 ? 11.367 -9.503 -11.688 1.00 92.25 354 LEU A O 1
ATOM 2873 N N . VAL A 1 355 ? 12.976 -9.661 -10.131 1.00 90.19 355 VAL A N 1
ATOM 2874 C CA . VAL A 1 355 ? 12.099 -10.243 -9.091 1.00 90.19 355 VAL A CA 1
ATOM 2875 C C . VAL A 1 355 ? 10.922 -9.306 -8.790 1.00 90.19 355 VAL A C 1
ATOM 2877 O O . VAL A 1 355 ? 9.772 -9.756 -8.748 1.00 90.19 355 VAL A O 1
ATOM 2880 N N . ARG A 1 356 ? 11.187 -8.001 -8.633 1.00 92.19 356 ARG A N 1
ATOM 2881 C CA . ARG A 1 356 ? 10.166 -6.968 -8.374 1.00 92.19 356 ARG A CA 1
ATOM 2882 C C . ARG A 1 356 ? 9.155 -6.861 -9.512 1.00 92.19 356 ARG A C 1
ATOM 2884 O O . ARG A 1 356 ? 7.951 -6.867 -9.243 1.00 92.19 356 ARG A O 1
ATOM 2891 N N . LEU A 1 357 ? 9.618 -6.877 -10.764 1.00 93.00 357 LEU A N 1
ATOM 2892 C CA . LEU A 1 357 ? 8.742 -6.892 -11.939 1.00 93.00 357 LEU A CA 1
ATOM 2893 C C . LEU A 1 357 ? 7.840 -8.120 -11.963 1.00 93.00 357 LEU A C 1
ATOM 2895 O O . LEU A 1 357 ? 6.629 -7.983 -12.114 1.00 93.00 357 LEU A O 1
ATOM 2899 N N . ILE A 1 358 ? 8.398 -9.316 -11.772 1.00 90.75 358 ILE A N 1
ATOM 2900 C CA . ILE A 1 358 ? 7.629 -10.566 -11.788 1.00 90.75 358 ILE A CA 1
ATOM 2901 C C . ILE A 1 358 ? 6.564 -10.554 -10.685 1.00 90.75 358 ILE A C 1
ATOM 2903 O O . ILE A 1 358 ? 5.393 -10.832 -10.949 1.00 90.75 358 ILE A O 1
ATOM 2907 N N . HIS A 1 359 ? 6.947 -10.178 -9.462 1.00 89.12 359 HIS A N 1
ATOM 2908 C CA . HIS A 1 359 ? 6.040 -10.128 -8.317 1.00 89.12 359 HIS A CA 1
ATOM 2909 C C . HIS A 1 359 ? 4.941 -9.062 -8.472 1.00 89.12 359 HIS A C 1
ATOM 2911 O O . HIS A 1 359 ? 3.780 -9.314 -8.131 1.00 89.12 359 HIS A O 1
ATOM 2917 N N . SER A 1 360 ? 5.284 -7.880 -8.994 1.00 91.50 360 SER A N 1
ATOM 2918 C CA . SER A 1 360 ? 4.329 -6.786 -9.178 1.00 91.50 360 SER A CA 1
ATOM 2919 C C . SER A 1 360 ? 3.407 -7.008 -10.376 1.00 91.50 360 SER A C 1
ATOM 2921 O O . SER A 1 360 ? 2.202 -6.787 -10.261 1.00 91.50 360 SER A O 1
ATOM 2923 N N . LEU A 1 361 ? 3.932 -7.457 -11.515 1.00 91.12 361 LEU A N 1
ATOM 2924 C CA . LEU A 1 361 ? 3.176 -7.567 -12.763 1.00 91.12 361 LEU A CA 1
ATOM 2925 C C . LEU A 1 361 ? 2.420 -8.890 -12.908 1.00 91.12 361 LEU A C 1
ATOM 2927 O O . LEU A 1 361 ? 1.355 -8.890 -13.524 1.00 91.12 361 LEU A O 1
ATOM 2931 N N . LYS A 1 362 ? 2.939 -9.981 -12.324 1.00 90.06 362 LYS A N 1
ATOM 2932 C CA . LYS A 1 362 ? 2.404 -11.354 -12.420 1.00 90.06 362 LYS A CA 1
ATOM 2933 C C . LYS A 1 362 ? 2.111 -11.794 -13.869 1.00 90.06 362 LYS A C 1
ATOM 2935 O O . LYS A 1 362 ? 0.983 -12.198 -14.156 1.00 90.06 362 LYS A O 1
ATOM 2940 N N . PRO A 1 363 ? 3.101 -11.701 -14.778 1.00 90.38 363 PRO A N 1
ATOM 2941 C CA . PRO A 1 363 ? 2.929 -12.047 -16.189 1.00 90.38 363 PRO A CA 1
ATOM 2942 C C . PRO A 1 363 ? 2.592 -13.530 -16.384 1.00 90.38 363 PRO A C 1
ATOM 2944 O O . PRO A 1 363 ? 2.896 -14.359 -15.529 1.00 90.38 363 PRO A O 1
ATOM 2947 N N . SER A 1 364 ? 2.012 -13.881 -17.531 1.00 88.19 364 SER A N 1
ATOM 2948 C CA . SER A 1 364 ? 1.670 -15.271 -17.875 1.00 88.19 364 SER A CA 1
ATOM 2949 C C . SER A 1 364 ? 2.889 -16.096 -18.288 1.00 88.19 364 SER A C 1
ATOM 2951 O O . SER A 1 364 ? 2.967 -17.283 -17.986 1.00 88.19 364 SER A O 1
ATOM 2953 N N . ALA A 1 365 ? 3.858 -15.453 -18.935 1.00 87.94 365 ALA A N 1
ATOM 2954 C CA . ALA A 1 365 ? 5.152 -16.009 -19.300 1.00 87.94 365 ALA A CA 1
ATOM 2955 C C . ALA A 1 365 ? 6.226 -14.921 -19.199 1.00 87.94 365 ALA A C 1
ATOM 2957 O O . ALA A 1 365 ? 5.924 -13.725 -19.262 1.00 87.94 365 ALA A O 1
ATOM 2958 N N . ILE A 1 366 ? 7.478 -15.334 -19.027 1.00 89.12 366 ILE A N 1
ATOM 2959 C CA . ILE A 1 366 ? 8.631 -14.443 -18.918 1.00 89.12 366 ILE A CA 1
ATOM 2960 C C . ILE A 1 366 ? 9.688 -14.912 -19.906 1.00 89.12 366 ILE A C 1
ATOM 2962 O O . ILE A 1 366 ? 10.053 -16.090 -19.908 1.00 89.12 366 ILE A O 1
ATOM 2966 N N . LYS A 1 367 ? 10.203 -13.980 -20.709 1.00 89.56 367 LYS A N 1
ATOM 2967 C CA . LYS A 1 367 ? 11.379 -14.193 -21.552 1.00 89.56 367 LYS A CA 1
ATOM 2968 C C . LYS A 1 367 ? 12.446 -13.174 -21.189 1.00 89.56 367 LYS A C 1
ATOM 2970 O O . LYS A 1 367 ? 12.168 -11.976 -21.169 1.00 89.56 367 LYS A O 1
ATOM 2975 N N . VAL A 1 368 ? 13.653 -13.645 -20.900 1.00 90.00 368 VAL A N 1
ATOM 2976 C CA . VAL A 1 368 ? 14.802 -12.800 -20.557 1.00 90.00 368 VAL A CA 1
ATOM 2977 C C . VAL A 1 368 ? 15.869 -12.971 -21.622 1.00 90.00 368 VAL A C 1
ATOM 2979 O O . VAL A 1 368 ? 16.371 -14.078 -21.788 1.00 90.00 368 VAL A O 1
ATOM 2982 N N . THR A 1 369 ? 16.204 -11.894 -22.334 1.00 89.38 369 THR A N 1
ATOM 2983 C CA . THR A 1 369 ? 17.215 -11.892 -23.403 1.00 89.38 369 THR A CA 1
ATOM 2984 C C . THR A 1 369 ? 18.439 -11.091 -22.986 1.00 89.38 369 THR A C 1
ATOM 2986 O O . THR A 1 369 ? 18.312 -10.001 -22.427 1.00 89.38 369 THR A O 1
ATOM 2989 N N . PHE A 1 370 ? 19.619 -11.644 -23.242 1.00 86.62 370 PHE A N 1
ATOM 2990 C CA . PHE A 1 370 ? 20.892 -11.093 -22.794 1.00 86.62 370 PHE A CA 1
ATOM 2991 C C . PHE A 1 370 ? 22.051 -11.558 -23.689 1.00 86.62 370 PHE A C 1
ATOM 2993 O O . PHE A 1 370 ? 21.903 -12.468 -24.511 1.00 86.62 370 PHE A O 1
ATOM 3000 N N . ASN A 1 371 ? 23.195 -10.896 -23.565 1.00 85.12 371 ASN A N 1
ATOM 3001 C CA . ASN A 1 371 ? 24.397 -11.134 -24.354 1.00 85.12 371 ASN A CA 1
ATOM 3002 C C . ASN A 1 371 ? 25.220 -12.297 -23.764 1.00 85.12 371 ASN A C 1
ATOM 3004 O O . ASN A 1 371 ? 25.516 -12.324 -22.566 1.00 85.12 371 ASN A O 1
ATOM 3008 N N . ASN A 1 372 ? 25.620 -13.257 -24.602 1.00 69.94 372 ASN A N 1
ATOM 3009 C CA . ASN A 1 372 ? 26.455 -14.391 -24.207 1.00 69.94 372 ASN A CA 1
ATOM 3010 C C . ASN A 1 372 ? 27.876 -13.916 -23.898 1.00 69.94 372 ASN A C 1
ATOM 3012 O O . ASN A 1 372 ? 28.726 -13.790 -24.777 1.00 69.94 372 ASN A O 1
ATOM 3016 N N . THR A 1 373 ? 28.132 -13.699 -22.613 1.00 64.12 373 THR A N 1
ATOM 3017 C CA . THR A 1 373 ? 29.467 -13.478 -22.052 1.00 64.12 373 THR A CA 1
ATOM 3018 C C . THR A 1 373 ? 29.829 -14.620 -21.102 1.00 64.12 373 THR A C 1
ATOM 3020 O O . THR A 1 373 ? 28.956 -15.349 -20.629 1.00 64.12 373 THR A O 1
ATOM 3023 N N . ASP A 1 374 ? 31.115 -14.769 -20.778 1.00 55.28 374 ASP A N 1
ATOM 3024 C CA . ASP A 1 374 ? 31.694 -15.934 -20.076 1.00 55.28 374 ASP A CA 1
ATOM 3025 C C . ASP A 1 374 ? 31.163 -16.198 -18.643 1.00 55.28 374 ASP A C 1
ATOM 3027 O O . ASP A 1 374 ? 31.612 -17.115 -17.959 1.00 55.28 374 ASP A O 1
ATOM 3031 N N . LYS A 1 375 ? 30.202 -15.400 -18.158 1.00 59.00 375 LYS A N 1
ATOM 3032 C CA . LYS A 1 375 ? 29.529 -15.545 -16.850 1.00 59.00 375 LYS A CA 1
ATOM 3033 C C . LYS A 1 375 ? 28.159 -16.240 -16.940 1.00 59.00 375 LYS A C 1
ATOM 3035 O O . LYS A 1 375 ? 27.444 -16.327 -15.938 1.00 59.00 375 LYS A O 1
ATOM 3040 N N . LEU A 1 376 ? 27.812 -16.732 -18.131 1.00 62.62 376 LEU A N 1
ATOM 3041 C CA . LEU A 1 376 ? 26.520 -17.293 -18.523 1.00 62.62 376 LEU A CA 1
ATOM 3042 C C . LEU A 1 376 ? 25.909 -18.272 -17.508 1.00 62.62 376 LEU A C 1
ATOM 3044 O O . LEU A 1 376 ? 24.757 -18.100 -17.116 1.00 62.62 376 LEU A O 1
ATOM 3048 N N . ASP A 1 377 ? 26.648 -19.291 -17.071 1.00 65.06 377 ASP A N 1
ATOM 3049 C CA . ASP A 1 377 ? 26.034 -20.410 -16.342 1.00 65.06 377 ASP A CA 1
ATOM 3050 C C . ASP A 1 377 ? 25.719 -20.076 -14.873 1.00 65.06 377 ASP A C 1
ATOM 3052 O O . ASP A 1 377 ? 24.632 -20.394 -14.393 1.00 65.06 377 ASP A O 1
ATOM 3056 N N . SER A 1 378 ? 26.575 -19.304 -14.191 1.00 68.56 378 SER A N 1
ATOM 3057 C CA . SER A 1 378 ? 26.258 -18.783 -12.848 1.00 68.56 378 SER A CA 1
ATOM 3058 C C . SER A 1 378 ? 25.088 -17.790 -12.873 1.00 68.56 378 SER A C 1
ATOM 3060 O O . SER A 1 378 ? 24.309 -17.708 -11.919 1.00 68.56 378 SER A O 1
ATOM 3062 N N . PHE A 1 379 ? 24.933 -17.040 -13.970 1.00 70.44 379 PHE A N 1
ATOM 3063 C CA . PHE A 1 379 ? 23.776 -16.172 -14.164 1.00 70.44 379 PHE A CA 1
ATOM 3064 C C . PHE A 1 379 ? 22.498 -16.982 -14.443 1.00 70.44 379 PHE A C 1
ATOM 3066 O O . PHE A 1 379 ? 21.482 -16.731 -13.795 1.00 70.44 379 PHE A O 1
ATOM 3073 N N . LYS A 1 380 ? 22.554 -18.009 -15.307 1.00 70.25 380 LYS A N 1
ATOM 3074 C CA . LYS A 1 380 ? 21.436 -18.938 -15.561 1.00 70.25 380 LYS A CA 1
ATOM 3075 C C . LYS A 1 380 ? 20.931 -19.606 -14.284 1.00 70.25 380 LYS A C 1
ATOM 3077 O O . LYS A 1 380 ? 19.725 -19.626 -14.074 1.00 70.25 380 LYS A O 1
ATOM 3082 N N . GLU A 1 381 ? 21.803 -20.116 -13.412 1.00 74.31 381 GLU A N 1
ATOM 3083 C CA . GLU A 1 381 ? 21.368 -20.736 -12.148 1.00 74.31 381 GLU A CA 1
ATOM 3084 C C . GLU A 1 381 ? 20.587 -19.754 -11.261 1.00 74.31 381 GLU A C 1
ATOM 3086 O O . GLU A 1 381 ? 19.518 -20.085 -10.741 1.00 74.31 381 GLU A O 1
ATOM 3091 N N . LYS A 1 382 ? 21.071 -18.512 -11.124 1.00 77.19 382 LYS A N 1
ATOM 3092 C CA . LYS A 1 382 ? 20.351 -17.447 -10.404 1.00 77.19 382 LYS A CA 1
ATOM 3093 C C . LYS A 1 382 ? 19.012 -17.120 -11.071 1.00 77.19 382 LYS A C 1
ATOM 3095 O O . LYS A 1 382 ? 18.013 -16.946 -10.376 1.00 77.19 382 LYS A O 1
ATOM 3100 N N . LEU A 1 383 ? 18.981 -17.086 -12.401 1.00 74.62 383 LEU A N 1
ATOM 3101 C CA . LEU A 1 383 ? 17.788 -16.806 -13.195 1.00 74.62 383 LEU A CA 1
ATOM 3102 C C . LEU A 1 383 ? 16.724 -17.909 -13.050 1.00 74.62 383 LEU A C 1
ATOM 3104 O O . LEU A 1 383 ? 15.560 -17.602 -12.811 1.00 74.62 383 LEU A O 1
ATOM 3108 N N . ILE A 1 384 ? 17.118 -19.185 -13.101 1.00 75.12 384 ILE A N 1
ATOM 3109 C CA . ILE A 1 384 ? 16.239 -20.348 -12.885 1.00 75.12 384 ILE A CA 1
ATOM 3110 C C . ILE A 1 384 ? 15.637 -20.313 -11.473 1.00 75.12 384 ILE A C 1
ATOM 3112 O O . ILE A 1 384 ? 14.432 -20.512 -11.306 1.00 75.12 384 ILE A O 1
ATOM 3116 N N . ASN A 1 385 ? 16.449 -19.998 -10.457 1.00 75.31 385 ASN A N 1
ATOM 3117 C CA . ASN A 1 385 ? 15.988 -19.870 -9.072 1.00 75.31 385 ASN A CA 1
ATOM 3118 C C . ASN A 1 385 ? 14.943 -18.750 -8.885 1.00 75.31 385 ASN A C 1
ATOM 3120 O O . ASN A 1 385 ? 14.029 -18.901 -8.069 1.00 75.31 385 ASN A O 1
ATOM 3124 N N . VAL A 1 386 ? 15.056 -17.657 -9.648 1.00 73.56 386 VAL A N 1
ATOM 3125 C CA . VAL A 1 386 ? 14.137 -16.505 -9.617 1.00 73.56 386 VAL A CA 1
ATOM 3126 C C . VAL A 1 386 ? 12.859 -16.745 -10.423 1.00 73.56 386 VAL A C 1
ATOM 3128 O O . VAL A 1 386 ? 11.762 -16.556 -9.900 1.00 73.56 386 VAL A O 1
ATOM 3131 N N . ILE A 1 387 ? 12.982 -17.140 -11.692 1.00 71.94 387 ILE A N 1
ATOM 3132 C CA . ILE A 1 387 ? 11.849 -17.179 -12.629 1.00 71.94 387 ILE A CA 1
ATOM 3133 C C . ILE A 1 387 ? 11.033 -18.468 -12.460 1.00 71.94 387 ILE A C 1
ATOM 3135 O O . ILE A 1 387 ? 9.804 -18.432 -12.507 1.00 71.94 387 ILE A O 1
ATOM 3139 N N . GLY A 1 388 ? 11.699 -19.590 -12.172 1.00 66.81 388 GLY A N 1
ATOM 3140 C CA . GLY A 1 388 ? 11.075 -20.899 -12.011 1.00 66.81 388 GLY A CA 1
ATOM 3141 C C . GLY A 1 388 ? 11.507 -21.923 -13.061 1.00 66.81 388 GLY A C 1
ATOM 3142 O O . GLY A 1 388 ? 12.412 -21.701 -13.869 1.00 66.81 388 GLY A O 1
ATOM 3143 N N . ILE A 1 389 ? 10.851 -23.084 -13.003 1.00 62.22 389 ILE A N 1
ATOM 3144 C CA . ILE A 1 389 ? 11.122 -24.230 -13.878 1.00 62.22 389 ILE A CA 1
ATOM 3145 C C . ILE A 1 389 ? 10.770 -23.845 -15.334 1.00 62.22 389 ILE A C 1
ATOM 3147 O O . ILE A 1 389 ? 9.802 -23.108 -15.551 1.00 62.22 389 ILE A O 1
ATOM 3151 N N . PRO A 1 390 ? 11.536 -24.305 -16.339 1.00 62.62 390 PRO A N 1
ATOM 3152 C CA . PRO A 1 390 ? 11.174 -24.152 -17.744 1.00 62.62 390 PRO A CA 1
ATOM 3153 C C . PRO A 1 390 ? 9.777 -24.664 -18.107 1.00 62.62 390 PRO A C 1
ATOM 3155 O O . PRO A 1 390 ? 9.256 -25.586 -17.478 1.00 62.62 390 PRO A O 1
ATOM 3158 N N . ILE A 1 391 ? 9.202 -24.107 -19.175 1.00 60.62 391 ILE A N 1
ATOM 3159 C CA . ILE A 1 391 ? 7.938 -24.588 -19.748 1.00 60.62 391 ILE A CA 1
ATOM 3160 C C . ILE A 1 391 ? 8.185 -25.962 -20.400 1.00 60.62 391 ILE A C 1
ATOM 3162 O O . ILE A 1 391 ? 9.051 -26.061 -21.271 1.00 60.62 391 ILE A O 1
ATOM 3166 N N . PRO A 1 392 ? 7.457 -27.032 -20.027 1.00 48.84 392 PRO A N 1
ATOM 3167 C CA . PRO A 1 392 ? 7.631 -28.337 -20.659 1.00 48.84 392 PRO A CA 1
ATOM 3168 C C . PRO A 1 392 ? 7.224 -28.299 -22.139 1.00 48.84 392 PRO A C 1
ATOM 3170 O O . PRO A 1 392 ? 6.068 -28.023 -22.453 1.00 48.84 392 PRO A O 1
ATOM 3173 N N . GLY A 1 393 ? 8.156 -28.624 -23.038 1.00 52.09 393 GLY A N 1
ATOM 3174 C CA . GLY A 1 393 ? 7.897 -28.748 -24.479 1.00 52.09 393 GLY A CA 1
ATOM 3175 C C . GLY A 1 393 ? 8.268 -27.533 -25.338 1.00 52.09 393 GLY A C 1
ATOM 3176 O O . GLY A 1 393 ? 8.195 -27.640 -26.558 1.00 52.09 393 GLY A O 1
ATOM 3177 N N . GLU A 1 394 ? 8.713 -26.424 -24.742 1.00 55.28 394 GLU A N 1
ATOM 3178 C CA . GLU A 1 394 ? 9.468 -25.382 -25.455 1.00 55.28 394 GLU A CA 1
ATOM 3179 C C . GLU A 1 394 ? 10.969 -25.548 -25.170 1.00 55.28 394 GLU A C 1
ATOM 3181 O O . GLU A 1 394 ? 11.352 -25.947 -24.065 1.00 55.28 394 GLU A O 1
ATOM 3186 N N . ASP A 1 395 ? 11.831 -25.202 -26.134 1.00 53.25 395 ASP A N 1
ATOM 3187 C CA . ASP A 1 395 ? 13.260 -25.032 -25.858 1.00 53.25 395 ASP A CA 1
ATOM 3188 C C . ASP A 1 395 ? 13.425 -23.875 -24.864 1.00 53.25 395 ASP A C 1
ATOM 3190 O O . ASP A 1 395 ? 13.292 -22.697 -25.201 1.00 53.25 395 ASP A O 1
ATOM 3194 N N . SER A 1 396 ? 13.711 -24.228 -23.609 1.00 61.94 396 SER A N 1
ATOM 3195 C CA . SER A 1 396 ? 13.810 -23.304 -22.470 1.00 61.94 396 SER A CA 1
ATOM 3196 C C . SER A 1 396 ? 14.819 -22.177 -22.672 1.00 61.94 396 SER A C 1
ATOM 3198 O O . SER A 1 396 ? 14.755 -21.143 -22.006 1.00 61.94 396 SER A O 1
ATOM 3200 N N . THR A 1 397 ? 15.771 -22.404 -23.575 1.00 65.50 397 THR A N 1
ATOM 3201 C CA . THR A 1 397 ? 16.866 -21.505 -23.891 1.00 65.50 397 THR A CA 1
ATOM 3202 C C . THR A 1 397 ? 17.077 -21.505 -25.401 1.00 65.50 397 THR A C 1
ATOM 3204 O O . THR A 1 397 ? 17.458 -22.525 -25.969 1.00 65.50 397 THR A O 1
ATOM 3207 N N . TYR A 1 398 ? 16.856 -20.363 -26.047 1.00 70.25 398 TYR A N 1
ATOM 3208 C CA . TYR A 1 398 ? 17.128 -20.161 -27.470 1.00 70.25 398 TYR A CA 1
ATOM 3209 C C . TYR A 1 398 ? 18.340 -19.242 -27.629 1.00 70.25 398 TYR A C 1
ATOM 3211 O O . TYR A 1 398 ? 18.424 -18.215 -26.956 1.00 70.25 398 TYR A O 1
ATOM 3219 N N . THR A 1 399 ? 19.275 -19.594 -28.512 1.00 70.62 399 THR A N 1
ATOM 3220 C CA . THR A 1 399 ? 20.476 -18.790 -28.784 1.00 70.62 399 THR A CA 1
ATOM 3221 C C . THR A 1 399 ? 20.503 -18.390 -30.253 1.00 70.62 399 THR A C 1
ATOM 3223 O O . THR A 1 399 ? 20.482 -19.249 -31.132 1.00 70.62 399 THR A O 1
ATOM 3226 N N . SER A 1 400 ? 20.579 -17.085 -30.513 1.00 68.19 400 SER A N 1
ATOM 3227 C CA . SER A 1 400 ? 20.658 -16.494 -31.850 1.00 68.19 400 SER A CA 1
ATOM 3228 C C . SER A 1 400 ? 21.891 -15.601 -31.935 1.00 68.19 400 SER A C 1
ATOM 3230 O O . SER A 1 400 ? 21.939 -14.512 -31.359 1.00 68.19 400 SER A O 1
ATOM 3232 N N . GLY A 1 401 ? 22.931 -16.093 -32.613 1.00 77.75 401 GLY A N 1
ATOM 3233 C CA . GLY A 1 401 ? 24.234 -15.430 -32.650 1.00 77.75 401 GLY A CA 1
ATOM 3234 C C . GLY A 1 401 ? 24.817 -15.259 -31.236 1.00 77.75 401 GLY A C 1
ATOM 3235 O O . GLY A 1 401 ? 24.898 -16.246 -30.503 1.00 77.75 401 GLY A O 1
ATOM 3236 N N . PRO A 1 402 ? 25.220 -14.040 -30.829 1.00 80.81 402 PRO A N 1
ATOM 3237 C CA . PRO A 1 402 ? 25.758 -13.775 -29.498 1.00 80.81 402 PRO A CA 1
ATOM 3238 C C . PRO A 1 402 ? 24.672 -13.570 -28.427 1.00 80.81 402 PRO A C 1
ATOM 3240 O O . PRO A 1 402 ? 25.004 -13.186 -27.314 1.00 80.81 402 PRO A O 1
ATOM 3243 N N . PHE A 1 403 ? 23.386 -13.792 -28.714 1.00 83.94 403 PHE A N 1
ATOM 3244 C CA . PHE A 1 403 ? 22.299 -13.519 -27.768 1.00 83.94 403 PHE A CA 1
ATOM 3245 C C . PHE A 1 403 ? 21.608 -14.800 -27.315 1.00 83.94 403 PHE A C 1
ATOM 3247 O O . PHE A 1 403 ? 21.336 -15.685 -28.127 1.00 83.94 403 PHE A O 1
ATOM 3254 N N . THR A 1 404 ? 21.277 -14.874 -26.029 1.00 83.00 404 THR A N 1
ATOM 3255 C CA . THR A 1 404 ? 20.533 -15.985 -25.435 1.00 83.00 404 THR A CA 1
ATOM 3256 C C . THR A 1 404 ? 19.255 -15.471 -24.781 1.00 83.00 404 THR A C 1
ATOM 3258 O O . THR A 1 404 ? 19.276 -14.514 -24.009 1.00 83.00 404 THR A O 1
ATOM 3261 N N . THR A 1 405 ? 18.138 -16.136 -25.076 1.00 85.00 405 THR A N 1
ATOM 3262 C CA . THR A 1 405 ? 16.825 -15.899 -24.475 1.00 85.00 405 THR A CA 1
ATOM 3263 C C . THR A 1 405 ? 16.422 -17.101 -23.629 1.00 85.00 405 THR A C 1
ATOM 3265 O O . THR A 1 405 ? 16.303 -18.209 -24.147 1.00 85.00 405 THR A O 1
ATOM 3268 N N . TYR A 1 406 ? 16.168 -16.884 -22.339 1.00 83.44 406 TYR A N 1
ATOM 3269 C CA . TYR A 1 406 ? 15.579 -17.878 -21.436 1.00 83.44 406 TYR A CA 1
ATOM 3270 C C . TYR A 1 406 ? 14.067 -17.659 -21.318 1.00 83.44 406 TYR A C 1
ATOM 3272 O O . TYR A 1 406 ? 13.640 -16.526 -21.095 1.00 83.44 406 TYR A O 1
ATOM 3280 N N . THR A 1 407 ? 13.270 -18.725 -21.431 1.00 84.19 407 THR A N 1
ATOM 3281 C CA . THR A 1 407 ? 11.798 -18.691 -21.331 1.00 84.19 407 THR A CA 1
ATOM 3282 C C . THR A 1 407 ? 11.306 -19.554 -20.168 1.00 84.19 407 THR A C 1
ATOM 3284 O O . THR A 1 407 ? 11.697 -20.712 -20.028 1.00 84.19 407 THR A O 1
ATOM 3287 N N . SER A 1 408 ? 10.412 -19.015 -19.334 1.00 82.69 408 SER A N 1
ATOM 3288 C CA . SER A 1 408 ? 9.792 -19.752 -18.223 1.00 82.69 408 SER A CA 1
ATOM 3289 C C . SER A 1 408 ? 8.421 -19.170 -17.839 1.00 82.69 408 SER A C 1
ATOM 3291 O O . SER A 1 408 ? 8.100 -18.018 -18.144 1.00 82.69 408 SER A O 1
ATOM 3293 N N . GLN A 1 409 ? 7.592 -19.983 -17.180 1.00 80.12 409 GLN A N 1
ATOM 3294 C CA . GLN A 1 409 ? 6.340 -19.556 -16.555 1.00 80.12 409 GLN A CA 1
ATOM 3295 C C . GLN A 1 409 ? 6.576 -19.255 -15.068 1.00 80.12 409 GLN A C 1
ATOM 3297 O O . GLN A 1 409 ? 7.049 -20.134 -14.341 1.00 80.12 409 GLN A O 1
ATOM 3302 N N . PRO A 1 410 ? 6.215 -18.056 -14.574 1.00 76.81 410 PRO A N 1
ATOM 3303 C CA . PRO A 1 410 ? 6.364 -17.750 -13.161 1.00 76.81 410 PRO A CA 1
ATOM 3304 C C . PRO A 1 410 ? 5.415 -18.585 -12.304 1.00 76.81 410 PRO A C 1
ATOM 3306 O O . PRO A 1 410 ? 4.246 -18.796 -12.637 1.00 76.81 410 PRO A O 1
ATOM 3309 N N . LYS A 1 411 ? 5.899 -18.953 -11.111 1.00 69.69 411 LYS A N 1
ATOM 3310 C CA . LYS A 1 411 ? 5.111 -19.624 -10.058 1.00 69.69 411 LYS A CA 1
ATOM 3311 C C . LYS A 1 411 ? 3.823 -18.867 -9.699 1.00 69.69 411 LYS A C 1
ATOM 3313 O O . LYS A 1 411 ? 2.864 -19.475 -9.237 1.00 69.69 411 LYS A O 1
ATOM 3318 N N . THR A 1 412 ? 3.808 -17.547 -9.896 1.00 68.88 412 THR A N 1
ATOM 3319 C CA . THR A 1 412 ? 2.651 -16.670 -9.687 1.00 68.88 412 THR A CA 1
ATOM 3320 C C . THR A 1 412 ? 2.360 -15.871 -10.955 1.00 68.88 412 THR A C 1
ATOM 3322 O O . THR A 1 412 ? 3.135 -14.982 -11.307 1.00 68.88 412 THR A O 1
ATOM 3325 N N . HIS A 1 413 ? 1.221 -16.135 -11.591 1.00 73.56 413 HIS A N 1
ATOM 3326 C CA . HIS A 1 413 ? 0.736 -15.404 -12.763 1.00 73.56 413 HIS A CA 1
ATOM 3327 C C . HIS A 1 413 ? -0.721 -14.959 -12.573 1.00 73.56 413 HIS A C 1
ATOM 3329 O O . HIS A 1 413 ? -1.473 -15.567 -11.808 1.00 73.56 413 HIS A O 1
ATOM 3335 N N . THR A 1 414 ? -1.133 -13.914 -13.289 1.00 75.44 414 THR A N 1
ATOM 3336 C CA . THR A 1 414 ? -2.543 -13.535 -13.446 1.00 75.44 414 THR A CA 1
ATOM 3337 C C . THR A 1 414 ? -3.085 -14.161 -14.731 1.00 75.44 414 THR A C 1
ATOM 3339 O O . THR A 1 414 ? -2.469 -14.028 -15.792 1.00 75.44 414 THR A O 1
ATOM 3342 N N . SER A 1 415 ? -4.245 -14.822 -14.671 1.00 72.25 415 SER A N 1
ATOM 3343 C CA . SER A 1 415 ? -4.901 -15.350 -15.878 1.00 72.25 415 SER A CA 1
ATOM 3344 C C . SER A 1 415 ? -5.254 -14.213 -16.846 1.00 72.25 415 SER A C 1
ATOM 3346 O O . SER A 1 415 ? -5.778 -13.183 -16.427 1.00 72.25 415 SER A O 1
ATOM 3348 N N . GLY A 1 416 ? -4.939 -14.384 -18.132 1.00 75.25 416 GLY A N 1
ATOM 3349 C CA . GLY A 1 416 ? -5.142 -13.361 -19.165 1.00 75.25 416 GLY A CA 1
ATOM 3350 C C . GLY A 1 416 ? -4.099 -12.234 -19.203 1.00 75.25 416 GLY A C 1
ATOM 3351 O O . GLY A 1 416 ? -4.248 -11.320 -20.014 1.00 75.25 416 GLY A O 1
ATOM 3352 N N . SER A 1 417 ? -3.049 -12.282 -18.374 1.00 82.31 417 SER A N 1
ATOM 3353 C CA . SER A 1 417 ? -1.933 -11.330 -18.476 1.00 82.31 417 SER A CA 1
ATOM 3354 C C . SER A 1 417 ? -1.012 -11.626 -19.669 1.00 82.31 417 SER A C 1
ATOM 3356 O O . SER A 1 417 ? -0.962 -12.751 -20.173 1.00 82.31 417 SER A O 1
ATOM 3358 N N . LYS A 1 418 ? -0.273 -10.616 -20.141 1.00 87.00 418 LYS A N 1
ATOM 3359 C CA . LYS A 1 418 ? 0.660 -10.743 -21.277 1.00 87.00 418 LYS A CA 1
ATOM 3360 C C . LYS A 1 418 ? 2.020 -11.328 -20.867 1.00 87.00 418 LYS A C 1
ATOM 3362 O O . LYS A 1 418 ? 2.362 -11.391 -19.685 1.00 87.00 418 LYS A O 1
ATOM 3367 N N . CYS A 1 419 ? 2.806 -11.722 -21.869 1.00 89.25 419 CYS A N 1
ATOM 3368 C CA . CYS A 1 419 ? 4.198 -12.136 -21.698 1.00 89.25 419 CYS A CA 1
ATOM 3369 C C . CYS A 1 419 ? 5.086 -10.923 -21.375 1.00 89.25 419 CYS A C 1
ATOM 3371 O O . CYS A 1 419 ? 5.074 -9.932 -22.108 1.00 89.25 419 CYS A O 1
ATOM 3373 N N . LEU A 1 420 ? 5.881 -11.021 -20.308 1.00 91.75 420 LEU A N 1
ATOM 3374 C CA . LEU A 1 420 ? 6.915 -10.047 -19.962 1.00 91.75 420 LEU A CA 1
ATOM 3375 C C . LEU A 1 420 ? 8.204 -10.388 -20.719 1.00 91.75 420 LEU A C 1
ATOM 3377 O O . LEU A 1 420 ? 8.733 -11.491 -20.589 1.00 91.75 420 LEU A O 1
ATOM 3381 N N . MET A 1 421 ? 8.713 -9.431 -21.487 1.00 92.50 421 MET A N 1
ATOM 3382 C CA . MET A 1 421 ? 9.961 -9.528 -22.238 1.00 92.50 421 MET A CA 1
ATOM 3383 C C . MET A 1 421 ? 10.980 -8.594 -21.580 1.00 92.50 421 MET A C 1
ATOM 3385 O O . MET A 1 421 ? 10.834 -7.377 -21.666 1.00 92.50 421 MET A O 1
ATOM 3389 N N . VAL A 1 422 ? 11.994 -9.139 -20.909 1.00 93.12 422 VAL A N 1
ATOM 3390 C CA . VAL A 1 422 ? 13.061 -8.340 -20.284 1.00 93.12 422 VAL A CA 1
ATOM 3391 C C . VAL A 1 422 ? 14.350 -8.492 -21.072 1.00 93.12 422 VAL A C 1
ATOM 3393 O O . VAL A 1 422 ? 14.757 -9.604 -21.407 1.00 93.12 422 VAL A O 1
ATOM 3396 N N . VAL A 1 423 ? 15.004 -7.375 -21.353 1.00 92.56 423 VAL A N 1
ATOM 3397 C CA . VAL A 1 423 ? 16.292 -7.332 -22.044 1.00 92.56 423 VAL A CA 1
ATOM 3398 C C . VAL A 1 423 ? 17.319 -6.809 -21.054 1.00 92.56 423 VAL A C 1
ATOM 3400 O O . VAL A 1 423 ? 17.192 -5.679 -20.593 1.00 92.56 423 VAL A O 1
ATOM 3403 N N . PHE A 1 424 ? 18.285 -7.643 -20.665 1.00 90.44 424 PHE A N 1
ATOM 3404 C CA . PHE A 1 424 ? 19.234 -7.294 -19.600 1.00 90.44 424 PHE A CA 1
ATOM 3405 C C . PHE A 1 424 ? 20.363 -6.382 -20.072 1.00 90.44 424 PHE A C 1
ATOM 3407 O O . PHE A 1 424 ? 20.863 -5.606 -19.264 1.00 90.44 424 PHE A O 1
ATOM 3414 N N . ASP A 1 425 ? 20.757 -6.464 -21.343 1.00 86.62 425 ASP A N 1
ATOM 3415 C CA . ASP A 1 425 ? 21.879 -5.700 -21.887 1.00 86.62 425 ASP A CA 1
ATOM 3416 C C . ASP A 1 425 ? 21.399 -4.783 -23.013 1.00 86.62 425 ASP A C 1
ATOM 3418 O O . ASP A 1 425 ? 20.808 -5.247 -23.992 1.00 86.62 425 ASP A O 1
ATOM 3422 N N . TYR A 1 426 ? 21.705 -3.488 -22.910 1.00 85.69 426 TYR A N 1
ATOM 3423 C CA . TYR A 1 426 ? 21.334 -2.470 -23.901 1.00 85.69 426 TYR A CA 1
ATOM 3424 C C . TYR A 1 426 ? 21.782 -2.818 -25.333 1.00 85.69 426 TYR A C 1
ATOM 3426 O O . TYR A 1 426 ? 21.107 -2.494 -26.307 1.00 85.69 426 TYR A O 1
ATOM 3434 N N . VAL A 1 427 ? 22.909 -3.525 -25.466 1.00 86.81 427 VAL A N 1
ATOM 3435 C CA . VAL A 1 427 ? 23.504 -3.915 -26.755 1.00 86.81 427 VAL A CA 1
ATOM 3436 C C . VAL A 1 427 ? 22.709 -4.974 -27.533 1.00 86.81 427 VAL A C 1
ATOM 3438 O O . VAL A 1 427 ? 23.051 -5.253 -28.684 1.00 86.81 427 VAL A O 1
ATOM 3441 N N . VAL A 1 428 ? 21.677 -5.589 -26.943 1.00 87.44 428 VAL A N 1
ATOM 3442 C CA . VAL A 1 428 ? 20.827 -6.559 -27.650 1.00 87.44 428 VAL A CA 1
ATOM 3443 C C . VAL A 1 428 ? 19.906 -5.810 -28.631 1.00 87.44 428 VAL A C 1
ATOM 3445 O O . VAL A 1 428 ? 19.083 -4.998 -28.208 1.00 87.44 428 VAL A O 1
ATOM 3448 N N . PRO A 1 429 ? 19.973 -6.079 -29.948 1.00 85.69 429 PRO A N 1
ATOM 3449 C CA . PRO A 1 429 ? 19.186 -5.352 -30.940 1.00 85.69 429 PRO A CA 1
ATOM 3450 C C . PRO A 1 429 ? 17.701 -5.750 -30.897 1.00 85.69 429 PRO A C 1
ATOM 3452 O O . PRO A 1 429 ? 17.377 -6.915 -30.663 1.00 85.69 429 PRO A O 1
ATOM 3455 N N . LYS A 1 430 ? 16.790 -4.812 -31.222 1.00 85.94 430 LYS A N 1
ATOM 3456 C CA . LYS A 1 430 ? 15.319 -5.018 -31.173 1.00 85.94 430 LYS A CA 1
ATOM 3457 C C . LYS A 1 430 ? 14.865 -6.330 -31.827 1.00 85.94 430 LYS A C 1
ATOM 3459 O O . LYS A 1 430 ? 14.060 -7.052 -31.250 1.00 85.94 430 LYS A O 1
ATOM 3464 N N . HIS A 1 431 ? 15.419 -6.693 -32.985 1.00 83.88 431 HIS A N 1
ATOM 3465 C CA . HIS A 1 431 ? 15.038 -7.914 -33.709 1.00 83.88 431 HIS A CA 1
ATOM 3466 C C . HIS A 1 431 ? 15.352 -9.233 -32.972 1.00 83.88 431 HIS A C 1
ATOM 3468 O O . HIS A 1 431 ? 14.809 -10.265 -33.351 1.00 83.88 431 HIS A O 1
ATOM 3474 N N . ALA A 1 432 ? 16.220 -9.228 -31.954 1.00 83.00 432 ALA A N 1
ATOM 3475 C CA . ALA A 1 432 ? 16.576 -10.424 -31.189 1.00 83.00 432 ALA A CA 1
ATOM 3476 C C . ALA A 1 432 ? 15.610 -10.714 -30.023 1.00 83.00 432 ALA A C 1
ATOM 3478 O O . ALA A 1 432 ? 15.587 -11.838 -29.528 1.00 83.00 432 ALA A O 1
ATOM 3479 N N . TYR A 1 433 ? 14.813 -9.729 -29.588 1.00 84.69 433 TYR A N 1
ATOM 3480 C CA . TYR A 1 433 ? 13.879 -9.871 -28.461 1.00 84.69 433 TYR A CA 1
ATOM 3481 C C . TYR A 1 433 ? 12.437 -9.441 -28.765 1.00 84.69 433 TYR A C 1
ATOM 3483 O O . TYR A 1 433 ? 11.542 -9.717 -27.964 1.00 84.69 433 TYR A O 1
ATOM 3491 N N . TYR A 1 434 ? 12.194 -8.724 -29.864 1.00 84.94 434 TYR A N 1
ATOM 3492 C CA . TYR A 1 434 ? 10.867 -8.214 -30.196 1.00 84.94 434 TYR A CA 1
ATOM 3493 C C . TYR A 1 434 ? 9.892 -9.352 -30.518 1.00 84.94 434 TYR A C 1
ATOM 3495 O O . TYR A 1 434 ? 10.228 -10.322 -31.197 1.00 84.94 434 TYR A O 1
ATOM 3503 N N . THR A 1 435 ? 8.665 -9.212 -30.026 1.00 78.94 435 THR A N 1
ATOM 3504 C CA . THR A 1 435 ? 7.584 -10.191 -30.160 1.00 78.94 435 THR A CA 1
ATOM 3505 C C . THR A 1 435 ? 6.249 -9.462 -30.166 1.00 78.94 435 THR A C 1
ATOM 3507 O O . THR A 1 435 ? 5.970 -8.665 -29.267 1.00 78.94 435 THR A O 1
ATOM 3510 N N . ASP A 1 436 ? 5.397 -9.753 -31.147 1.00 74.69 436 ASP A N 1
ATOM 3511 C CA . ASP A 1 436 ? 4.061 -9.162 -31.206 1.00 74.69 436 ASP A CA 1
ATOM 3512 C C . ASP A 1 436 ? 3.259 -9.509 -29.941 1.00 74.69 436 ASP A C 1
ATOM 3514 O O . ASP A 1 436 ? 3.250 -10.651 -29.477 1.00 74.69 436 ASP A O 1
ATOM 3518 N N . ASN A 1 437 ? 2.571 -8.512 -29.380 1.00 76.56 437 ASN A N 1
ATOM 3519 C CA . ASN A 1 437 ? 1.831 -8.584 -28.109 1.00 76.56 437 ASN A CA 1
ATOM 3520 C C . ASN A 1 437 ? 2.673 -8.838 -26.838 1.00 76.56 437 ASN A C 1
ATOM 3522 O O . ASN A 1 437 ? 2.096 -9.024 -25.760 1.00 76.56 437 ASN A O 1
ATOM 3526 N N . GLY A 1 438 ? 4.007 -8.809 -26.923 1.00 83.69 438 GLY A N 1
ATOM 3527 C CA . GLY A 1 438 ? 4.882 -8.762 -25.750 1.00 83.69 438 GLY A CA 1
ATOM 3528 C C . GLY A 1 438 ? 4.764 -7.442 -24.972 1.00 83.69 438 GLY A C 1
ATOM 3529 O O . GLY A 1 438 ? 4.277 -6.437 -25.484 1.00 83.69 438 GLY A O 1
ATOM 3530 N N . PHE A 1 439 ? 5.212 -7.447 -23.716 1.00 89.69 439 PHE A N 1
ATOM 3531 C CA . PHE A 1 439 ? 5.472 -6.236 -22.937 1.00 89.69 439 PHE A CA 1
ATOM 3532 C C . PHE A 1 439 ? 6.979 -6.109 -22.705 1.00 89.69 439 PHE A C 1
ATOM 3534 O O . PHE A 1 439 ? 7.542 -6.898 -21.942 1.00 89.69 439 PHE A O 1
ATOM 3541 N N . HIS A 1 440 ? 7.633 -5.167 -23.389 1.00 91.75 440 HIS A N 1
ATOM 3542 C CA . HIS A 1 440 ? 9.095 -5.081 -23.456 1.00 91.75 440 HIS A CA 1
ATOM 3543 C C . HIS A 1 440 ? 9.667 -4.069 -22.461 1.00 91.75 440 HIS A C 1
ATOM 3545 O O . HIS A 1 440 ? 9.295 -2.896 -22.471 1.00 91.75 440 HIS A O 1
ATOM 3551 N N . VAL A 1 441 ? 10.605 -4.530 -21.631 1.00 94.12 441 VAL A N 1
ATOM 3552 C CA . VAL A 1 441 ? 11.355 -3.720 -20.664 1.00 94.12 441 VAL A CA 1
ATOM 3553 C C . VAL A 1 441 ? 12.853 -3.908 -20.902 1.00 94.12 441 VAL A C 1
ATOM 3555 O O . VAL A 1 441 ? 13.385 -5.008 -20.747 1.00 94.12 441 VAL A O 1
ATOM 3558 N N . LEU A 1 442 ? 13.534 -2.826 -21.266 1.00 94.06 442 LEU A N 1
ATOM 3559 C CA . LEU A 1 442 ? 14.977 -2.764 -21.476 1.00 94.06 442 LEU A CA 1
ATOM 3560 C C . LEU A 1 442 ? 15.667 -2.282 -20.196 1.00 94.06 442 LEU A C 1
ATOM 3562 O O . LEU A 1 442 ? 15.369 -1.195 -19.706 1.00 94.06 442 LEU A O 1
ATOM 3566 N N . PHE A 1 443 ? 16.565 -3.083 -19.632 1.00 94.19 443 PHE A N 1
ATOM 3567 C CA . PHE A 1 443 ? 17.376 -2.676 -18.486 1.00 94.19 443 PHE A CA 1
ATOM 3568 C C . PHE A 1 443 ? 18.589 -1.893 -18.972 1.00 94.19 443 PHE A C 1
ATOM 3570 O O . PHE A 1 443 ? 19.309 -2.352 -19.857 1.00 94.19 443 PHE A O 1
ATOM 3577 N N . VAL A 1 444 ? 18.810 -0.724 -18.374 1.00 93.00 444 VAL A N 1
ATOM 3578 C CA . VAL A 1 444 ? 19.915 0.174 -18.715 1.00 93.00 444 VAL A CA 1
ATOM 3579 C C . VAL A 1 444 ? 20.540 0.785 -17.475 1.00 93.00 444 VAL A C 1
ATOM 3581 O O . VAL A 1 444 ? 19.846 1.166 -16.537 1.00 93.00 444 VAL A O 1
ATOM 3584 N N . THR A 1 445 ? 21.855 0.936 -17.487 1.00 91.25 445 THR A N 1
ATOM 3585 C CA . THR A 1 445 ? 22.572 1.795 -16.540 1.00 91.25 445 THR A CA 1
ATOM 3586 C C . THR A 1 445 ? 22.294 3.274 -16.835 1.00 91.25 445 THR A C 1
ATOM 3588 O O . THR A 1 445 ? 21.861 3.632 -17.935 1.00 91.25 445 THR A O 1
ATOM 3591 N N . ALA A 1 446 ? 22.604 4.167 -15.887 1.00 88.12 446 ALA A N 1
ATOM 3592 C CA . ALA A 1 446 ? 22.482 5.619 -16.095 1.00 88.12 446 ALA A CA 1
ATOM 3593 C C . ALA A 1 446 ? 23.197 6.102 -17.378 1.00 88.12 446 ALA A C 1
ATOM 3595 O O . ALA A 1 446 ? 22.689 6.946 -18.111 1.00 88.12 446 ALA A O 1
ATOM 3596 N N . ARG A 1 447 ? 24.358 5.508 -17.687 1.00 88.81 447 ARG A N 1
ATOM 3597 C CA . ARG A 1 447 ? 25.169 5.835 -18.868 1.00 88.81 447 ARG A CA 1
ATOM 3598 C C . ARG A 1 447 ? 24.561 5.335 -20.182 1.00 88.81 447 ARG A C 1
ATOM 3600 O O . ARG A 1 447 ? 24.773 5.947 -21.221 1.00 88.81 447 ARG A O 1
ATOM 3607 N N . GLU A 1 448 ? 23.836 4.221 -20.164 1.00 90.38 448 GLU A N 1
ATOM 3608 C CA . GLU A 1 448 ? 23.152 3.687 -21.351 1.00 90.38 448 GLU A CA 1
ATOM 3609 C C . GLU A 1 448 ? 21.831 4.420 -21.622 1.00 90.38 448 GLU A C 1
ATOM 3611 O O . GLU A 1 448 ? 21.449 4.592 -22.777 1.00 90.38 448 GLU A O 1
ATOM 3616 N N . GLN A 1 449 ? 21.169 4.935 -20.582 1.00 87.06 449 GLN A N 1
ATOM 3617 C CA . GLN A 1 449 ? 19.990 5.792 -20.722 1.00 87.06 449 GLN A CA 1
ATOM 3618 C C . GLN A 1 449 ? 20.288 7.073 -21.520 1.00 87.06 449 GLN A C 1
ATOM 3620 O O . GLN A 1 449 ? 19.476 7.472 -22.356 1.00 87.06 449 GLN A O 1
ATOM 3625 N N . GLU A 1 450 ? 21.469 7.677 -21.334 1.00 86.19 450 GLU A N 1
ATOM 3626 C CA . GLU A 1 450 ? 21.945 8.807 -22.152 1.00 86.19 450 GLU A CA 1
ATOM 3627 C C . GLU A 1 450 ? 22.046 8.452 -23.651 1.00 86.19 450 GLU A C 1
ATOM 3629 O O . GLU A 1 450 ? 21.892 9.328 -24.501 1.00 86.19 450 GLU A O 1
ATOM 3634 N N . LEU A 1 451 ? 22.261 7.172 -23.986 1.00 85.31 451 LEU A N 1
ATOM 3635 C CA . LEU A 1 451 ? 22.386 6.675 -25.362 1.00 85.31 451 LEU A CA 1
ATOM 3636 C C . LEU A 1 451 ? 21.040 6.304 -26.006 1.00 85.31 451 LEU A C 1
ATOM 3638 O O . LEU A 1 451 ? 20.950 6.325 -27.231 1.00 85.31 451 LEU A O 1
ATOM 3642 N N . ILE A 1 452 ? 20.003 5.994 -25.214 1.00 79.12 452 ILE A N 1
ATOM 3643 C CA . ILE A 1 452 ? 18.636 5.730 -25.713 1.00 79.12 452 ILE A CA 1
ATOM 3644 C C . ILE A 1 452 ? 17.988 6.998 -26.294 1.00 79.12 452 ILE A C 1
ATOM 3646 O O . ILE A 1 452 ? 17.125 6.909 -27.163 1.00 79.12 452 ILE A O 1
ATOM 3650 N N . GLY A 1 453 ? 18.380 8.187 -25.824 1.00 64.00 453 GLY A N 1
ATOM 3651 C CA . GLY A 1 453 ? 18.006 9.445 -26.475 1.00 64.00 453 GLY A CA 1
ATOM 3652 C C . GLY A 1 453 ? 16.505 9.768 -26.474 1.00 64.00 453 GLY A C 1
ATOM 3653 O O . GLY A 1 453 ? 15.985 10.247 -27.474 1.00 64.00 453 GLY A O 1
ATOM 3654 N N . GLY A 1 454 ? 15.791 9.529 -25.369 1.00 67.94 454 GLY A N 1
ATOM 3655 C CA . GLY A 1 454 ? 14.408 10.004 -25.175 1.00 67.94 454 GLY A CA 1
ATOM 3656 C C . GLY A 1 454 ? 13.310 9.305 -25.994 1.00 67.94 454 GLY A C 1
ATOM 3657 O O . GLY A 1 454 ? 12.136 9.592 -25.777 1.00 67.94 454 GLY A O 1
ATOM 3658 N N . GLU A 1 455 ? 13.653 8.370 -26.886 1.00 74.62 455 GLU A N 1
ATOM 3659 C CA . GLU A 1 455 ? 12.683 7.628 -27.713 1.00 74.62 455 GLU A CA 1
ATOM 3660 C C . GLU A 1 455 ? 11.870 6.581 -26.923 1.00 74.62 455 GLU A C 1
ATOM 3662 O O . GLU A 1 455 ? 10.820 6.130 -27.380 1.00 74.62 455 GLU A O 1
ATOM 3667 N N . MET A 1 456 ? 12.327 6.202 -25.724 1.00 84.69 456 MET A N 1
ATOM 3668 C CA . MET A 1 456 ? 11.655 5.249 -24.831 1.00 84.69 456 MET A CA 1
ATOM 3669 C C . MET A 1 456 ? 11.189 5.931 -23.541 1.00 84.69 456 MET A C 1
ATOM 3671 O O . MET A 1 456 ? 11.839 6.837 -23.026 1.00 84.69 456 MET A O 1
ATOM 3675 N N . THR A 1 457 ? 10.077 5.456 -22.975 1.00 88.19 457 THR A N 1
ATOM 3676 C CA . THR A 1 457 ? 9.534 5.960 -21.700 1.00 88.19 457 THR A CA 1
ATOM 3677 C C . THR A 1 457 ? 10.084 5.166 -20.508 1.00 88.19 457 THR A C 1
ATOM 3679 O O . THR A 1 457 ? 10.242 3.947 -20.601 1.00 88.19 457 THR A O 1
ATOM 3682 N N . GLU A 1 458 ? 10.336 5.831 -19.373 1.00 91.62 458 GLU A N 1
ATOM 3683 C CA . GLU A 1 458 ? 10.686 5.155 -18.112 1.00 91.62 458 GLU A CA 1
ATOM 3684 C C . GLU A 1 458 ? 9.517 4.273 -17.649 1.00 91.62 458 GLU A C 1
ATOM 3686 O O . GLU A 1 458 ? 8.342 4.664 -17.715 1.00 91.62 458 GLU A O 1
ATOM 3691 N N . LEU A 1 459 ? 9.830 3.071 -17.169 1.00 93.50 459 LEU A N 1
ATOM 3692 C CA . LEU A 1 459 ? 8.838 2.137 -16.670 1.00 93.50 459 LEU A CA 1
ATOM 3693 C C . LEU A 1 459 ? 8.045 2.712 -15.488 1.00 93.50 459 LEU A C 1
ATOM 3695 O O . LEU A 1 459 ? 8.582 3.041 -14.432 1.00 93.50 459 LEU A O 1
ATOM 3699 N N . ASN A 1 460 ? 6.727 2.765 -15.667 1.00 93.81 460 ASN A N 1
ATOM 3700 C CA . ASN A 1 460 ? 5.788 3.335 -14.710 1.00 93.81 460 ASN A CA 1
ATOM 3701 C C . ASN A 1 460 ? 4.533 2.455 -14.554 1.00 93.81 460 ASN A C 1
ATOM 3703 O O . ASN A 1 460 ? 4.392 1.395 -15.169 1.00 93.81 460 ASN A O 1
ATOM 3707 N N . ALA A 1 461 ? 3.599 2.895 -13.715 1.00 94.44 461 ALA A N 1
ATOM 3708 C CA . ALA A 1 461 ? 2.394 2.164 -13.340 1.00 94.44 461 ALA A CA 1
ATOM 3709 C C . ALA A 1 461 ? 1.449 1.810 -14.504 1.00 94.44 461 ALA A C 1
ATOM 3711 O O . ALA A 1 461 ? 0.652 0.879 -14.366 1.00 94.44 461 ALA A O 1
ATOM 3712 N N . LEU A 1 462 ? 1.547 2.470 -15.666 1.00 91.62 462 LEU A N 1
ATOM 3713 C CA . LEU A 1 462 ? 0.805 2.055 -16.862 1.00 91.62 462 LEU A CA 1
ATOM 3714 C C . LEU A 1 462 ? 1.253 0.675 -17.377 1.00 91.62 462 LEU A C 1
ATOM 3716 O O . LEU A 1 462 ? 0.436 -0.036 -17.960 1.00 91.62 462 LEU A O 1
ATOM 3720 N N . GLY A 1 463 ? 2.479 0.230 -17.074 1.00 90.81 463 GLY A N 1
ATOM 3721 C CA . GLY A 1 463 ? 2.939 -1.132 -17.367 1.00 90.81 463 GLY A CA 1
ATOM 3722 C C . GLY A 1 463 ? 2.091 -2.214 -16.686 1.00 90.81 463 GLY A C 1
ATOM 3723 O O . GLY A 1 463 ? 1.733 -3.216 -17.309 1.00 90.81 463 GLY A O 1
ATOM 3724 N N . PHE A 1 464 ? 1.655 -1.976 -15.441 1.00 92.00 464 PHE A N 1
ATOM 3725 C CA . PHE A 1 464 ? 0.716 -2.864 -14.741 1.00 92.00 464 PHE A CA 1
ATOM 3726 C C . PHE A 1 464 ? -0.641 -2.951 -15.458 1.00 92.00 464 PHE A C 1
ATOM 3728 O O . PHE A 1 464 ? -1.211 -4.041 -15.566 1.00 92.00 464 PHE A O 1
ATOM 3735 N N . ILE A 1 465 ? -1.129 -1.825 -15.990 1.00 89.44 465 ILE A N 1
ATOM 3736 C CA . ILE A 1 465 ? -2.382 -1.755 -16.752 1.00 89.44 465 ILE A CA 1
ATOM 3737 C C . ILE A 1 465 ? -2.250 -2.457 -18.105 1.00 89.44 465 ILE A C 1
ATOM 3739 O O . ILE A 1 465 ? -3.130 -3.228 -18.473 1.00 89.44 465 ILE A O 1
ATOM 3743 N N . TYR A 1 466 ? -1.148 -2.250 -18.828 1.00 87.25 466 TYR A N 1
ATOM 3744 C CA . TYR A 1 466 ? -0.918 -2.874 -20.133 1.00 87.25 466 TYR A CA 1
ATOM 3745 C C . TYR A 1 466 ? -0.828 -4.403 -20.050 1.00 87.25 466 TYR A C 1
ATOM 3747 O O . TYR A 1 466 ? -1.322 -5.098 -20.943 1.00 87.25 466 TYR A O 1
ATOM 3755 N N . ILE A 1 467 ? -0.186 -4.925 -18.997 1.00 87.81 467 ILE A N 1
ATOM 3756 C CA . ILE A 1 467 ? 0.085 -6.359 -18.866 1.00 87.81 467 ILE A CA 1
ATOM 3757 C C . ILE A 1 467 ? -1.086 -7.146 -18.257 1.00 87.81 467 ILE A C 1
ATOM 3759 O O . ILE A 1 467 ? -1.224 -8.317 -18.589 1.00 87.81 467 ILE A O 1
ATOM 3763 N N . ASN A 1 468 ? -1.938 -6.533 -17.417 1.00 87.62 468 ASN A N 1
ATOM 3764 C CA . ASN A 1 468 ? -3.101 -7.191 -16.786 1.00 87.62 468 ASN A CA 1
ATOM 3765 C C . ASN A 1 468 ? -4.469 -6.739 -17.346 1.00 87.62 468 ASN A C 1
ATOM 3767 O O . ASN A 1 468 ? -5.476 -7.407 -17.120 1.00 87.62 468 ASN A O 1
ATOM 3771 N N . GLY A 1 469 ? -4.542 -5.615 -18.063 1.00 72.19 469 GLY A N 1
ATOM 3772 C CA . GLY A 1 469 ? -5.745 -5.176 -18.769 1.00 72.19 469 GLY A CA 1
ATOM 3773 C C . GLY A 1 469 ? -5.899 -5.950 -20.075 1.00 72.19 469 GLY A C 1
ATOM 3774 O O . GLY A 1 469 ? -5.214 -5.649 -21.051 1.00 72.19 469 GLY A O 1
ATOM 3775 N N . GLY A 1 470 ? -6.765 -6.967 -20.071 1.00 55.62 470 GLY A N 1
ATOM 3776 C CA . GLY A 1 470 ? -6.973 -7.879 -21.202 1.00 55.62 470 GLY A CA 1
ATOM 3777 C C . GLY A 1 470 ? -7.372 -7.196 -22.521 1.00 55.62 470 GLY A C 1
ATOM 3778 O O . GLY A 1 470 ? -7.892 -6.083 -22.526 1.00 55.62 470 GLY A O 1
ATOM 3779 N N . SER A 1 471 ? -7.111 -7.898 -23.632 1.00 45.97 471 SER A N 1
ATOM 3780 C CA . SER A 1 471 ? -7.333 -7.528 -25.047 1.00 45.97 471 SER A CA 1
ATOM 3781 C C . SER A 1 471 ? -8.147 -6.248 -25.322 1.00 45.97 471 SER A C 1
ATOM 3783 O O . SER A 1 471 ? -9.374 -6.273 -25.424 1.00 45.97 471 SER A O 1
ATOM 3785 N N . TRP A 1 472 ? -7.434 -5.151 -25.590 1.00 55.00 472 TRP A N 1
ATOM 3786 C CA . TRP A 1 472 ? -7.954 -3.806 -25.890 1.00 55.00 472 TRP A CA 1
ATOM 3787 C C . TRP A 1 472 ? -8.717 -3.674 -27.232 1.00 55.00 472 TRP A C 1
ATOM 3789 O O . TRP A 1 472 ? -8.963 -2.564 -27.689 1.00 55.00 472 TRP A O 1
ATOM 3799 N N . GLN A 1 473 ? -9.090 -4.786 -27.880 1.00 36.62 473 GLN A N 1
ATOM 3800 C CA . GLN A 1 473 ? -9.762 -4.815 -29.191 1.00 36.62 473 GLN A CA 1
ATOM 3801 C C . GLN A 1 473 ? -11.199 -5.366 -29.179 1.00 36.62 473 GLN A C 1
ATOM 3803 O O . GLN A 1 473 ? -11.848 -5.375 -30.223 1.00 36.62 473 GLN A O 1
ATOM 3808 N N . SER A 1 474 ? -11.742 -5.786 -28.033 1.00 30.75 474 SER A N 1
ATOM 3809 C CA . SER A 1 474 ? -13.138 -6.241 -27.937 1.00 30.75 474 SER A CA 1
ATOM 3810 C C . SER A 1 474 ? -13.958 -5.362 -26.992 1.00 30.75 474 SER A C 1
ATOM 3812 O O . SER A 1 474 ? -13.690 -5.325 -25.792 1.00 30.75 474 SER A O 1
ATOM 3814 N N . HIS A 1 475 ? -15.006 -4.748 -27.553 1.00 29.72 475 HIS A N 1
ATOM 3815 C CA . HIS A 1 475 ? -16.035 -3.915 -26.911 1.00 29.72 475 HIS A CA 1
ATOM 3816 C C . HIS A 1 475 ? -15.681 -2.435 -26.682 1.00 29.72 475 HIS A C 1
ATOM 3818 O O . HIS A 1 475 ? -15.358 -2.004 -25.575 1.00 29.72 475 HIS A O 1
ATOM 3824 N N . LEU A 1 476 ? -15.952 -1.625 -27.718 1.00 27.22 476 LEU A N 1
ATOM 3825 C CA . LEU A 1 476 ? -16.589 -0.325 -27.486 1.00 27.22 476 LEU A CA 1
ATOM 3826 C C . LEU A 1 476 ? -17.824 -0.535 -26.588 1.00 27.22 476 LEU A C 1
ATOM 3828 O O . LEU A 1 476 ? -18.677 -1.358 -26.935 1.00 27.22 476 LEU A O 1
ATOM 3832 N N . PRO A 1 477 ? -17.996 0.230 -25.500 1.00 31.31 477 PRO A N 1
ATOM 3833 C CA . PRO A 1 477 ? -19.300 0.406 -24.891 1.00 31.31 477 PRO A CA 1
ATOM 3834 C C . PRO A 1 477 ? -20.112 1.350 -25.780 1.00 31.31 477 PRO A C 1
ATOM 3836 O O . PRO A 1 477 ? -19.801 2.537 -25.888 1.00 31.31 477 PRO A O 1
ATOM 3839 N N . THR A 1 478 ? -21.180 0.843 -26.390 1.00 31.77 478 THR A N 1
ATOM 3840 C CA . THR A 1 478 ? -22.194 1.668 -27.058 1.00 31.77 478 THR A CA 1
ATOM 3841 C C . THR A 1 478 ? -23.015 2.428 -26.008 1.00 31.77 478 THR A C 1
ATOM 3843 O O . THR A 1 478 ? -24.174 2.112 -25.760 1.00 31.77 478 THR A O 1
ATOM 3846 N N . LEU A 1 479 ? -22.420 3.429 -25.353 1.00 27.64 479 LEU A N 1
ATOM 3847 C CA . LEU A 1 479 ? -23.099 4.306 -24.390 1.00 27.64 479 LEU A CA 1
ATOM 3848 C C . LEU A 1 479 ? -23.700 5.534 -25.089 1.00 27.64 479 LEU A C 1
ATOM 3850 O O . LEU A 1 479 ? -23.392 6.682 -24.782 1.00 27.64 479 LEU A O 1
ATOM 3854 N N . LEU A 1 480 ? -24.598 5.253 -26.037 1.00 28.28 480 LEU A N 1
ATOM 3855 C CA . LEU A 1 480 ? -25.465 6.228 -26.705 1.00 28.28 480 LEU A CA 1
ATOM 3856 C C . LEU A 1 480 ? -26.946 5.811 -26.615 1.00 28.28 480 LEU A C 1
ATOM 3858 O O . LEU A 1 480 ? -27.667 5.823 -27.606 1.00 28.28 480 LEU A O 1
ATOM 3862 N N . SER A 1 481 ? -27.399 5.451 -25.411 1.00 29.80 481 SER A N 1
ATOM 3863 C CA . SER A 1 481 ? -28.810 5.507 -24.983 1.00 29.80 481 SER A CA 1
ATOM 3864 C C . SER A 1 481 ? -28.956 5.008 -23.540 1.00 29.80 481 SER A C 1
ATOM 3866 O O . SER A 1 481 ? -28.798 3.820 -23.305 1.00 29.80 481 SER A O 1
ATOM 3868 N N . PHE A 1 482 ? -29.249 5.898 -22.578 1.00 27.50 482 PHE A N 1
ATOM 3869 C CA . PHE A 1 482 ? -30.153 5.641 -21.427 1.00 27.50 482 PHE A CA 1
ATOM 3870 C C . PHE A 1 482 ? -30.330 6.864 -20.492 1.00 27.50 482 PHE A C 1
ATOM 3872 O O . PHE A 1 482 ? -30.276 6.750 -19.272 1.00 27.50 482 PHE A O 1
ATOM 3879 N N . VAL A 1 483 ? -30.597 8.052 -21.053 1.00 28.53 483 VAL A N 1
ATOM 3880 C CA . VAL A 1 483 ? -31.294 9.135 -20.321 1.00 28.53 483 VAL A CA 1
ATOM 3881 C C . VAL A 1 483 ? -32.321 9.785 -21.251 1.00 28.53 483 VAL A C 1
ATOM 3883 O O . VAL A 1 483 ? -32.129 10.885 -21.761 1.00 28.53 483 VAL A O 1
ATOM 3886 N N . ALA A 1 484 ? -33.411 9.065 -21.508 1.00 28.42 484 ALA A N 1
ATOM 3887 C CA . ALA A 1 484 ? -34.642 9.616 -22.063 1.00 28.42 484 ALA A CA 1
ATOM 3888 C C . ALA A 1 484 ? -35.812 8.704 -21.661 1.00 28.42 484 ALA A C 1
ATOM 3890 O O . ALA A 1 484 ? -35.899 7.588 -22.164 1.00 28.42 484 ALA A O 1
ATOM 3891 N N . HIS A 1 485 ? -36.700 9.224 -20.800 1.00 26.06 485 HIS A N 1
ATOM 3892 C CA . HIS A 1 485 ? -37.864 8.541 -20.201 1.00 26.06 485 HIS A CA 1
ATOM 3893 C C . HIS A 1 485 ? -37.435 7.467 -19.167 1.00 26.06 485 HIS A C 1
ATOM 3895 O O . HIS A 1 485 ? -36.574 6.640 -19.449 1.00 26.06 485 HIS A O 1
ATOM 3901 N N . VAL A 1 486 ? -37.947 7.435 -17.932 1.00 32.12 486 VAL A N 1
ATOM 3902 C CA . VAL A 1 486 ? -39.153 8.049 -17.329 1.00 32.12 486 VAL A CA 1
ATOM 3903 C C . VAL A 1 486 ? -38.784 8.965 -16.162 1.00 32.12 486 VAL A C 1
ATOM 3905 O O . VAL A 1 486 ? -37.891 8.568 -15.384 1.00 32.12 486 VAL A O 1
#

Sequence (486 aa):
MLNLATFQLVQRVAGLDSEPPLDLSNGLKNKMLSVGLDNAQELLQRIKSETSKMKAMIIDFEPSYNKDIRPKLASSCLLAPGPITDPWTVFLHRQTFKIANVNPSYLSPFDIMSYKYGWKDFQWDMLERYLVQRRIYIIDDWESSLSTIETLMYDHGLKEPDDGTDIPFYKGECDASYDEHTKTANLSYMLWDDEKKIKHSEVLLSVKCSSATEAKIFAALALLYKAKELGLIKILNGELAIGKNHKHCDLYLMLRSSRILFQWLVLSWRPRELMVFVDALAKSETRFLSPAKFAVEKWADHLQGLPVFRIERTKEAKTAIKKFDNVTLDSSFGVIPELHYFLQVEEENKLDSLVRLIHSLKPSAIKVTFNNTDKLDSFKEKLINVIGIPIPGEDSTYTSGPFTTYTSQPKTHTSGSKCLMVVFDYVVPKHAYYTDNGFHVLFVTAREQELIGGEMTELNALGFIYINGGSWQSHLPTLLSFVAHV

Radius of gyration: 28.57 Å; chains: 1; bounding box: 71×55×93 Å

Organism: Brachypodium distachyon (NCBI:txid15368)